Protein AF-A0A2N5Z9Z3-F1 (afdb_monomer_lite)

Secondary structure (DSSP, 8-state):
--HHHHHHHHHHHHHHHHHHHHHHHHHHSGGGGGGGGGGGHHHHHTTTS--S-HHHHHHHHHHHHHHHHHHHHH----HHHHHHHHHHHHHHHHHHHSPP-----HHHHHHHHHHHHHHHHHHHHHHHHHHHHHHHH--GGG--TTS-SSHHHHHHHHHHHHHHHHHHHHHHHHH--HHHHHHHHHHHHHHHHTT-HHHHHHHHHHHHHHHHHS-HHHHHHHHHHHHHHHHHHHSS-HHHHHHHHHHHHHHHHHHTT-GGGS-HHHHHHHHHHHHHHH-HHHHHH-S-TTSSSSHHHHHHSSSS--SHHHHT-----HHIIIIIHHHS-HHHHTSTTS-STTT----HHHHHHHHHHHHHHHHHHHHHHHHHHHHHT-

pLDDT: mean 81.19, std 9.98, range [50.66, 97.0]

Structure (mmCIF, N/CA/C/O backbone):
data_AF-A0A2N5Z9Z3-F1
#
_entry.id   AF-A0A2N5Z9Z3-F1
#
loop_
_atom_site.group_PDB
_atom_site.id
_atom_site.type_symbol
_atom_site.label_atom_id
_atom_site.label_alt_id
_atom_site.label_comp_id
_atom_site.label_asym_id
_atom_site.label_entity_id
_atom_site.label_seq_id
_atom_site.pdbx_PDB_ins_code
_atom_site.Cartn_x
_atom_site.Cartn_y
_atom_site.Cartn_z
_atom_site.occupancy
_atom_site.B_iso_or_equiv
_atom_site.auth_seq_id
_atom_site.auth_comp_id
_atom_site.auth_asym_id
_atom_site.auth_atom_id
_atom_site.pdbx_PDB_model_num
ATOM 1 N N . MET A 1 1 ? -24.033 -25.096 38.921 1.00 54.56 1 MET A N 1
ATOM 2 C CA . MET A 1 1 ? -22.998 -24.870 37.880 1.00 54.56 1 MET A CA 1
ATOM 3 C C . MET A 1 1 ? -21.618 -25.046 38.509 1.00 54.56 1 MET A C 1
ATOM 5 O O . MET A 1 1 ? -21.259 -24.266 39.379 1.00 54.56 1 MET A O 1
ATOM 9 N N . GLY A 1 2 ? -20.897 -26.117 38.164 1.00 56.03 2 GLY A N 1
ATOM 10 C CA . GLY A 1 2 ? -19.723 -26.582 38.920 1.00 56.03 2 GLY A CA 1
ATOM 11 C C . GLY A 1 2 ? -18.459 -25.726 38.762 1.00 56.03 2 GLY A C 1
ATOM 12 O O . GLY A 1 2 ? -18.209 -25.167 37.688 1.00 56.03 2 GLY A O 1
ATOM 13 N N . LYS A 1 3 ? -17.635 -25.684 39.823 1.00 65.38 3 LYS A N 1
ATOM 14 C CA . LYS A 1 3 ? -16.312 -25.023 39.888 1.00 65.38 3 LYS A CA 1
ATOM 15 C C . LYS A 1 3 ? -15.394 -25.376 38.701 1.00 65.38 3 LYS A C 1
ATOM 17 O O . LYS A 1 3 ? -14.640 -24.515 38.250 1.00 65.38 3 LYS A O 1
ATOM 22 N N . SER A 1 4 ? -15.514 -26.575 38.117 1.00 68.62 4 SER A N 1
ATOM 23 C CA . SER A 1 4 ? -14.730 -26.969 36.930 1.00 68.62 4 SER A CA 1
ATOM 24 C C . SER A 1 4 ? -15.049 -26.133 35.679 1.00 68.62 4 SER A C 1
ATOM 26 O O . SER A 1 4 ? -14.159 -25.861 34.874 1.00 68.62 4 SER A O 1
ATOM 28 N N . SER A 1 5 ? -16.281 -25.622 35.536 1.00 74.06 5 SER A N 1
ATOM 29 C CA . SER A 1 5 ? -16.655 -24.751 34.409 1.00 74.06 5 SER A CA 1
ATOM 30 C C . SER A 1 5 ? -16.011 -23.362 34.493 1.00 74.06 5 SER A C 1
ATOM 32 O O . SER A 1 5 ? -15.712 -22.754 33.464 1.00 74.06 5 SER A O 1
ATOM 34 N N . ILE A 1 6 ? -15.749 -22.873 35.709 1.00 71.88 6 ILE A N 1
ATOM 35 C CA . ILE A 1 6 ? -15.115 -21.573 35.958 1.00 71.88 6 ILE A CA 1
ATOM 36 C C . ILE A 1 6 ? -13.612 -21.665 35.679 1.00 71.88 6 ILE A C 1
ATOM 38 O O . ILE A 1 6 ? -13.075 -20.819 34.964 1.00 71.88 6 ILE A O 1
ATOM 42 N N . ILE A 1 7 ? -12.953 -22.729 36.151 1.00 74.56 7 ILE A N 1
ATOM 43 C CA . ILE A 1 7 ? -11.521 -22.978 35.908 1.00 74.56 7 ILE A CA 1
ATOM 44 C C . ILE A 1 7 ? -11.247 -23.139 34.406 1.00 74.56 7 ILE A C 1
ATOM 46 O O . ILE A 1 7 ? -10.340 -22.501 33.871 1.00 74.56 7 ILE A O 1
ATOM 50 N N . ASN A 1 8 ? -12.085 -23.899 33.692 1.00 74.94 8 ASN A N 1
ATOM 51 C CA . ASN A 1 8 ? -11.949 -24.054 32.243 1.00 74.94 8 ASN A CA 1
ATOM 52 C C . ASN A 1 8 ? -12.132 -22.726 31.497 1.00 74.94 8 ASN A C 1
ATOM 54 O O . ASN A 1 8 ? -11.359 -22.421 30.590 1.00 74.94 8 ASN A O 1
ATOM 58 N N . ARG A 1 9 ? -13.094 -21.884 31.901 1.00 70.12 9 ARG A N 1
ATOM 59 C CA . ARG A 1 9 ? -13.259 -20.540 31.318 1.00 70.12 9 ARG A CA 1
ATOM 60 C C . ARG A 1 9 ? -12.046 -19.648 31.580 1.00 70.12 9 ARG A C 1
ATOM 62 O O . ARG A 1 9 ? -11.602 -18.964 30.662 1.00 70.12 9 ARG A O 1
ATOM 69 N N . PHE A 1 10 ? -11.488 -19.681 32.788 1.00 70.50 10 PHE A N 1
ATOM 70 C CA . PHE A 1 10 ? -10.301 -18.904 33.142 1.00 70.50 10 PHE A CA 1
ATOM 71 C C . PHE A 1 10 ? -9.068 -19.324 32.327 1.00 70.50 10 PHE A C 1
ATOM 73 O O . PHE A 1 10 ? -8.393 -18.475 31.744 1.00 70.50 10 PHE A O 1
ATOM 80 N N . LEU A 1 11 ? -8.815 -20.630 32.197 1.00 72.56 11 LEU A N 1
ATOM 81 C CA . LEU A 1 11 ? -7.709 -21.149 31.385 1.00 72.56 11 LEU A CA 1
ATOM 82 C C . LEU A 1 11 ? -7.870 -20.798 29.901 1.00 72.56 11 LEU A C 1
ATOM 84 O O . LEU A 1 11 ? -6.895 -20.426 29.247 1.00 72.56 11 LEU A O 1
ATOM 88 N N . ILE A 1 12 ? -9.094 -20.863 29.370 1.00 72.94 12 ILE A N 1
ATOM 89 C CA . ILE A 1 12 ? -9.394 -20.447 27.994 1.00 72.94 12 ILE A CA 1
ATOM 90 C C . ILE A 1 12 ? -9.092 -18.953 27.806 1.00 72.94 12 ILE A C 1
ATOM 92 O O . ILE A 1 12 ? -8.418 -18.585 26.844 1.00 72.94 12 ILE A O 1
ATOM 96 N N . LEU A 1 13 ? -9.526 -18.092 28.732 1.00 72.00 13 LEU A N 1
ATOM 97 C CA . LEU A 1 13 ? -9.255 -16.652 28.671 1.00 72.00 13 LEU A CA 1
ATOM 98 C C . LEU A 1 13 ? -7.754 -16.345 28.723 1.00 72.00 13 LEU A C 1
ATOM 100 O O . LEU A 1 13 ? -7.278 -15.556 27.909 1.00 72.00 13 LEU A O 1
ATOM 104 N N . LYS A 1 14 ? -6.998 -17.019 29.598 1.00 75.56 14 LYS A N 1
ATOM 105 C CA . LYS A 1 14 ? -5.539 -16.856 29.706 1.00 75.56 14 LYS A CA 1
ATOM 106 C C . LYS A 1 14 ? -4.808 -17.313 28.436 1.00 75.56 14 LYS A C 1
ATOM 108 O O . LYS A 1 14 ? -3.874 -16.649 27.991 1.00 75.56 14 LYS A O 1
ATOM 113 N N . LYS A 1 15 ? -5.262 -18.400 27.795 1.00 76.25 15 LYS A N 1
ATOM 114 C CA . LYS A 1 15 ? -4.733 -18.851 26.491 1.00 76.25 15 LYS A CA 1
ATOM 115 C C . LYS A 1 15 ? -4.973 -17.816 25.387 1.00 76.25 15 LYS A C 1
ATOM 117 O O . LYS A 1 15 ? -4.051 -17.507 24.636 1.00 76.25 15 LYS A O 1
ATOM 122 N N . PHE A 1 16 ? -6.176 -17.240 25.310 1.00 74.94 16 PHE A N 1
ATOM 123 C CA . PHE A 1 16 ? -6.459 -16.149 24.368 1.00 74.94 16 PHE A CA 1
ATOM 124 C C . PHE A 1 16 ? -5.631 -14.901 24.665 1.00 74.94 16 PHE A C 1
ATOM 126 O O . PHE A 1 16 ? -5.175 -14.222 23.748 1.00 74.94 16 PHE A O 1
ATOM 133 N N . GLU A 1 17 ? -5.414 -14.605 25.942 1.00 76.88 17 GLU A N 1
ATOM 134 C CA . GLU A 1 17 ? -4.617 -13.468 26.362 1.00 76.88 17 GLU A CA 1
ATOM 135 C C . GLU A 1 17 ? -3.164 -13.582 25.888 1.00 76.88 17 GLU A C 1
ATOM 137 O O . GLU A 1 17 ? -2.652 -12.628 25.292 1.00 76.88 17 GLU A O 1
ATOM 142 N N . LEU A 1 18 ? -2.535 -14.741 26.102 1.00 81.31 18 LEU A N 1
ATOM 143 C CA . LEU A 1 18 ? -1.186 -15.029 25.620 1.00 81.31 18 LEU A CA 1
ATOM 144 C C . LEU A 1 18 ? -1.124 -14.925 24.094 1.00 81.31 18 LEU A C 1
ATOM 146 O O . LEU A 1 18 ? -0.277 -14.210 23.570 1.00 81.31 18 LEU A O 1
ATOM 150 N N . LEU A 1 19 ? -2.076 -15.545 23.392 1.00 81.12 19 LEU A N 1
ATOM 151 C CA . LEU A 1 19 ? -2.149 -15.506 21.932 1.00 81.12 19 LEU A CA 1
ATOM 152 C C . LEU A 1 19 ? -2.257 -14.072 21.392 1.00 81.12 19 LEU A C 1
ATOM 154 O O . LEU A 1 19 ? -1.574 -13.726 20.431 1.00 81.12 19 LEU A O 1
ATOM 158 N N . PHE A 1 20 ? -3.055 -13.206 22.024 1.00 80.81 20 PHE A N 1
ATOM 159 C CA . PHE A 1 20 ? -3.139 -11.796 21.638 1.00 80.81 20 PHE A CA 1
ATOM 160 C C . PHE A 1 20 ? -1.871 -11.007 21.953 1.00 80.81 20 PHE A C 1
ATOM 162 O O . PHE A 1 20 ? -1.517 -10.130 21.170 1.00 80.81 20 PHE A O 1
ATOM 169 N N . SER A 1 21 ? -1.185 -11.300 23.063 1.00 82.56 21 SER A N 1
ATOM 170 C CA . SER A 1 21 ? 0.122 -10.694 23.349 1.00 82.56 21 SER A CA 1
ATOM 171 C C . SER A 1 21 ? 1.148 -11.101 22.298 1.00 82.56 21 SER A C 1
ATOM 173 O O . SER A 1 21 ? 1.790 -10.232 21.721 1.00 82.56 21 SER A O 1
ATOM 175 N N . SER A 1 22 ? 1.261 -12.397 22.000 1.00 85.50 22 SER A N 1
ATOM 176 C CA . SER A 1 22 ? 2.171 -12.911 20.977 1.00 85.50 22 SER A CA 1
ATOM 177 C C . SER A 1 22 ? 1.860 -12.307 19.612 1.00 85.50 22 SER A C 1
ATOM 179 O O . SER A 1 22 ? 2.761 -11.812 18.946 1.00 85.50 22 SER A O 1
ATOM 181 N N . PHE A 1 23 ? 0.582 -12.254 19.224 1.00 85.12 23 PHE A N 1
ATOM 182 C CA . PHE A 1 23 ? 0.175 -11.610 17.978 1.00 85.12 23 PHE A CA 1
ATOM 183 C C . PHE A 1 23 ? 0.543 -10.126 17.958 1.00 85.12 23 PHE A C 1
ATOM 185 O O . PHE A 1 23 ? 1.104 -9.661 16.973 1.00 85.12 23 PHE A O 1
ATOM 192 N N . ALA A 1 24 ? 0.262 -9.382 19.031 1.00 85.06 24 ALA A N 1
ATOM 193 C CA . ALA A 1 24 ? 0.594 -7.964 19.103 1.00 85.06 24 ALA A CA 1
ATOM 194 C C . ALA A 1 24 ? 2.112 -7.735 19.041 1.00 85.06 24 ALA A C 1
ATOM 196 O O . ALA A 1 24 ? 2.543 -6.828 18.343 1.00 85.06 24 ALA A O 1
ATOM 197 N N . ILE A 1 25 ? 2.926 -8.579 19.684 1.00 87.25 25 ILE A N 1
ATOM 198 C CA . ILE A 1 25 ? 4.393 -8.513 19.599 1.00 87.25 25 ILE A CA 1
ATOM 199 C C . ILE A 1 25 ? 4.853 -8.758 18.165 1.00 87.25 25 ILE A C 1
ATOM 201 O O . ILE A 1 25 ? 5.580 -7.936 17.615 1.00 87.25 25 ILE A O 1
ATOM 205 N N . VAL A 1 26 ? 4.406 -9.844 17.530 1.00 87.75 26 VAL A N 1
ATOM 206 C CA . VAL A 1 26 ? 4.790 -10.145 16.145 1.00 87.75 26 VAL A CA 1
ATOM 207 C C . VAL A 1 26 ? 4.336 -9.014 15.217 1.00 87.75 26 VAL A C 1
ATOM 209 O O . VAL A 1 26 ? 5.104 -8.560 14.379 1.00 87.75 26 VAL A O 1
ATOM 212 N N . PHE A 1 27 ? 3.121 -8.496 15.401 1.00 84.81 27 PHE A N 1
ATOM 213 C CA . PHE A 1 27 ? 2.553 -7.441 14.563 1.00 84.81 27 PHE A CA 1
ATOM 214 C C . PHE A 1 27 ? 3.270 -6.105 14.726 1.00 84.81 27 PHE A C 1
ATOM 216 O O . PHE A 1 27 ? 3.511 -5.431 13.724 1.00 84.81 27 PHE A O 1
ATOM 223 N N . CYS A 1 28 ? 3.624 -5.747 15.963 1.00 86.19 28 CYS A N 1
ATOM 224 C CA . CYS A 1 28 ? 4.224 -4.470 16.336 1.00 86.19 28 CYS A CA 1
ATOM 225 C C . CYS A 1 28 ? 5.763 -4.441 16.228 1.00 86.19 28 CYS A C 1
ATOM 227 O O . CYS A 1 28 ? 6.360 -3.442 16.606 1.00 86.19 28 CYS A O 1
ATOM 229 N N . THR A 1 29 ? 6.422 -5.494 15.736 1.00 87.12 29 THR A N 1
ATOM 230 C CA . THR A 1 29 ? 7.895 -5.568 15.639 1.00 87.12 29 THR A CA 1
ATOM 231 C C . THR A 1 29 ? 8.359 -5.931 14.226 1.00 87.12 29 THR A C 1
ATOM 233 O O . THR A 1 29 ? 7.552 -6.110 13.307 1.00 87.12 29 THR A O 1
ATOM 236 N N . PHE A 1 30 ? 9.676 -6.070 14.040 1.00 84.31 30 PHE A N 1
ATOM 237 C CA . PHE A 1 30 ? 10.276 -6.574 12.801 1.00 84.31 30 PHE A CA 1
ATOM 238 C C . PHE A 1 30 ? 9.795 -7.989 12.417 1.00 84.31 30 PHE A C 1
ATOM 240 O O . PHE A 1 30 ? 9.847 -8.351 11.245 1.00 84.31 30 PHE A O 1
ATOM 247 N N . PHE A 1 31 ? 9.231 -8.761 13.356 1.00 85.75 31 PHE A N 1
ATOM 248 C CA . PHE A 1 31 ? 8.657 -10.084 13.087 1.00 85.75 31 PHE A CA 1
ATOM 249 C C . PHE A 1 31 ? 7.339 -10.065 12.301 1.00 85.75 31 PHE A C 1
ATOM 251 O O . PHE A 1 31 ? 6.829 -11.128 11.952 1.00 85.75 31 PHE A O 1
ATOM 258 N N . ARG A 1 32 ? 6.770 -8.896 11.979 1.00 83.00 32 ARG A N 1
ATOM 259 C CA . ARG A 1 32 ? 5.468 -8.790 11.290 1.00 83.00 32 ARG A CA 1
ATOM 260 C C . ARG A 1 32 ? 5.395 -9.541 9.961 1.00 83.00 32 ARG A C 1
ATOM 262 O O . ARG A 1 32 ? 4.306 -9.896 9.519 1.00 83.00 32 ARG A O 1
ATOM 269 N N . GLU A 1 33 ? 6.533 -9.790 9.322 1.00 80.62 33 GLU A N 1
ATOM 270 C CA . GLU A 1 33 ? 6.615 -10.576 8.088 1.00 80.62 33 GLU A CA 1
ATOM 271 C C . GLU A 1 33 ? 6.126 -12.019 8.302 1.00 80.62 33 GLU A C 1
ATOM 273 O O . GLU A 1 33 ? 5.525 -12.604 7.403 1.00 80.62 33 GLU A O 1
ATOM 278 N N . LEU A 1 34 ? 6.237 -12.548 9.526 1.00 83.50 34 LEU A N 1
ATOM 279 C CA . LEU A 1 34 ? 5.699 -13.855 9.918 1.00 83.50 34 LEU A CA 1
ATOM 280 C C . LEU A 1 34 ? 4.165 -13.899 9.948 1.00 83.50 34 LEU A C 1
ATOM 282 O O . LEU A 1 34 ? 3.579 -14.978 9.929 1.00 83.50 34 LEU A O 1
ATOM 286 N N . ILE A 1 35 ? 3.491 -12.745 9.981 1.00 80.50 35 ILE A N 1
ATOM 287 C CA . ILE A 1 35 ? 2.022 -12.682 9.899 1.00 80.50 35 ILE A CA 1
ATOM 288 C C . ILE A 1 35 ? 1.564 -12.874 8.462 1.00 80.50 35 ILE A C 1
ATOM 290 O O . ILE A 1 35 ? 0.427 -13.277 8.237 1.00 80.50 35 ILE A O 1
ATOM 294 N N . PHE A 1 36 ? 2.434 -12.627 7.484 1.00 73.12 36 PHE A N 1
ATOM 295 C CA . PHE A 1 36 ? 2.062 -12.635 6.081 1.00 73.12 36 PHE A CA 1
ATOM 296 C C . PHE A 1 36 ? 1.407 -13.948 5.618 1.00 73.12 36 PHE A C 1
ATOM 298 O O . PHE A 1 36 ? 0.344 -13.860 5.001 1.00 73.12 36 PHE A O 1
ATOM 305 N N . PRO A 1 37 ? 1.928 -15.144 5.978 1.00 73.88 37 PRO A N 1
ATOM 306 C CA . PRO A 1 37 ? 1.262 -16.437 5.759 1.00 73.88 37 PRO A CA 1
ATOM 307 C C . PRO A 1 37 ? -0.121 -16.552 6.418 1.00 73.88 37 PRO A C 1
ATOM 309 O O . PRO A 1 37 ? -1.036 -17.178 5.888 1.00 73.88 37 PRO A O 1
ATOM 312 N N . LEU A 1 38 ? -0.293 -15.926 7.584 1.00 73.44 38 LEU A N 1
ATOM 313 C CA . LEU A 1 38 ? -1.491 -16.033 8.419 1.00 73.44 38 LEU A CA 1
ATOM 314 C C . LEU A 1 38 ? -2.620 -15.094 7.984 1.00 73.44 38 LEU A C 1
ATOM 316 O O . LEU A 1 38 ? -3.754 -15.246 8.445 1.00 73.44 38 LEU A O 1
ATOM 320 N N . ILE A 1 39 ? -2.347 -14.147 7.083 1.00 71.62 39 ILE A N 1
ATOM 321 C CA . ILE A 1 39 ? -3.350 -13.214 6.564 1.00 71.62 39 ILE A CA 1
ATOM 322 C C . ILE A 1 39 ? -4.531 -13.978 5.924 1.00 71.62 39 ILE A C 1
ATOM 324 O O . ILE A 1 39 ? -5.676 -13.548 6.069 1.00 71.62 39 ILE A O 1
ATOM 328 N N . PHE A 1 40 ? -4.294 -15.143 5.305 1.00 67.81 40 PHE A N 1
ATOM 329 C CA . PHE A 1 40 ? -5.358 -16.005 4.761 1.00 67.81 40 PHE A CA 1
ATOM 330 C C . PHE A 1 40 ? -6.269 -16.598 5.815 1.00 67.81 40 PHE A C 1
ATOM 332 O O . PHE A 1 40 ? -7.462 -16.762 5.578 1.00 67.81 40 PHE A O 1
ATOM 339 N N . CYS A 1 41 ? -5.718 -16.913 6.981 1.00 67.69 41 CYS A N 1
ATOM 340 C CA . CYS A 1 41 ? -6.477 -17.478 8.083 1.00 67.69 41 CYS A CA 1
ATOM 341 C C . CYS A 1 41 ? -7.367 -16.418 8.735 1.00 67.69 41 CYS A C 1
ATOM 343 O O . CYS A 1 41 ? -8.391 -16.761 9.322 1.00 67.69 41 CYS A O 1
ATOM 345 N N . PHE A 1 42 ? -7.017 -15.132 8.612 1.00 67.00 42 PHE A N 1
ATOM 346 C CA . PHE A 1 42 ? -7.687 -14.043 9.317 1.00 67.00 42 PHE A CA 1
ATOM 347 C C . PHE A 1 42 ? -9.194 -13.966 9.012 1.00 67.00 42 PHE A C 1
ATOM 349 O O . PHE A 1 42 ? -9.976 -13.989 9.961 1.00 67.00 42 PHE A O 1
ATOM 356 N N . PRO A 1 43 ? -9.657 -13.993 7.745 1.00 63.50 43 PRO A N 1
ATOM 357 C CA . PRO A 1 43 ? -11.087 -14.057 7.442 1.00 63.50 43 PRO A CA 1
ATOM 358 C C . PRO A 1 43 ? -11.783 -15.311 7.991 1.00 63.50 43 PRO A C 1
ATOM 360 O O . PRO A 1 43 ? -12.929 -15.232 8.438 1.00 63.50 43 PRO A O 1
ATOM 363 N N . PHE A 1 44 ? -11.096 -16.460 8.014 1.00 63.34 44 PHE A N 1
ATOM 364 C CA . PHE A 1 44 ? -11.646 -17.713 8.539 1.00 63.34 44 PHE A CA 1
ATOM 365 C C . PHE A 1 44 ? -11.709 -17.747 10.067 1.00 63.34 44 PHE A C 1
ATOM 367 O O . PHE A 1 44 ? -12.609 -18.380 10.610 1.00 63.34 44 PHE A O 1
ATOM 374 N N . LEU A 1 45 ? -10.831 -17.033 10.778 1.00 60.28 45 LEU A N 1
ATOM 375 C CA . LEU A 1 45 ? -10.908 -16.890 12.238 1.00 60.28 45 LEU A CA 1
ATOM 376 C C . LEU A 1 45 ? -12.194 -16.180 12.678 1.00 60.28 45 LEU A C 1
ATOM 378 O O . LEU A 1 45 ? -12.695 -16.413 13.777 1.00 60.28 45 LEU A O 1
ATOM 382 N N . PHE A 1 46 ? -12.792 -15.381 11.796 1.00 58.41 46 PHE A N 1
ATOM 383 C CA . PHE A 1 46 ? -14.078 -14.747 12.047 1.00 58.41 46 PHE A CA 1
ATOM 384 C C . PHE A 1 46 ? -15.287 -15.546 11.506 1.00 58.41 46 PHE A C 1
ATOM 386 O O . PHE A 1 46 ? -16.402 -15.022 11.508 1.00 58.41 46 PHE A O 1
ATOM 393 N N . LYS A 1 47 ? -15.108 -16.834 11.138 1.00 50.66 47 LYS A N 1
ATOM 394 C CA . LYS A 1 47 ? -16.105 -17.780 10.562 1.00 50.66 47 LYS A CA 1
ATOM 395 C C . LYS A 1 47 ? -17.516 -17.728 11.155 1.00 50.66 47 LYS A C 1
ATOM 397 O O . LYS A 1 47 ? -18.474 -18.095 10.487 1.00 50.66 47 LYS A O 1
ATOM 402 N N . LYS A 1 48 ? -17.669 -17.310 12.413 1.00 53.66 48 LYS A N 1
ATOM 403 C CA . LYS A 1 48 ? -18.954 -17.332 13.122 1.00 53.66 48 LYS A CA 1
ATOM 404 C C . LYS A 1 48 ? -19.954 -16.247 12.691 1.00 53.66 48 LYS A C 1
ATOM 406 O O . LYS A 1 48 ? -21.044 -16.212 13.254 1.00 53.66 48 LYS A O 1
ATOM 411 N N . LYS A 1 49 ? -19.644 -15.353 11.739 1.00 57.06 49 LYS A N 1
ATOM 412 C CA . LYS A 1 49 ? -20.578 -14.294 11.291 1.00 57.06 49 LYS A CA 1
ATOM 413 C C . LYS A 1 49 ? -20.551 -14.113 9.774 1.00 57.06 49 LYS A C 1
ATOM 415 O O . LYS A 1 49 ? -19.499 -14.271 9.168 1.00 57.06 49 LYS A O 1
ATOM 420 N N . LYS A 1 50 ? -21.703 -13.746 9.183 1.00 63.19 50 LYS A N 1
ATOM 421 C CA . LYS A 1 50 ? -21.917 -13.355 7.767 1.00 63.19 50 LYS A CA 1
ATOM 422 C C . LYS A 1 50 ? -21.050 -12.138 7.373 1.00 63.19 50 LYS A C 1
ATOM 424 O O . LYS A 1 50 ? -21.563 -11.036 7.170 1.00 63.19 50 LYS A O 1
ATOM 429 N N . LEU A 1 51 ? -19.732 -12.316 7.366 1.00 64.44 51 LEU A N 1
ATOM 430 C CA . LEU A 1 51 ? -18.732 -11.280 7.108 1.00 64.44 51 LEU A CA 1
ATOM 431 C C . LEU A 1 51 ? -18.514 -11.079 5.625 1.00 64.44 51 LEU A C 1
ATOM 433 O O . LEU A 1 51 ? -18.351 -9.941 5.200 1.00 64.44 51 LEU A O 1
ATOM 437 N N . ILE A 1 52 ? -18.562 -12.169 4.864 1.00 71.25 52 ILE A N 1
ATOM 438 C CA . ILE A 1 52 ? -18.518 -12.124 3.411 1.00 71.25 52 ILE A CA 1
ATOM 439 C C . ILE A 1 52 ? -19.871 -11.589 2.947 1.00 71.25 52 ILE A C 1
ATOM 441 O O . ILE A 1 52 ? -20.923 -12.189 3.177 1.00 71.25 52 ILE A O 1
ATOM 445 N N . SER A 1 53 ? -19.845 -10.395 2.376 1.00 75.00 53 SER A N 1
ATOM 446 C CA . SER A 1 53 ? -21.004 -9.775 1.762 1.00 75.00 53 SER A CA 1
ATOM 447 C C . SER A 1 53 ? -21.259 -10.393 0.382 1.00 75.00 53 SER A C 1
ATOM 449 O O . SER A 1 53 ? -20.344 -10.929 -0.249 1.00 75.00 53 SER A O 1
ATOM 451 N N . VAL A 1 54 ? -22.496 -10.313 -0.114 1.00 80.56 54 VAL A N 1
ATOM 452 C CA . VAL A 1 54 ? -22.799 -10.739 -1.493 1.00 80.56 54 VAL A CA 1
ATOM 453 C C . VAL A 1 54 ? -21.929 -9.955 -2.477 1.00 80.56 54 VAL A C 1
ATOM 455 O O . VAL A 1 54 ? -21.422 -10.524 -3.434 1.00 80.56 54 VAL A O 1
ATOM 458 N N . GLU A 1 55 ? -21.648 -8.681 -2.185 1.00 80.62 55 GLU A N 1
ATOM 459 C CA . GLU A 1 55 ? -20.739 -7.854 -2.975 1.00 80.62 55 GLU A CA 1
ATOM 460 C C . GLU A 1 55 ? -19.314 -8.428 -3.031 1.00 80.62 55 GLU A C 1
ATOM 462 O O . GLU A 1 55 ? -18.723 -8.452 -4.106 1.00 80.62 55 GLU A O 1
ATOM 467 N N . SER A 1 56 ? -18.770 -8.948 -1.921 1.00 78.00 56 SER A N 1
ATOM 468 C CA . SER A 1 56 ? -17.467 -9.629 -1.966 1.00 78.00 56 SER A CA 1
ATOM 469 C C . SER A 1 56 ? -17.495 -10.912 -2.785 1.00 78.00 56 SER A C 1
ATOM 471 O O . SER A 1 56 ? -16.547 -11.157 -3.519 1.00 78.00 56 SER A O 1
ATOM 473 N N . LEU A 1 57 ? -18.563 -11.713 -2.706 1.00 81.56 57 LEU A N 1
ATOM 474 C CA . LEU A 1 57 ? -18.682 -12.923 -3.527 1.00 81.56 57 LEU A CA 1
ATOM 475 C C . LEU A 1 57 ? -18.749 -12.579 -5.015 1.00 81.56 57 LEU A C 1
ATOM 477 O O . LEU A 1 57 ? -18.038 -13.189 -5.805 1.00 81.56 57 LEU A O 1
ATOM 481 N N . LEU A 1 58 ? -19.532 -11.563 -5.385 1.00 81.56 58 LEU A N 1
ATOM 482 C CA . LEU A 1 58 ? -19.604 -11.066 -6.761 1.00 81.56 58 LEU A CA 1
ATOM 483 C C . LEU A 1 58 ? -18.249 -10.545 -7.246 1.00 81.56 58 LEU A C 1
ATOM 485 O O . LEU A 1 58 ? -17.849 -10.821 -8.372 1.00 81.56 58 LEU A O 1
ATOM 489 N N . PHE A 1 59 ? -17.515 -9.834 -6.389 1.00 79.81 59 PHE A N 1
ATOM 490 C CA . PHE A 1 59 ? -16.180 -9.347 -6.721 1.00 79.81 59 PHE A CA 1
ATOM 491 C C . PHE A 1 59 ? -15.181 -10.490 -6.941 1.00 79.81 59 PHE A C 1
ATOM 493 O O . PHE A 1 59 ? -14.391 -10.455 -7.881 1.00 79.81 59 PHE A O 1
ATOM 500 N N . LEU A 1 60 ? -15.229 -11.522 -6.095 1.00 81.62 60 LEU A N 1
ATOM 501 C CA . LEU A 1 60 ? -14.398 -12.720 -6.228 1.00 81.62 60 LEU A CA 1
ATOM 502 C C . LEU A 1 60 ? -14.751 -13.525 -7.476 1.00 81.62 60 LEU A C 1
ATOM 504 O O . LEU A 1 60 ? -13.857 -13.990 -8.177 1.00 81.62 60 LEU A O 1
ATOM 508 N N . PHE A 1 61 ? -16.042 -13.646 -7.776 1.00 83.69 61 PHE A N 1
ATOM 509 C CA . PHE A 1 61 ? -16.519 -14.278 -8.996 1.00 83.69 61 PHE A CA 1
ATOM 510 C C . PHE A 1 61 ? -16.028 -13.523 -10.236 1.00 83.69 61 PHE A C 1
ATOM 512 O O . PHE A 1 61 ? -15.474 -14.135 -11.143 1.00 83.69 61 PHE A O 1
ATOM 519 N N . TYR A 1 62 ? -16.118 -12.191 -10.241 1.00 80.56 62 TYR A N 1
ATOM 520 C CA . TYR A 1 62 ? -15.569 -11.368 -11.319 1.00 80.56 62 TYR A CA 1
ATOM 521 C C . TYR A 1 62 ? -14.050 -11.539 -11.460 1.00 80.56 62 TYR A C 1
ATOM 523 O O . TYR A 1 62 ? -13.549 -11.726 -12.564 1.00 80.56 62 TYR A O 1
ATOM 531 N N . PHE A 1 63 ? -13.305 -11.541 -10.350 1.00 79.75 63 PHE A N 1
ATOM 532 C CA . PHE A 1 63 ? -11.864 -11.810 -10.363 1.00 79.75 63 PHE A CA 1
ATOM 533 C C . PHE A 1 63 ? -11.541 -13.172 -10.999 1.00 79.75 63 PHE A C 1
ATOM 535 O O . PHE A 1 63 ? -10.605 -13.283 -11.788 1.00 79.75 63 PHE A O 1
ATOM 542 N N . PHE A 1 64 ? -12.334 -14.199 -10.692 1.00 82.69 64 PHE A N 1
ATOM 543 C CA . PHE A 1 64 ? -12.193 -15.528 -11.281 1.00 82.69 64 PHE A CA 1
ATOM 544 C C . PHE A 1 64 ? -12.523 -15.543 -12.782 1.00 82.69 64 PHE A C 1
ATOM 546 O O . PHE A 1 64 ? -11.753 -16.095 -13.568 1.00 82.69 64 PHE A O 1
ATOM 553 N N . LEU A 1 65 ? -13.597 -14.868 -13.206 1.00 84.19 65 LEU A N 1
ATOM 554 C CA . LEU A 1 65 ? -13.927 -14.704 -14.627 1.00 84.19 65 LEU A CA 1
ATOM 555 C C . LEU A 1 65 ? -12.801 -14.010 -15.398 1.00 84.19 65 LEU A C 1
ATOM 557 O O . LEU A 1 65 ? -12.473 -14.429 -16.503 1.00 84.19 65 LEU A O 1
ATOM 561 N N . MET A 1 66 ? -12.160 -13.001 -14.805 1.00 76.69 66 MET A N 1
ATOM 562 C CA . MET A 1 66 ? -11.020 -12.312 -15.416 1.00 76.69 66 MET A CA 1
ATOM 563 C C . MET A 1 66 ? -9.819 -13.239 -15.628 1.00 76.69 66 MET A C 1
ATOM 565 O O . MET A 1 66 ? -9.124 -13.106 -16.635 1.00 76.69 66 MET A O 1
ATOM 569 N N . ILE A 1 67 ? -9.581 -14.189 -14.716 1.00 77.69 67 ILE A N 1
ATOM 570 C CA . ILE A 1 67 ? -8.544 -15.217 -14.886 1.00 77.69 67 ILE A CA 1
ATOM 571 C C . ILE A 1 67 ? -8.878 -16.115 -16.079 1.00 77.69 67 ILE A C 1
ATOM 573 O O . ILE A 1 67 ? -8.024 -16.304 -16.944 1.00 77.69 67 ILE A O 1
ATOM 577 N N . ILE A 1 68 ? -10.108 -16.636 -16.143 1.00 80.94 68 ILE A N 1
ATOM 578 C CA . ILE A 1 68 ? -10.549 -17.509 -17.242 1.00 80.94 68 ILE A CA 1
ATOM 579 C C . ILE A 1 68 ? -10.453 -16.768 -18.574 1.00 80.94 68 ILE A C 1
ATOM 581 O O . ILE A 1 68 ? -9.852 -17.265 -19.521 1.00 80.94 68 ILE A O 1
ATOM 585 N N . PHE A 1 69 ? -10.995 -15.555 -18.639 1.00 81.94 69 PHE A N 1
ATOM 586 C CA . PHE A 1 69 ? -11.003 -14.755 -19.856 1.00 81.94 69 PHE A CA 1
ATOM 587 C C . PHE A 1 69 ? -9.585 -14.444 -20.346 1.00 81.94 69 PHE A C 1
ATOM 589 O O . PHE A 1 69 ? -9.295 -14.555 -21.534 1.00 81.94 69 PHE A O 1
ATOM 596 N N . ARG A 1 70 ? -8.660 -14.114 -19.435 1.00 78.00 70 ARG A N 1
ATOM 597 C CA . ARG A 1 70 ? -7.262 -13.863 -19.808 1.00 78.00 70 ARG A CA 1
ATOM 598 C C . ARG A 1 70 ? -6.517 -15.119 -20.229 1.00 78.00 70 ARG A C 1
ATOM 600 O O . ARG A 1 70 ? -5.687 -15.029 -21.131 1.00 78.00 70 ARG A O 1
ATOM 607 N N . PHE A 1 71 ? -6.828 -16.262 -19.626 1.00 77.00 71 PHE A N 1
ATOM 608 C CA . PHE A 1 71 ? -6.324 -17.542 -20.102 1.00 77.00 71 PHE A CA 1
ATOM 609 C C . PHE A 1 71 ? -6.762 -17.807 -21.551 1.00 77.00 71 PHE A C 1
ATOM 611 O O . PHE A 1 71 ? -5.907 -18.113 -22.378 1.00 77.00 71 PHE A O 1
ATOM 618 N N . LEU A 1 72 ? -8.045 -17.592 -21.867 1.00 81.88 72 LEU A N 1
ATOM 619 C CA . LEU A 1 72 ? -8.591 -17.766 -23.219 1.00 81.88 72 LEU A CA 1
ATOM 620 C C . LEU A 1 72 ? -7.972 -16.807 -24.248 1.00 81.88 72 LEU A C 1
ATOM 622 O O . LEU A 1 72 ? -7.724 -17.208 -25.377 1.00 81.88 72 LEU A O 1
ATOM 626 N N . LEU A 1 73 ? -7.710 -15.550 -23.875 1.00 79.69 73 LEU A N 1
ATOM 627 C CA . LEU A 1 73 ? -7.160 -14.558 -24.807 1.00 79.69 73 LEU A CA 1
ATOM 628 C C . LEU A 1 73 ? -5.667 -14.734 -25.096 1.00 79.69 73 LEU A C 1
ATOM 630 O O . LEU A 1 73 ? -5.228 -14.493 -26.216 1.00 79.69 73 LEU A O 1
ATOM 634 N N . ASN A 1 74 ? -4.872 -15.087 -24.085 1.00 72.31 74 ASN A N 1
ATOM 635 C CA . ASN A 1 74 ? -3.413 -15.034 -24.197 1.00 72.31 74 ASN A CA 1
ATOM 636 C C . ASN A 1 74 ? -2.769 -16.413 -24.398 1.00 72.31 74 ASN A C 1
ATOM 638 O O . ASN A 1 74 ? -1.548 -16.475 -24.536 1.00 72.31 74 ASN A O 1
ATOM 642 N N . ASN A 1 75 ? -3.542 -17.509 -24.350 1.00 69.12 75 ASN A N 1
ATOM 643 C CA . ASN A 1 75 ? -3.055 -18.898 -24.399 1.00 69.12 75 ASN A CA 1
ATOM 644 C C . ASN A 1 75 ? -1.899 -19.198 -23.419 1.00 69.12 75 ASN A C 1
ATOM 646 O O . ASN A 1 75 ? -1.130 -20.141 -23.598 1.00 69.12 75 ASN A O 1
ATOM 650 N N . GLN A 1 76 ? -1.759 -18.397 -22.358 1.00 69.88 76 GLN A N 1
ATOM 651 C CA . GLN A 1 76 ? -0.713 -18.525 -21.349 1.00 69.88 76 GLN A CA 1
ATOM 652 C C . GLN A 1 76 ? -1.358 -18.707 -19.980 1.00 69.88 76 GLN A C 1
ATOM 654 O O . GLN A 1 76 ? -1.798 -17.746 -19.346 1.00 69.88 76 GLN A O 1
ATOM 659 N N . LEU A 1 77 ? -1.384 -19.948 -19.489 1.00 70.62 77 LEU A N 1
ATOM 660 C CA . LEU A 1 77 ? -1.816 -20.237 -18.124 1.00 70.62 77 LEU A CA 1
ATOM 661 C C . LEU A 1 77 ? -0.680 -19.931 -17.137 1.00 70.62 77 LEU A C 1
ATOM 663 O O . LEU A 1 77 ? 0.021 -20.825 -16.660 1.00 70.62 77 LEU A O 1
ATOM 667 N N . LEU A 1 78 ? -0.508 -18.660 -16.779 1.00 82.19 78 LEU A N 1
ATOM 668 C CA . LEU A 1 78 ? 0.398 -18.257 -15.698 1.00 82.19 78 LEU A CA 1
ATOM 669 C C . LEU A 1 78 ? -0.255 -18.498 -14.323 1.00 82.19 78 LEU A C 1
ATOM 671 O O . LEU A 1 78 ? -0.396 -17.587 -13.509 1.00 82.19 78 LEU A O 1
ATOM 675 N N . LEU A 1 79 ? -0.655 -19.748 -14.050 1.00 81.19 79 LEU A N 1
ATOM 676 C CA . LEU A 1 79 ? -1.437 -20.126 -12.866 1.00 81.19 79 LEU A CA 1
ATOM 677 C C . LEU A 1 79 ? -0.760 -19.711 -11.556 1.00 81.19 79 LEU A C 1
ATOM 679 O O . LEU A 1 79 ? -1.424 -19.230 -10.644 1.00 81.19 79 LEU A O 1
ATOM 683 N N . LYS A 1 80 ? 0.570 -19.839 -11.471 1.00 83.25 80 LYS A N 1
ATOM 684 C CA . LYS A 1 80 ? 1.340 -19.407 -10.293 1.00 83.25 80 LYS A CA 1
ATOM 685 C C . LYS A 1 80 ? 1.188 -17.903 -10.046 1.00 83.25 80 LYS A C 1
ATOM 687 O O . LYS A 1 80 ? 1.002 -17.495 -8.902 1.00 83.25 80 LYS A O 1
ATOM 692 N N . ASN A 1 81 ? 1.206 -17.095 -11.105 1.00 85.56 81 ASN A N 1
ATOM 693 C CA . ASN A 1 81 ? 1.032 -15.644 -11.036 1.00 85.56 81 ASN A CA 1
ATOM 694 C C . ASN A 1 81 ? -0.377 -15.296 -10.569 1.00 85.56 81 ASN A C 1
ATOM 696 O O . ASN A 1 81 ? -0.530 -14.464 -9.675 1.00 85.56 81 ASN A O 1
ATOM 700 N N . TYR A 1 82 ? -1.387 -15.998 -11.083 1.00 85.00 82 TYR A N 1
ATOM 701 C CA . TYR A 1 82 ? -2.771 -15.820 -10.655 1.00 85.00 82 TYR A CA 1
ATOM 702 C C . TYR A 1 82 ? -2.985 -16.214 -9.197 1.00 85.00 82 TYR A C 1
ATOM 704 O O . TYR A 1 82 ? -3.543 -15.423 -8.441 1.00 85.00 82 TYR A O 1
ATOM 712 N N . LEU A 1 83 ? -2.489 -17.379 -8.775 1.00 84.56 83 LEU A N 1
ATOM 713 C CA . LEU A 1 83 ? -2.602 -17.850 -7.396 1.00 84.56 83 LEU A CA 1
ATOM 714 C C . LEU A 1 83 ? -1.883 -16.920 -6.421 1.00 84.56 83 LEU A C 1
ATOM 716 O O . LEU A 1 83 ? -2.447 -16.581 -5.385 1.00 84.56 83 LEU A O 1
ATOM 720 N N . LEU A 1 84 ? -0.675 -16.457 -6.751 1.00 85.06 84 LEU A N 1
ATOM 721 C CA . LEU A 1 84 ? 0.064 -15.543 -5.885 1.00 85.06 84 LEU A CA 1
ATOM 722 C C . LEU A 1 84 ? -0.548 -14.133 -5.884 1.00 85.06 84 LEU A C 1
ATOM 724 O O . LEU A 1 84 ? -0.594 -13.470 -4.853 1.00 85.06 84 LEU A O 1
ATOM 728 N N . SER A 1 85 ? -1.067 -13.655 -7.013 1.00 86.56 85 SER A N 1
ATOM 729 C CA . SER A 1 85 ? -1.766 -12.370 -7.040 1.00 86.56 85 SER A CA 1
ATOM 730 C C . SER A 1 85 ? -3.075 -12.429 -6.255 1.00 86.56 85 SER A C 1
ATOM 732 O O . SER A 1 85 ? -3.359 -11.541 -5.452 1.00 86.56 85 SER A O 1
ATOM 734 N N . PHE A 1 86 ? -3.835 -13.515 -6.405 1.00 83.94 86 PHE A N 1
ATOM 735 C CA . PHE A 1 86 ? -4.993 -13.802 -5.566 1.00 83.94 86 PHE A CA 1
ATOM 736 C C . PHE A 1 86 ? -4.591 -13.886 -4.097 1.00 83.94 86 PHE A C 1
ATOM 738 O O . PHE A 1 86 ? -5.268 -13.301 -3.256 1.00 83.94 86 PHE A O 1
ATOM 745 N N . TYR A 1 87 ? -3.446 -14.509 -3.801 1.00 83.62 87 TYR A N 1
ATOM 746 C CA . TYR A 1 87 ? -2.881 -14.557 -2.462 1.00 83.62 87 TYR A CA 1
ATOM 747 C C . TYR A 1 87 ? -2.778 -13.138 -1.858 1.00 83.62 87 TYR A C 1
ATOM 749 O O . TYR A 1 87 ? -3.272 -12.849 -0.772 1.00 83.62 87 TYR A O 1
ATOM 757 N N . PHE A 1 88 ? -2.213 -12.190 -2.600 1.00 81.56 88 PHE A N 1
ATOM 758 C CA . PHE A 1 88 ? -2.064 -10.817 -2.121 1.00 81.56 88 PHE A CA 1
ATOM 759 C C . PHE A 1 88 ? -3.380 -10.027 -2.033 1.00 81.56 88 PHE A C 1
ATOM 761 O O . PHE A 1 88 ? -3.587 -9.278 -1.076 1.00 81.56 88 PHE A O 1
ATOM 768 N N . TYR A 1 89 ? -4.264 -10.160 -3.023 1.00 80.62 89 TYR A N 1
ATOM 769 C CA . TYR A 1 89 ? -5.464 -9.325 -3.136 1.00 80.62 89 TYR A CA 1
ATOM 770 C C . TYR A 1 89 ? -6.656 -9.852 -2.333 1.00 80.62 89 TYR A C 1
ATOM 772 O O . TYR A 1 89 ? -7.428 -9.056 -1.796 1.00 80.62 89 TYR A O 1
ATOM 780 N N . PHE A 1 90 ? -6.816 -11.170 -2.221 1.00 81.25 90 PHE A N 1
ATOM 781 C CA . PHE A 1 90 ? -7.981 -11.793 -1.592 1.00 81.25 90 PHE A CA 1
ATOM 782 C C . PHE A 1 90 ? -8.230 -11.312 -0.157 1.00 81.25 90 PHE A C 1
ATOM 784 O O . PHE A 1 90 ? -9.353 -10.895 0.139 1.00 81.25 90 PHE A O 1
ATOM 791 N N . PRO A 1 91 ? -7.225 -11.264 0.737 1.00 79.00 91 PRO A N 1
ATOM 792 C CA . PRO A 1 91 ? -7.459 -10.815 2.102 1.00 79.00 91 PRO A CA 1
ATOM 793 C C . PRO A 1 91 ? -7.827 -9.334 2.173 1.00 79.00 91 PRO A C 1
ATOM 795 O O . PRO A 1 91 ? -8.667 -8.952 2.986 1.00 79.00 91 PRO A O 1
ATOM 798 N N . LEU A 1 92 ? -7.250 -8.505 1.296 1.00 79.94 92 LEU A N 1
ATOM 799 C CA . LEU A 1 92 ? -7.579 -7.082 1.205 1.00 79.94 92 LEU A CA 1
ATOM 800 C C . LEU A 1 92 ? -9.034 -6.888 0.773 1.00 79.94 92 LEU A C 1
ATOM 802 O O . LEU A 1 92 ? -9.760 -6.139 1.420 1.00 79.94 92 LEU A O 1
ATOM 806 N N . ILE A 1 93 ? -9.473 -7.605 -0.265 1.00 79.25 93 ILE A N 1
ATOM 807 C CA . ILE A 1 93 ? -10.858 -7.592 -0.758 1.00 79.25 93 ILE A CA 1
ATOM 808 C C . ILE A 1 93 ? -11.818 -8.031 0.351 1.00 79.25 93 ILE A C 1
ATOM 810 O O . ILE A 1 93 ? -12.823 -7.364 0.603 1.00 79.25 93 ILE A O 1
ATOM 814 N N . LEU A 1 94 ? -11.501 -9.125 1.049 1.00 77.81 94 LEU A N 1
ATOM 815 C CA . LEU A 1 94 ? -12.338 -9.629 2.133 1.00 77.81 94 LEU A CA 1
ATOM 816 C C . LEU A 1 94 ? -12.442 -8.642 3.291 1.00 77.81 94 LEU A C 1
ATOM 818 O O . LEU A 1 94 ? -13.549 -8.371 3.747 1.00 77.81 94 LEU A O 1
ATOM 822 N N . ILE A 1 95 ? -11.324 -8.075 3.749 1.00 76.69 95 ILE A N 1
ATOM 823 C CA . ILE A 1 95 ? -11.324 -7.066 4.816 1.00 76.69 95 ILE A CA 1
ATOM 824 C C . ILE A 1 95 ? -12.143 -5.848 4.382 1.00 76.69 95 ILE A C 1
ATOM 826 O O . ILE A 1 95 ? -12.987 -5.367 5.136 1.00 76.69 95 ILE A O 1
ATOM 830 N N . PHE A 1 96 ? -11.950 -5.382 3.153 1.00 77.56 96 PHE A N 1
ATOM 831 C CA . PHE A 1 96 ? -12.601 -4.191 2.623 1.00 77.56 96 PHE A CA 1
ATOM 832 C C . PHE A 1 96 ? -14.125 -4.324 2.508 1.00 77.56 96 PHE A C 1
ATOM 834 O O . PHE A 1 96 ? -14.876 -3.416 2.873 1.00 77.56 96 PHE A O 1
ATOM 841 N N . PHE A 1 97 ? -14.601 -5.475 2.035 1.00 76.81 97 PHE A N 1
ATOM 842 C CA . PHE A 1 97 ? -16.031 -5.746 1.903 1.00 76.81 97 PHE A CA 1
ATOM 843 C C . PHE A 1 97 ? -16.658 -6.356 3.156 1.00 76.81 97 PHE A C 1
ATOM 845 O O . PHE A 1 97 ? -17.888 -6.462 3.230 1.00 76.81 97 PHE A O 1
ATOM 852 N N . SER A 1 98 ? -15.849 -6.681 4.167 1.00 75.06 98 SER A N 1
ATOM 853 C CA . SER A 1 98 ? -16.351 -7.183 5.439 1.00 75.06 98 SER A CA 1
ATOM 854 C C . SER A 1 98 ? -17.280 -6.176 6.113 1.00 75.06 98 SER A C 1
ATOM 856 O O . SER A 1 98 ? -17.111 -4.951 6.033 1.00 75.06 98 SER A O 1
ATOM 858 N N . LYS A 1 99 ? -18.315 -6.691 6.783 1.00 70.75 99 LYS A N 1
ATOM 859 C CA . LYS A 1 99 ? -19.180 -5.867 7.633 1.00 70.75 99 LYS A CA 1
ATOM 860 C C . LYS A 1 99 ? -18.426 -5.457 8.900 1.00 70.75 99 LYS A C 1
ATOM 862 O O . LYS A 1 99 ? -17.944 -6.354 9.590 1.00 70.75 99 LYS A O 1
ATOM 867 N N . PRO A 1 100 ? -18.355 -4.150 9.241 1.00 65.75 100 PRO A N 1
ATOM 868 C CA . PRO A 1 100 ? -17.819 -3.741 10.526 1.00 65.75 100 PRO A CA 1
ATOM 869 C C . PRO A 1 100 ? -18.673 -4.416 11.590 1.00 65.75 100 PRO A C 1
ATOM 871 O O . PRO A 1 100 ? -19.899 -4.297 11.603 1.00 65.75 100 PRO A O 1
ATOM 874 N N . PHE A 1 101 ? -18.026 -5.196 12.440 1.00 61.66 101 PHE A N 1
ATOM 875 C CA . PHE A 1 101 ? -18.710 -5.893 13.505 1.00 61.66 101 PHE A CA 1
ATOM 876 C C . PHE A 1 101 ? -18.472 -5.122 14.802 1.00 61.66 101 PHE A C 1
ATOM 878 O O . PHE A 1 101 ? -17.375 -5.174 15.362 1.00 61.66 101 PHE A O 1
ATOM 885 N N . TYR A 1 102 ? -19.492 -4.394 15.277 1.00 57.88 102 TYR A N 1
ATOM 886 C CA . TYR A 1 102 ? -19.430 -3.766 16.595 1.00 57.88 102 TYR A CA 1
ATOM 887 C C . TYR A 1 102 ? -19.530 -4.857 17.657 1.00 57.88 102 TYR A C 1
ATOM 889 O O . TYR A 1 102 ? -20.603 -5.333 18.027 1.00 57.88 102 TYR A O 1
ATOM 897 N N . SER A 1 103 ? -18.367 -5.303 18.109 1.00 55.16 103 SER A N 1
ATOM 898 C CA . SER A 1 103 ? -18.266 -6.264 19.186 1.00 55.16 103 SER A CA 1
ATOM 899 C C . SER A 1 103 ? -18.175 -5.519 20.507 1.00 55.16 103 SER A C 1
ATOM 901 O O . SER A 1 103 ? -17.178 -4.848 20.767 1.00 55.16 103 SER A O 1
ATOM 903 N N . LYS A 1 104 ? -19.164 -5.695 21.390 1.00 54.12 104 LYS A N 1
ATOM 904 C CA . LYS A 1 104 ? -18.988 -5.366 22.814 1.00 54.12 104 LYS A CA 1
ATOM 905 C C . LYS A 1 104 ? -17.960 -6.290 23.494 1.00 54.12 104 LYS A C 1
ATOM 907 O O . LYS A 1 104 ? -17.634 -6.058 24.655 1.00 54.12 104 LYS A O 1
ATOM 912 N N . ASN A 1 105 ? -17.443 -7.321 22.806 1.00 57.88 105 ASN A N 1
ATOM 913 C CA . ASN A 1 105 ? -16.545 -8.304 23.408 1.00 57.88 105 ASN A CA 1
ATOM 914 C C . ASN A 1 105 ? -15.272 -7.642 23.946 1.00 57.88 105 ASN A C 1
ATOM 916 O O . ASN A 1 105 ? -14.535 -6.986 23.204 1.00 57.88 105 ASN A O 1
ATOM 920 N N . LEU A 1 106 ? -14.972 -7.930 25.216 1.00 56.72 106 LEU A N 1
ATOM 921 C CA . LEU A 1 106 ? -13.719 -7.572 25.885 1.00 56.72 106 LEU A CA 1
ATOM 922 C C . LEU A 1 106 ? -12.474 -7.967 25.074 1.00 56.72 106 LEU A C 1
ATOM 924 O O . LEU A 1 106 ? -11.483 -7.248 25.101 1.00 56.72 106 LEU A O 1
ATOM 928 N N . LEU A 1 107 ? -12.533 -9.060 24.307 1.00 57.84 107 LEU A N 1
ATOM 929 C CA . LEU A 1 107 ? -11.400 -9.588 23.534 1.00 57.84 107 LEU A CA 1
ATOM 930 C C . LEU A 1 107 ? -10.815 -8.562 22.543 1.00 57.84 107 LEU A C 1
ATOM 932 O O . LEU A 1 107 ? -9.597 -8.423 22.461 1.00 57.84 107 LEU A O 1
ATOM 936 N N . ASN A 1 108 ? -11.660 -7.783 21.856 1.00 64.56 108 ASN A N 1
ATOM 937 C CA . ASN A 1 108 ? -11.189 -6.764 20.908 1.00 64.56 108 ASN A CA 1
ATOM 938 C C . ASN A 1 108 ? -10.569 -5.559 21.628 1.00 64.56 108 ASN A C 1
ATOM 940 O O . ASN A 1 108 ? -9.569 -5.009 21.167 1.00 64.56 108 ASN A O 1
ATOM 944 N N . LYS A 1 109 ? -11.139 -5.168 22.776 1.00 73.81 109 LYS A N 1
ATOM 945 C CA . LYS A 1 109 ? -10.583 -4.100 23.618 1.00 73.81 109 LYS A CA 1
ATOM 946 C C . LYS A 1 109 ? -9.225 -4.507 24.191 1.00 73.81 109 LYS A C 1
ATOM 948 O O . LYS A 1 109 ? -8.305 -3.696 24.180 1.00 73.81 109 LYS A O 1
ATOM 953 N N . ASN A 1 110 ? -9.080 -5.765 24.609 1.00 79.12 110 ASN A N 1
ATOM 954 C CA . ASN A 1 110 ? -7.830 -6.297 25.147 1.00 79.12 110 ASN A CA 1
ATOM 955 C C . ASN A 1 110 ? -6.727 -6.328 24.084 1.00 79.12 110 ASN A C 1
ATOM 957 O O . ASN A 1 110 ? -5.626 -5.856 24.353 1.00 79.12 110 ASN A O 1
ATOM 961 N N . LEU A 1 111 ? -7.012 -6.818 22.871 1.00 82.56 111 LEU A N 1
ATOM 962 C CA . LEU A 1 111 ? -6.023 -6.832 21.789 1.00 82.56 111 LEU A CA 1
ATOM 963 C C . LEU A 1 111 ? -5.563 -5.414 21.422 1.00 82.56 111 LEU A C 1
ATOM 965 O O . LEU A 1 111 ? -4.365 -5.151 21.357 1.00 82.56 111 LEU A O 1
ATOM 969 N N . LEU A 1 112 ? -6.502 -4.484 21.229 1.00 85.62 112 LEU A N 1
ATOM 970 C CA . LEU A 1 112 ? -6.159 -3.109 20.869 1.00 85.62 112 LEU A CA 1
ATOM 971 C C . LEU A 1 112 ? -5.417 -2.379 21.993 1.00 85.62 112 LEU A C 1
ATOM 973 O O . LEU A 1 112 ? -4.496 -1.611 21.718 1.00 85.62 112 LEU A O 1
ATOM 977 N N . SER A 1 113 ? -5.781 -2.635 23.252 1.00 88.44 113 SER A N 1
ATOM 978 C CA . SER A 1 113 ? -5.047 -2.113 24.405 1.00 88.44 113 SER A CA 1
ATOM 979 C C . SER A 1 113 ? -3.611 -2.628 24.415 1.00 88.44 113 SER A C 1
ATOM 981 O O . SER A 1 113 ? -2.704 -1.837 24.624 1.00 88.44 113 SER A O 1
ATOM 983 N N . LYS A 1 114 ? -3.382 -3.918 24.135 1.00 89.75 114 LYS A N 1
ATOM 984 C CA . LYS A 1 114 ? -2.031 -4.498 24.057 1.00 89.75 114 LYS A CA 1
ATOM 985 C C . LYS A 1 114 ? -1.206 -3.903 22.925 1.00 89.75 114 LYS A C 1
ATOM 987 O O . LYS A 1 114 ? -0.071 -3.505 23.159 1.00 89.75 114 LYS A O 1
ATOM 992 N N . ILE A 1 115 ? -1.793 -3.785 21.731 1.00 91.69 115 ILE A N 1
ATOM 993 C CA . ILE A 1 115 ? -1.164 -3.113 20.585 1.00 91.69 115 ILE A CA 1
ATOM 994 C C . ILE A 1 115 ? -0.812 -1.667 20.952 1.00 91.69 115 ILE A C 1
ATOM 996 O O . ILE A 1 115 ? 0.307 -1.230 20.713 1.00 91.69 115 ILE A O 1
ATOM 1000 N N . THR A 1 116 ? -1.739 -0.939 21.585 1.00 94.44 116 THR A N 1
ATOM 1001 C CA . THR A 1 116 ? -1.503 0.440 22.039 1.00 94.44 116 THR A CA 1
ATOM 1002 C C . THR A 1 116 ? -0.341 0.494 23.026 1.00 94.44 116 THR A C 1
ATOM 1004 O O . THR A 1 116 ? 0.571 1.286 22.826 1.00 94.44 116 THR A O 1
ATOM 1007 N N . THR A 1 117 ? -0.348 -0.333 24.073 1.00 94.38 117 THR A N 1
ATOM 1008 C CA . THR A 1 117 ? 0.702 -0.338 25.101 1.00 94.38 117 THR A CA 1
ATOM 1009 C C . THR A 1 117 ? 2.072 -0.665 24.506 1.00 94.38 117 THR A C 1
ATOM 1011 O O . THR A 1 117 ? 3.038 0.039 24.791 1.00 94.38 117 THR A O 1
ATOM 1014 N N . LEU A 1 118 ? 2.156 -1.681 23.640 1.00 93.94 118 LEU A N 1
ATOM 1015 C CA . LEU A 1 118 ? 3.401 -2.046 22.958 1.00 93.94 118 LEU A CA 1
ATOM 1016 C C . LEU A 1 118 ? 3.904 -0.921 22.052 1.00 93.94 118 LEU A C 1
ATOM 1018 O O . LEU A 1 118 ? 5.077 -0.567 22.112 1.00 93.94 118 LEU A O 1
ATOM 1022 N N . LEU A 1 119 ? 3.024 -0.312 21.253 1.00 94.56 119 LEU A N 1
ATOM 1023 C CA . LEU A 1 119 ? 3.421 0.801 20.394 1.00 94.56 119 LEU A CA 1
ATOM 1024 C C . LEU A 1 119 ? 3.800 2.048 21.195 1.00 94.56 119 LEU A C 1
ATOM 1026 O O . LEU A 1 119 ? 4.700 2.759 20.774 1.00 94.56 119 LEU A O 1
ATOM 1030 N N . VAL A 1 120 ? 3.175 2.319 22.349 1.00 96.44 120 VAL A N 1
ATOM 1031 C CA . VAL A 1 120 ? 3.634 3.390 23.252 1.00 96.44 120 VAL A CA 1
ATOM 1032 C C . VAL A 1 120 ? 5.073 3.130 23.675 1.00 96.44 120 VAL A C 1
ATOM 1034 O O . VAL A 1 120 ? 5.910 4.015 23.524 1.00 96.44 120 VAL A O 1
ATOM 1037 N N . PHE A 1 121 ? 5.377 1.915 24.132 1.00 95.50 121 PHE A N 1
ATOM 1038 C CA . PHE A 1 121 ? 6.735 1.537 24.511 1.00 95.50 121 PHE A CA 1
ATOM 1039 C C . PHE A 1 121 ? 7.725 1.694 23.342 1.00 95.50 121 PHE A C 1
ATOM 1041 O O . PHE A 1 121 ? 8.765 2.331 23.497 1.00 95.50 121 PHE A O 1
ATOM 1048 N N . PHE A 1 122 ? 7.379 1.221 22.140 1.00 94.62 122 PHE A N 1
ATOM 1049 C CA . PHE A 1 122 ? 8.244 1.369 20.962 1.00 94.62 122 PHE A CA 1
ATOM 1050 C C . PHE A 1 122 ? 8.396 2.822 20.509 1.00 94.62 122 PHE A C 1
ATOM 1052 O O . PHE A 1 122 ? 9.476 3.206 20.063 1.00 94.62 122 PHE A O 1
ATOM 1059 N N . ASN A 1 123 ? 7.357 3.648 20.645 1.00 96.06 123 ASN A N 1
ATOM 1060 C CA . ASN A 1 123 ? 7.412 5.066 20.296 1.00 96.06 123 ASN A CA 1
ATOM 1061 C C . ASN A 1 123 ? 8.323 5.821 21.255 1.00 96.06 123 ASN A C 1
ATOM 1063 O O . ASN A 1 123 ? 9.075 6.669 20.797 1.00 96.06 123 ASN A O 1
ATOM 1067 N N . LEU A 1 124 ? 8.319 5.486 22.548 1.00 96.38 124 LEU A N 1
ATOM 1068 C CA . LEU A 1 124 ? 9.261 6.061 23.512 1.00 96.38 124 LEU A CA 1
ATOM 1069 C C . LEU A 1 124 ? 10.713 5.719 23.152 1.00 96.38 124 LEU A C 1
ATOM 1071 O O . LEU A 1 124 ? 11.555 6.614 23.138 1.00 96.38 124 LEU A O 1
ATOM 1075 N N . ILE A 1 125 ? 10.989 4.466 22.772 1.00 95.00 125 ILE A N 1
ATOM 1076 C CA . ILE A 1 125 ? 12.305 4.072 22.239 1.00 95.00 125 ILE A CA 1
ATOM 1077 C C . ILE A 1 125 ? 12.631 4.873 20.972 1.00 95.00 125 ILE A C 1
ATOM 1079 O O . ILE A 1 125 ? 13.735 5.390 20.841 1.00 95.00 125 ILE A O 1
ATOM 1083 N N . GLY A 1 126 ? 11.671 5.014 20.054 1.00 93.62 126 GLY A N 1
ATOM 1084 C CA . GLY A 1 126 ? 11.839 5.778 18.817 1.00 93.62 126 GLY A CA 1
ATOM 1085 C C . GLY A 1 126 ? 12.131 7.258 19.061 1.00 93.62 126 GLY A C 1
ATOM 1086 O O . GLY A 1 126 ? 12.997 7.818 18.398 1.00 93.62 126 GLY A O 1
ATOM 1087 N N . PHE A 1 127 ? 11.469 7.886 20.037 1.00 94.38 127 PHE A N 1
ATOM 1088 C CA . PHE A 1 127 ? 11.760 9.260 20.446 1.00 94.38 127 PHE A CA 1
ATOM 1089 C C . PHE A 1 127 ? 13.180 9.372 20.989 1.00 94.38 127 PHE A C 1
ATOM 1091 O O . PHE A 1 127 ? 13.920 10.252 20.565 1.00 94.38 127 PHE A O 1
ATOM 1098 N N . PHE A 1 128 ? 13.581 8.457 21.871 1.00 94.38 128 PHE A N 1
ATOM 1099 C CA . PHE A 1 128 ? 14.935 8.434 22.411 1.00 94.38 128 PHE A CA 1
ATOM 1100 C C . PHE A 1 128 ? 15.996 8.276 21.308 1.00 94.38 128 PHE A C 1
ATOM 1102 O O . PHE A 1 128 ? 16.943 9.056 21.249 1.00 94.38 128 PHE A O 1
ATOM 1109 N N . GLN A 1 129 ? 15.802 7.332 20.380 1.00 92.75 129 GLN A N 1
ATOM 1110 C CA . GLN A 1 129 ? 16.681 7.144 19.219 1.00 92.75 129 GLN A CA 1
ATOM 1111 C C . GLN A 1 129 ? 16.732 8.385 18.320 1.00 92.75 129 GLN A C 1
ATOM 1113 O O . GLN A 1 129 ? 17.810 8.773 17.873 1.00 92.75 129 GLN A O 1
ATOM 1118 N N . PHE A 1 130 ? 15.584 9.022 18.074 1.00 90.94 130 PHE A N 1
ATOM 1119 C CA . PHE A 1 130 ? 15.506 10.254 17.298 1.00 90.94 130 PHE A CA 1
ATOM 1120 C C . PHE A 1 130 ? 16.311 11.378 17.954 1.00 90.94 130 PHE A C 1
ATOM 1122 O O . PHE A 1 130 ? 17.137 11.986 17.281 1.00 90.94 130 PHE A O 1
ATOM 1129 N N . PHE A 1 131 ? 16.149 11.606 19.261 1.00 91.00 131 PHE A N 1
ATOM 1130 C CA . PHE A 1 131 ? 16.915 12.626 19.982 1.00 91.00 131 PHE A CA 1
ATOM 1131 C C . PHE A 1 131 ? 18.422 12.356 19.951 1.00 91.00 131 PHE A C 1
ATOM 1133 O O . PHE A 1 131 ? 19.192 13.274 19.684 1.00 91.00 131 PHE A O 1
ATOM 1140 N N . LEU A 1 132 ? 18.853 11.107 20.156 1.00 90.62 132 LEU A N 1
ATOM 1141 C CA . LEU A 1 132 ? 20.271 10.746 20.067 1.00 90.62 132 LEU A CA 1
ATOM 1142 C C . LEU A 1 132 ? 20.844 10.972 18.661 1.00 90.62 132 LEU A C 1
ATOM 1144 O O . LEU A 1 132 ? 21.918 11.551 18.523 1.00 90.62 132 LEU A O 1
ATOM 1148 N N . SER A 1 133 ? 20.126 10.538 17.623 1.00 88.31 133 SER A N 1
ATOM 1149 C CA . SER A 1 133 ? 20.522 10.724 16.219 1.00 88.31 133 SER A CA 1
ATOM 1150 C C . SER A 1 133 ? 20.602 12.203 15.844 1.00 88.31 133 SER A C 1
ATOM 1152 O O . SER A 1 133 ? 21.533 12.630 15.161 1.00 88.31 133 SER A O 1
ATOM 1154 N N . PHE A 1 134 ? 19.638 12.991 16.320 1.00 86.88 134 PHE A N 1
ATOM 1155 C CA . PHE A 1 134 ? 19.582 14.424 16.080 1.00 86.88 134 PHE A CA 1
ATOM 1156 C C . PHE A 1 134 ? 20.758 15.155 16.740 1.00 86.88 134 PHE A C 1
ATOM 1158 O O . PHE A 1 134 ? 21.403 15.967 16.087 1.00 86.88 134 PHE A O 1
ATOM 1165 N N . ILE A 1 135 ? 21.088 14.826 17.996 1.00 88.31 135 ILE A N 1
ATOM 1166 C CA . ILE A 1 135 ? 22.232 15.421 18.708 1.00 88.31 135 ILE A CA 1
ATOM 1167 C C . ILE A 1 135 ? 23.560 15.041 18.045 1.00 88.31 135 ILE A C 1
ATOM 1169 O O . ILE A 1 135 ? 24.446 15.883 17.933 1.00 88.31 135 ILE A O 1
ATOM 1173 N N . LYS A 1 136 ? 23.713 13.778 17.631 1.00 88.56 136 LYS A N 1
ATOM 1174 C CA . LYS A 1 136 ? 24.989 13.262 17.128 1.00 88.56 136 LYS A CA 1
ATOM 1175 C C . LYS A 1 136 ? 25.315 13.754 15.719 1.00 88.56 136 LYS A C 1
ATOM 1177 O O . LYS A 1 136 ? 26.416 14.235 15.483 1.00 88.56 136 LYS A O 1
ATOM 1182 N N . ASP A 1 137 ? 24.363 13.612 14.798 1.00 84.88 137 ASP A N 1
ATOM 1183 C CA . ASP A 1 137 ? 24.629 13.744 13.363 1.00 84.88 137 ASP A CA 1
ATOM 1184 C C . ASP A 1 137 ? 23.707 14.770 12.676 1.00 84.88 137 ASP A C 1
ATOM 1186 O O . ASP A 1 137 ? 23.780 14.939 11.460 1.00 84.88 137 ASP A O 1
ATOM 1190 N N . GLY A 1 138 ? 22.785 15.414 13.409 1.00 80.75 138 GLY A N 1
ATOM 1191 C CA . GLY A 1 138 ? 21.731 16.248 12.811 1.00 80.75 138 GLY A CA 1
ATOM 1192 C C . GLY A 1 138 ? 20.800 15.465 11.875 1.00 80.75 138 GLY A C 1
ATOM 1193 O O . GLY A 1 138 ? 20.119 16.054 11.038 1.00 80.75 138 GLY A O 1
ATOM 1194 N N . ASN A 1 139 ? 20.804 14.130 11.975 1.00 74.62 139 ASN A N 1
ATOM 1195 C CA . ASN A 1 139 ? 20.076 13.246 11.076 1.00 74.62 139 ASN A CA 1
ATOM 1196 C C . ASN A 1 139 ? 18.662 12.981 11.590 1.00 74.62 139 ASN A C 1
ATOM 1198 O O . ASN A 1 139 ? 18.461 12.402 12.661 1.00 74.62 139 ASN A O 1
ATOM 1202 N N . ASP A 1 140 ? 17.690 13.283 10.736 1.00 70.00 140 ASP A N 1
ATOM 1203 C CA . ASP A 1 140 ? 16.259 13.154 11.015 1.00 70.00 140 ASP A CA 1
ATOM 1204 C C . ASP A 1 140 ? 15.736 11.702 10.950 1.00 70.00 140 ASP A C 1
ATOM 1206 O O . ASP A 1 140 ? 14.586 11.417 11.276 1.00 70.00 140 ASP A O 1
ATOM 1210 N N . THR A 1 141 ? 16.558 10.728 10.553 1.00 69.06 141 THR A N 1
ATOM 1211 C CA . THR A 1 141 ? 16.119 9.340 10.303 1.00 69.06 141 THR A CA 1
ATOM 1212 C C . THR A 1 141 ? 16.090 8.440 11.545 1.00 69.06 141 THR A C 1
ATOM 1214 O O . THR A 1 141 ? 15.914 7.230 11.417 1.00 69.06 141 THR A O 1
ATOM 1217 N N . GLY A 1 142 ? 16.255 8.996 12.748 1.00 78.25 142 GLY A N 1
ATOM 1218 C CA . GLY A 1 142 ? 16.428 8.219 13.982 1.00 78.25 142 GLY A CA 1
ATOM 1219 C C . GLY A 1 142 ? 15.161 7.584 14.576 1.00 78.25 142 GLY A C 1
ATOM 1220 O O . GLY A 1 142 ? 15.270 6.772 15.490 1.00 78.25 142 GLY A O 1
ATOM 1221 N N . PHE A 1 143 ? 13.956 7.906 14.093 1.00 87.94 143 PHE A N 1
ATOM 1222 C CA . PHE A 1 143 ? 12.711 7.397 14.691 1.00 87.94 143 PHE A CA 1
ATOM 1223 C C . PHE A 1 143 ? 12.359 5.980 14.193 1.00 87.94 143 PHE A C 1
ATOM 1225 O O . PHE A 1 143 ? 11.524 5.801 13.301 1.00 87.94 143 PHE A O 1
ATOM 1232 N N . LEU A 1 144 ? 13.008 4.959 14.764 1.00 87.31 144 LEU A N 1
ATOM 1233 C CA . LEU A 1 144 ? 12.887 3.559 14.322 1.00 87.31 144 LEU A CA 1
ATOM 1234 C C . LEU A 1 144 ? 12.141 2.655 15.319 1.00 87.31 144 LEU A C 1
ATOM 1236 O O . LEU A 1 144 ? 11.510 1.675 14.921 1.00 87.31 144 LEU A O 1
ATOM 1240 N N . GLY A 1 145 ? 12.205 2.959 16.616 1.00 87.56 145 GLY A N 1
ATOM 1241 C CA . GLY A 1 145 ? 11.704 2.080 17.673 1.00 87.56 145 GLY A CA 1
ATOM 1242 C C . GLY A 1 145 ? 12.374 0.700 17.628 1.00 87.56 145 GLY A C 1
ATOM 1243 O O . GLY A 1 145 ? 13.584 0.585 17.435 1.00 87.56 145 GLY A O 1
ATOM 1244 N N . LEU A 1 146 ? 11.569 -0.361 17.770 1.00 86.88 146 LEU A N 1
ATOM 1245 C CA . LEU A 1 146 ? 11.993 -1.764 17.600 1.00 86.88 146 LEU A CA 1
ATOM 1246 C C . LEU A 1 146 ? 11.548 -2.363 16.255 1.00 86.88 146 LEU A C 1
ATOM 1248 O O . LEU A 1 146 ? 11.404 -3.579 16.113 1.00 86.88 146 LEU A O 1
ATOM 1252 N N . TYR A 1 147 ? 11.306 -1.512 15.257 1.00 82.00 147 TYR A N 1
ATOM 1253 C CA . TYR A 1 147 ? 10.860 -1.956 13.939 1.00 82.00 147 TYR A CA 1
ATOM 1254 C C . TYR A 1 147 ? 11.992 -2.348 12.991 1.00 82.00 147 TYR A C 1
ATOM 1256 O O . TYR A 1 147 ? 11.740 -3.066 12.025 1.00 82.00 147 TYR A O 1
ATOM 1264 N N . GLY A 1 148 ? 13.222 -1.927 13.289 1.00 82.38 148 GLY A N 1
ATOM 1265 C CA . GLY A 1 148 ? 14.392 -2.106 12.432 1.00 82.38 148 GLY A CA 1
ATOM 1266 C C . GLY A 1 148 ? 14.649 -0.897 11.526 1.00 82.38 148 GLY A C 1
ATOM 1267 O O . GLY A 1 148 ? 13.764 -0.080 11.287 1.00 82.38 148 GLY A O 1
ATOM 1268 N N . GLY A 1 149 ? 15.882 -0.784 11.025 1.00 80.38 149 GLY A N 1
ATOM 1269 C CA . GLY A 1 149 ? 16.357 0.374 10.253 1.00 80.38 149 GLY A CA 1
ATOM 1270 C C . GLY A 1 149 ? 16.037 0.358 8.756 1.00 80.38 149 GLY A C 1
ATOM 1271 O O . GLY A 1 149 ? 16.450 1.262 8.037 1.00 80.38 149 GLY A O 1
ATOM 1272 N N . SER A 1 150 ? 15.337 -0.661 8.246 1.00 79.94 150 SER A N 1
ATOM 1273 C CA . SER A 1 150 ? 14.979 -0.686 6.825 1.00 79.94 150 SER A CA 1
ATOM 1274 C C . SER A 1 150 ? 13.868 0.331 6.529 1.00 79.94 150 SER A C 1
ATOM 1276 O O . SER A 1 150 ? 12.941 0.508 7.320 1.00 79.94 150 SER A O 1
ATOM 1278 N N . GLY A 1 151 ? 13.897 0.975 5.357 1.00 75.69 151 GLY A N 1
ATOM 1279 C CA . GLY A 1 151 ? 12.844 1.934 4.984 1.00 75.69 151 GLY A CA 1
ATOM 1280 C C . GLY A 1 151 ? 11.442 1.308 5.010 1.00 75.69 151 GLY A C 1
ATOM 1281 O O . GLY A 1 151 ? 10.471 1.931 5.431 1.00 75.69 151 GLY A O 1
ATOM 1282 N N . LEU A 1 152 ? 11.329 0.023 4.650 1.00 74.81 152 LEU A N 1
ATOM 1283 C CA . LEU A 1 152 ? 10.072 -0.719 4.734 1.00 74.81 152 LEU A CA 1
ATOM 1284 C C . LEU A 1 152 ? 9.624 -0.922 6.192 1.00 74.81 152 LEU A C 1
ATOM 1286 O O . LEU A 1 152 ? 8.437 -0.756 6.488 1.00 74.81 152 LEU A O 1
ATOM 1290 N N . ALA A 1 153 ? 10.544 -1.249 7.106 1.00 81.75 153 ALA A N 1
ATOM 1291 C CA . ALA A 1 153 ? 10.285 -1.322 8.544 1.00 81.75 153 ALA A CA 1
ATOM 1292 C C . ALA A 1 153 ? 9.712 -0.007 9.080 1.00 81.75 153 ALA A C 1
ATOM 1294 O O . ALA A 1 153 ? 8.581 -0.012 9.582 1.00 81.75 153 ALA A O 1
ATOM 1295 N N . GLN A 1 154 ? 10.434 1.094 8.861 1.00 84.00 154 GLN A N 1
ATOM 1296 C CA . GLN A 1 154 ? 10.078 2.440 9.309 1.00 84.00 154 GLN A CA 1
ATOM 1297 C C . GLN A 1 154 ? 8.737 2.915 8.732 1.00 84.00 154 GLN A C 1
ATOM 1299 O O . GLN A 1 154 ? 7.882 3.414 9.462 1.00 84.00 154 GLN A O 1
ATOM 1304 N N . HIS A 1 155 ? 8.482 2.700 7.437 1.00 84.31 155 HIS A N 1
ATOM 1305 C CA . HIS A 1 155 ? 7.192 3.055 6.838 1.00 84.31 155 HIS A CA 1
ATOM 1306 C C . HIS A 1 155 ? 6.036 2.248 7.428 1.00 84.31 155 HIS A C 1
ATOM 1308 O O . HIS A 1 155 ? 4.982 2.809 7.721 1.00 84.31 155 HIS A O 1
ATOM 1314 N N . GLY A 1 156 ? 6.219 0.941 7.636 1.00 86.19 156 GLY A N 1
ATOM 1315 C CA . GLY A 1 156 ? 5.188 0.120 8.272 1.00 86.19 156 GLY A CA 1
ATOM 1316 C C . GLY A 1 156 ? 4.925 0.533 9.723 1.00 86.19 156 GLY A C 1
ATOM 1317 O O . GLY A 1 156 ? 3.772 0.537 10.148 1.00 86.19 156 GLY A O 1
ATOM 1318 N N . TYR A 1 157 ? 5.958 0.966 10.450 1.00 89.75 157 TYR A N 1
ATOM 1319 C CA . TYR A 1 157 ? 5.807 1.537 11.786 1.00 89.75 157 TYR A CA 1
ATOM 1320 C C . TYR A 1 157 ? 4.986 2.831 11.774 1.00 89.75 157 TYR A C 1
ATOM 1322 O O . TYR A 1 157 ? 4.009 2.962 12.515 1.00 89.75 157 TYR A O 1
ATOM 1330 N N . GLY A 1 158 ? 5.311 3.745 10.856 1.00 91.50 158 GLY A N 1
ATOM 1331 C CA . GLY A 1 158 ? 4.539 4.964 10.633 1.00 91.50 158 GLY A CA 1
ATOM 1332 C C . GLY A 1 158 ? 3.072 4.671 10.300 1.00 91.50 158 GLY A C 1
ATOM 1333 O O . GLY A 1 158 ? 2.177 5.274 10.886 1.00 91.50 158 GLY A O 1
ATOM 1334 N N . ILE A 1 159 ? 2.801 3.698 9.424 1.00 89.81 159 ILE A N 1
ATOM 1335 C CA . ILE A 1 159 ? 1.430 3.290 9.069 1.00 89.81 159 ILE A CA 1
ATOM 1336 C C . ILE A 1 159 ? 0.651 2.804 10.298 1.00 89.81 159 ILE A C 1
ATOM 1338 O O . ILE A 1 159 ? -0.527 3.130 10.440 1.00 89.81 159 ILE A O 1
ATOM 1342 N N . LEU A 1 160 ? 1.277 2.062 11.210 1.00 91.19 160 LEU A N 1
ATOM 1343 C CA . LEU A 1 160 ? 0.604 1.617 12.431 1.00 91.19 160 LEU A CA 1
ATOM 1344 C C . LEU A 1 160 ? 0.285 2.769 13.371 1.00 91.19 160 LEU A C 1
ATOM 1346 O O . LEU A 1 160 ? -0.842 2.858 13.857 1.00 91.19 160 LEU A O 1
ATOM 1350 N N . ASN A 1 161 ? 1.235 3.682 13.568 1.00 94.19 161 ASN A N 1
ATOM 1351 C CA . ASN A 1 161 ? 1.001 4.906 14.328 1.00 94.19 161 ASN A CA 1
ATOM 1352 C C . ASN A 1 161 ? -0.144 5.731 13.716 1.00 94.19 161 ASN A C 1
ATOM 1354 O O . ASN A 1 161 ? -1.031 6.179 14.441 1.00 94.19 161 ASN A O 1
ATOM 1358 N N . ALA A 1 162 ? -0.208 5.835 12.386 1.00 93.25 162 ALA A N 1
ATOM 1359 C CA . ALA A 1 162 ? -1.317 6.468 11.678 1.00 93.25 162 ALA A CA 1
ATOM 1360 C C . ALA A 1 162 ? -2.663 5.761 11.925 1.00 93.25 162 ALA A C 1
ATOM 1362 O O . ALA A 1 162 ? -3.650 6.421 12.246 1.00 93.25 162 ALA A O 1
ATOM 1363 N N . ILE A 1 163 ? -2.722 4.429 11.822 1.00 91.00 163 ILE A N 1
ATOM 1364 C CA . ILE A 1 163 ? -3.954 3.656 12.058 1.00 91.00 163 ILE A CA 1
ATOM 1365 C C . ILE A 1 163 ? -4.454 3.846 13.496 1.00 91.00 163 ILE A C 1
ATOM 1367 O O . ILE A 1 163 ? -5.640 4.104 13.711 1.00 91.00 163 ILE A O 1
ATOM 1371 N N . ILE A 1 164 ? -3.562 3.749 14.485 1.00 93.56 164 ILE A N 1
ATOM 1372 C CA . ILE A 1 164 ? -3.920 3.922 15.897 1.00 93.56 164 ILE A CA 1
ATOM 1373 C C . ILE A 1 164 ? -4.311 5.374 16.192 1.00 93.56 164 ILE A C 1
ATOM 1375 O O . ILE A 1 164 ? -5.271 5.614 16.928 1.00 93.56 164 ILE A O 1
ATOM 1379 N N . SER A 1 165 ? -3.640 6.347 15.572 1.00 95.06 165 SER A N 1
ATOM 1380 C CA . SER A 1 165 ? -4.038 7.751 15.651 1.00 95.06 165 SER A CA 1
ATOM 1381 C C . SER A 1 165 ? -5.461 7.952 15.110 1.00 95.06 165 SER A C 1
ATOM 1383 O O . SER A 1 165 ? -6.310 8.474 15.831 1.00 95.06 165 SER A O 1
ATOM 1385 N N . LEU A 1 166 ? -5.791 7.429 13.921 1.00 91.25 166 LEU A N 1
ATOM 1386 C CA . LEU A 1 166 ? -7.153 7.493 13.366 1.00 91.25 166 LEU A CA 1
ATOM 1387 C C . LEU A 1 166 ? -8.193 6.808 14.261 1.00 91.25 166 LEU A C 1
ATOM 1389 O O . LEU A 1 166 ? -9.309 7.311 14.401 1.00 91.25 166 LEU A O 1
ATOM 1393 N N . TYR A 1 167 ? -7.840 5.693 14.904 1.00 90.50 167 TYR A N 1
ATOM 1394 C CA . TYR A 1 167 ? -8.718 5.036 15.873 1.00 90.50 167 TYR A CA 1
ATOM 1395 C C . TYR A 1 167 ? -9.057 5.960 17.056 1.00 90.50 167 TYR A C 1
ATOM 1397 O O . TYR A 1 167 ? -10.231 6.127 17.412 1.00 90.50 167 TYR A O 1
ATOM 1405 N N . TYR A 1 168 ? -8.051 6.602 17.661 1.00 91.94 168 TYR A N 1
ATOM 1406 C CA . TYR A 1 168 ? -8.288 7.537 18.762 1.00 91.94 168 TYR A CA 1
ATOM 1407 C C . TYR A 1 168 ? -8.993 8.807 18.292 1.00 91.94 168 TYR A C 1
ATOM 1409 O O . TYR A 1 168 ? -9.867 9.295 19.005 1.00 91.94 168 TYR A O 1
ATOM 1417 N N . PHE A 1 169 ? -8.706 9.288 17.082 1.00 90.12 169 PHE A N 1
ATOM 1418 C CA . PHE A 1 169 ? -9.430 10.390 16.452 1.00 90.12 169 PHE A CA 1
ATOM 1419 C C . PHE A 1 169 ? -10.930 10.103 16.345 1.00 90.12 169 PHE A C 1
ATOM 1421 O O . PHE A 1 169 ? -11.748 10.875 16.849 1.00 90.12 169 PHE A O 1
ATOM 1428 N N . ALA A 1 170 ? -11.297 8.949 15.782 1.00 86.38 170 ALA A N 1
ATOM 1429 C CA . ALA A 1 170 ? -12.687 8.509 15.710 1.00 86.38 170 ALA A CA 1
ATOM 1430 C C . ALA A 1 170 ? -13.315 8.406 17.113 1.00 86.38 170 ALA A C 1
ATOM 1432 O O . ALA A 1 170 ? -14.427 8.877 17.347 1.00 86.38 170 ALA A O 1
ATOM 1433 N N . THR A 1 171 ? -12.577 7.874 18.090 1.00 86.56 171 THR A N 1
ATOM 1434 C CA . THR A 1 171 ? -13.059 7.752 19.475 1.00 86.56 171 THR A CA 1
ATOM 1435 C C . THR A 1 171 ? -13.272 9.117 20.150 1.00 86.56 171 THR A C 1
ATOM 1437 O O . THR A 1 171 ? -14.217 9.276 20.927 1.00 86.56 171 THR A O 1
ATOM 1440 N N . ILE A 1 172 ? -12.442 10.125 19.853 1.00 88.94 172 ILE A N 1
ATOM 1441 C CA . ILE A 1 172 ? -12.603 11.504 20.349 1.00 88.94 172 ILE A CA 1
ATOM 1442 C C . ILE A 1 172 ? -13.899 12.109 19.824 1.00 88.94 172 ILE A C 1
ATOM 1444 O O . ILE A 1 172 ? -14.626 12.719 20.605 1.00 88.94 172 ILE A O 1
ATOM 1448 N N . ILE A 1 173 ? -14.208 11.905 18.541 1.00 84.44 173 ILE A N 1
ATOM 1449 C CA . ILE A 1 173 ? -15.438 12.413 17.921 1.00 84.44 173 ILE A CA 1
ATOM 1450 C C . ILE A 1 173 ? -16.684 11.881 18.646 1.00 84.44 173 ILE A C 1
ATOM 1452 O O . ILE A 1 173 ? -17.654 12.619 18.801 1.00 84.44 173 ILE A O 1
ATOM 1456 N N . HIS A 1 174 ? -16.652 10.631 19.120 1.00 82.44 174 HIS A N 1
ATOM 1457 C CA . HIS A 1 174 ? -17.797 10.003 19.787 1.00 82.44 174 HIS A CA 1
ATOM 1458 C C . HIS A 1 174 ? -17.860 10.229 21.302 1.00 82.44 174 HIS A C 1
ATOM 1460 O O . HIS A 1 174 ? -18.949 10.372 21.845 1.00 82.44 174 HIS A O 1
ATOM 1466 N N . THR A 1 175 ? -16.723 10.228 22.002 1.00 87.06 175 THR A N 1
ATOM 1467 C CA . THR A 1 175 ? -16.694 10.201 23.482 1.00 87.06 175 THR A CA 1
ATOM 1468 C C . THR A 1 175 ? -16.107 11.458 24.122 1.00 87.06 175 THR A C 1
ATOM 1470 O O . THR A 1 175 ? -16.281 11.667 25.317 1.00 87.06 175 THR A O 1
ATOM 1473 N N . ASN A 1 176 ? -15.369 12.275 23.362 1.00 86.75 176 ASN A N 1
ATOM 1474 C CA . ASN A 1 176 ? -14.685 13.495 23.814 1.00 86.75 176 ASN A CA 1
ATOM 1475 C C . ASN A 1 176 ? -13.766 13.338 25.054 1.00 86.75 176 ASN A C 1
ATOM 1477 O O . ASN A 1 176 ? -13.429 14.316 25.723 1.00 86.75 176 ASN A O 1
ATOM 1481 N N . GLN A 1 177 ? -13.304 12.123 25.368 1.00 89.81 177 GLN A N 1
ATOM 1482 C CA . GLN A 1 177 ? -12.466 11.873 26.548 1.00 89.81 177 GLN A CA 1
ATOM 1483 C C . GLN A 1 177 ? -11.047 12.456 26.398 1.00 89.81 177 GLN A C 1
ATOM 1485 O O . GLN A 1 177 ? -10.371 12.236 25.389 1.00 89.81 177 GLN A O 1
ATOM 1490 N N . LYS A 1 178 ? -10.542 13.130 27.448 1.00 91.69 178 LYS A N 1
ATOM 1491 C CA . LYS A 1 178 ? -9.188 13.734 27.478 1.00 91.69 178 LYS A CA 1
ATOM 1492 C C . LYS A 1 178 ? -8.066 12.717 27.221 1.00 91.69 178 LYS A C 1
ATOM 1494 O O . LYS A 1 178 ? -7.113 13.035 26.514 1.00 91.69 178 LYS A O 1
ATOM 1499 N N . LYS A 1 179 ? -8.187 11.487 27.741 1.00 93.00 179 LYS A N 1
ATOM 1500 C CA . LYS A 1 179 ? -7.209 10.403 27.521 1.00 93.00 179 LYS A CA 1
ATOM 1501 C C . LYS A 1 179 ? -7.013 10.106 26.029 1.00 93.00 179 LYS A C 1
ATOM 1503 O O . LYS A 1 179 ? -5.879 10.027 25.568 1.00 93.00 179 LYS A O 1
ATOM 1508 N N . ASN A 1 180 ? -8.107 10.021 25.271 1.00 92.25 180 ASN A N 1
ATOM 1509 C CA . ASN A 1 180 ? -8.059 9.721 23.839 1.00 92.25 180 ASN A CA 1
ATOM 1510 C C . ASN A 1 180 ? -7.409 10.860 23.045 1.00 92.25 180 ASN A C 1
ATOM 1512 O O . ASN A 1 180 ? -6.665 10.584 22.113 1.00 92.25 180 ASN A O 1
ATOM 1516 N N . LYS A 1 181 ? -7.604 12.124 23.458 1.00 93.12 181 LYS A N 1
ATOM 1517 C CA . LYS A 1 181 ? -6.915 13.288 22.867 1.00 93.12 181 LYS A CA 1
ATOM 1518 C C . LYS A 1 181 ? -5.398 13.191 23.012 1.00 93.12 181 LYS A C 1
ATOM 1520 O O . LYS A 1 181 ? -4.687 13.386 22.033 1.00 93.12 181 LYS A O 1
ATOM 1525 N N . ARG A 1 182 ? -4.906 12.839 24.205 1.00 95.75 182 ARG A N 1
ATOM 1526 C CA . ARG A 1 182 ? -3.463 12.662 24.452 1.00 95.75 182 ARG A CA 1
ATOM 1527 C C . ARG A 1 182 ? -2.880 11.534 23.601 1.00 95.75 182 ARG A C 1
ATOM 1529 O O . ARG A 1 182 ? -1.851 11.730 22.969 1.00 95.75 182 ARG A O 1
ATOM 1536 N N . LEU A 1 183 ? -3.565 10.389 23.542 1.00 96.06 183 LEU A N 1
ATOM 1537 C CA . LEU A 1 183 ? -3.131 9.250 22.728 1.00 96.06 183 LEU A CA 1
ATOM 1538 C C . LEU A 1 183 ? -3.146 9.583 21.232 1.00 96.06 183 LEU A C 1
ATOM 1540 O O . LEU A 1 183 ? -2.179 9.289 20.541 1.00 96.06 183 LEU A O 1
ATOM 1544 N N . PHE A 1 184 ? -4.190 10.255 20.741 1.00 95.44 184 PHE A N 1
ATOM 1545 C CA . PHE A 1 184 ? -4.250 10.737 19.361 1.00 95.44 184 PHE A CA 1
ATOM 1546 C C . PHE A 1 184 ? -3.036 11.598 19.004 1.00 95.44 184 PHE A C 1
ATOM 1548 O O . PHE A 1 184 ? -2.364 11.298 18.019 1.00 95.44 184 PHE A O 1
ATOM 1555 N N . VAL A 1 185 ? -2.742 12.623 19.815 1.00 95.06 185 VAL A N 1
ATOM 1556 C CA . VAL A 1 185 ? -1.605 13.529 19.589 1.00 95.06 185 VAL A CA 1
ATOM 1557 C C . VAL A 1 185 ? -0.287 12.763 19.636 1.00 95.06 185 VAL A C 1
ATOM 1559 O O . VAL A 1 185 ? 0.528 12.921 18.735 1.00 95.06 185 VAL A O 1
ATOM 1562 N N . PHE A 1 186 ? -0.100 11.894 20.632 1.00 97.00 186 PHE A N 1
ATOM 1563 C CA . PHE A 1 186 ? 1.107 11.078 20.763 1.00 97.00 186 PHE A CA 1
ATOM 1564 C C . PHE A 1 186 ? 1.358 10.230 19.508 1.00 97.00 186 PHE A C 1
ATOM 1566 O O . PHE A 1 186 ? 2.407 10.354 18.883 1.00 97.00 186 PHE A O 1
ATOM 1573 N N . PHE A 1 187 ? 0.370 9.441 19.076 1.00 96.50 187 PHE A N 1
ATOM 1574 C CA . PHE A 1 187 ? 0.502 8.593 17.888 1.00 96.50 187 PHE A CA 1
ATOM 1575 C C . PHE A 1 187 ? 0.602 9.390 16.585 1.00 96.50 187 PHE A C 1
ATOM 1577 O O . PHE A 1 187 ? 1.289 8.963 15.659 1.00 96.50 187 PHE A O 1
ATOM 1584 N N . PHE A 1 188 ? -0.051 10.550 16.502 1.00 94.19 188 PHE A N 1
ATOM 1585 C CA . PHE A 1 188 ? 0.062 11.440 15.349 1.00 94.19 188 PHE A CA 1
ATOM 1586 C C . PHE A 1 188 ? 1.478 12.014 15.218 1.00 94.19 188 PHE A C 1
ATOM 1588 O O . PHE A 1 188 ? 2.048 11.991 14.130 1.00 94.19 188 PHE A O 1
ATOM 1595 N N . LEU A 1 189 ? 2.076 12.462 16.326 1.00 92.62 189 LEU A N 1
ATOM 1596 C CA . LEU A 1 189 ? 3.462 12.925 16.343 1.00 92.62 189 LEU A CA 1
ATOM 1597 C C . LEU A 1 189 ? 4.423 11.791 15.991 1.00 92.62 189 LEU A C 1
ATOM 1599 O O . LEU A 1 189 ? 5.255 11.965 15.109 1.00 92.62 189 LEU A O 1
ATOM 1603 N N . SER A 1 190 ? 4.272 10.608 16.593 1.00 94.38 190 SER A N 1
ATOM 1604 C CA . SER A 1 190 ? 5.096 9.442 16.248 1.00 94.38 190 SER A CA 1
ATOM 1605 C C . SER A 1 190 ? 4.993 9.058 14.768 1.00 94.38 190 SER A C 1
ATOM 1607 O O . SER A 1 190 ? 5.984 8.678 14.147 1.00 94.38 190 SER A O 1
ATOM 1609 N N . PHE A 1 191 ? 3.809 9.193 14.169 1.00 93.12 191 PHE A N 1
ATOM 1610 C CA . PHE A 1 191 ? 3.626 9.008 12.733 1.00 93.12 191 PHE A CA 1
ATOM 1611 C C . PHE A 1 191 ? 4.395 10.047 11.901 1.00 93.12 191 PHE A C 1
ATOM 1613 O O . PHE A 1 191 ? 5.070 9.662 10.946 1.00 93.12 191 PHE A O 1
ATOM 1620 N N . ILE A 1 192 ? 4.344 11.330 12.276 1.00 88.81 192 ILE A N 1
ATOM 1621 C CA . ILE A 1 192 ? 5.109 12.398 11.609 1.00 88.81 192 ILE A CA 1
ATOM 1622 C C . ILE A 1 192 ? 6.615 12.131 11.718 1.00 88.81 192 ILE A C 1
ATOM 1624 O O . ILE A 1 192 ? 7.309 12.149 10.702 1.00 88.81 192 ILE A O 1
ATOM 1628 N N . PHE A 1 193 ? 7.104 11.810 12.919 1.00 88.19 193 PHE A N 1
ATOM 1629 C CA . PHE A 1 193 ? 8.521 11.522 13.165 1.00 88.19 193 PHE A CA 1
ATOM 1630 C C . PHE A 1 193 ? 9.010 10.250 12.473 1.00 88.19 193 PHE A C 1
ATOM 1632 O O . PHE A 1 193 ? 10.198 10.119 12.221 1.00 88.19 193 PHE A O 1
ATOM 1639 N N . SER A 1 194 ? 8.121 9.343 12.064 1.00 86.19 194 SER A N 1
ATOM 1640 C CA . SER A 1 194 ? 8.500 8.199 11.221 1.00 86.19 194 SER A CA 1
ATOM 1641 C C . SER A 1 194 ? 8.875 8.605 9.775 1.00 86.19 194 SER A C 1
ATOM 1643 O O . SER A 1 194 ? 9.118 7.725 8.951 1.00 86.19 194 SER A O 1
ATOM 1645 N N . PHE A 1 195 ? 8.879 9.907 9.436 1.00 71.81 195 PHE A N 1
ATOM 1646 C CA . PHE A 1 195 ? 9.267 10.505 8.143 1.00 71.81 195 PHE A CA 1
ATOM 1647 C C . PHE A 1 195 ? 8.643 9.850 6.899 1.00 71.81 195 PHE A C 1
ATOM 1649 O O . PHE A 1 195 ? 9.217 9.818 5.809 1.00 71.81 195 PHE A O 1
ATOM 1656 N N . TYR A 1 196 ? 7.406 9.366 7.019 1.00 72.50 196 TYR A N 1
ATOM 1657 C CA . TYR A 1 196 ? 6.662 8.813 5.890 1.00 72.50 196 TYR A CA 1
ATOM 1658 C C . TYR A 1 196 ? 5.829 9.905 5.198 1.00 72.50 196 TYR A C 1
ATOM 1660 O O . TYR A 1 196 ? 4.612 9.982 5.357 1.00 72.50 196 TYR A O 1
ATOM 1668 N N . SER A 1 197 ? 6.491 10.761 4.411 1.00 72.50 197 SER A N 1
ATOM 1669 C CA . SER A 1 197 ? 5.888 11.942 3.761 1.00 72.50 197 SER A CA 1
ATOM 1670 C C . SER A 1 197 ? 4.657 11.623 2.901 1.00 72.50 197 SER A C 1
ATOM 1672 O O . SER A 1 197 ? 3.620 12.272 3.031 1.00 72.50 197 SER A O 1
ATOM 1674 N N . LEU A 1 198 ? 4.724 10.576 2.071 1.00 73.19 198 LEU A N 1
ATOM 1675 C CA . LEU A 1 198 ? 3.572 10.103 1.295 1.00 73.19 198 LEU A CA 1
ATOM 1676 C C . LEU A 1 198 ? 2.441 9.601 2.206 1.00 73.19 198 LEU A C 1
ATOM 1678 O O . LEU A 1 198 ? 1.264 9.797 1.910 1.00 73.19 198 LEU A O 1
ATOM 1682 N N . GLY A 1 199 ? 2.796 8.991 3.336 1.00 78.31 199 GLY A N 1
ATOM 1683 C CA . GLY A 1 199 ? 1.840 8.617 4.365 1.00 78.31 199 GLY A CA 1
ATOM 1684 C C . GLY A 1 199 ? 1.075 9.809 4.890 1.00 78.31 199 GLY A C 1
ATOM 1685 O O . GLY A 1 199 ? -0.140 9.718 5.007 1.00 78.31 199 GLY A O 1
ATOM 1686 N N . ILE A 1 200 ? 1.756 10.915 5.205 1.00 80.38 200 ILE A N 1
ATOM 1687 C CA . ILE A 1 200 ? 1.112 12.131 5.726 1.00 80.38 200 ILE A CA 1
ATOM 1688 C C . ILE A 1 200 ? 0.073 12.638 4.725 1.00 80.38 200 ILE A C 1
ATOM 1690 O O . ILE A 1 200 ? -1.050 12.954 5.112 1.00 80.38 200 ILE A O 1
ATOM 1694 N N . ILE A 1 201 ? 0.403 12.627 3.432 1.00 80.69 201 ILE A N 1
ATOM 1695 C CA . ILE A 1 201 ? -0.537 12.983 2.364 1.00 80.69 201 ILE A CA 1
ATOM 1696 C C . ILE A 1 201 ? -1.756 12.049 2.380 1.00 80.69 201 ILE A C 1
ATOM 1698 O O . ILE A 1 201 ? -2.890 12.524 2.391 1.00 80.69 201 ILE A O 1
ATOM 1702 N N . PHE A 1 202 ? -1.556 10.727 2.439 1.00 81.81 202 PHE A N 1
ATOM 1703 C CA . PHE A 1 202 ? -2.669 9.773 2.522 1.00 81.81 202 PHE A CA 1
ATOM 1704 C C . PHE A 1 202 ? -3.485 9.904 3.807 1.00 81.81 202 PHE A C 1
ATOM 1706 O O . PHE A 1 202 ? -4.701 9.743 3.774 1.00 81.81 202 PHE A O 1
ATOM 1713 N N . TYR A 1 203 ? -2.842 10.217 4.925 1.00 84.69 203 TYR A N 1
ATOM 1714 C CA . TYR A 1 203 ? -3.488 10.450 6.208 1.00 84.69 203 TYR A CA 1
ATOM 1715 C C . TYR A 1 203 ? -4.389 11.686 6.149 1.00 84.69 203 TYR A C 1
ATOM 1717 O O . TYR A 1 203 ? -5.554 11.630 6.542 1.00 84.69 203 TYR A O 1
ATOM 1725 N N . ILE A 1 204 ? -3.878 12.780 5.577 1.00 81.81 204 ILE A N 1
ATOM 1726 C CA . ILE A 1 204 ? -4.649 13.993 5.306 1.00 81.81 204 ILE A CA 1
ATOM 1727 C C . ILE A 1 204 ? -5.815 13.662 4.372 1.00 81.81 204 ILE A C 1
ATOM 1729 O O . ILE A 1 204 ? -6.951 13.974 4.711 1.00 81.81 204 ILE A O 1
ATOM 1733 N N . PHE A 1 205 ? -5.585 12.956 3.259 1.00 80.25 205 PHE A N 1
ATOM 1734 C CA . PHE A 1 205 ? -6.665 12.518 2.371 1.00 80.25 205 PHE A CA 1
ATOM 1735 C C . PHE A 1 205 ? -7.701 11.645 3.076 1.00 80.25 205 PHE A C 1
ATOM 1737 O O . PHE A 1 205 ? -8.887 11.827 2.829 1.00 80.25 205 PHE A O 1
ATOM 1744 N N . ALA A 1 206 ? -7.299 10.744 3.971 1.00 82.75 206 ALA A N 1
ATOM 1745 C CA . ALA A 1 206 ? -8.225 9.914 4.733 1.00 82.75 206 ALA A CA 1
ATOM 1746 C C . ALA A 1 206 ? -9.108 10.760 5.664 1.00 82.75 206 ALA A C 1
ATOM 1748 O O . ALA A 1 206 ? -10.319 10.549 5.714 1.00 82.75 206 ALA A O 1
ATOM 1749 N N . ILE A 1 207 ? -8.530 11.757 6.342 1.00 81.69 207 ILE A N 1
ATOM 1750 C CA . ILE A 1 207 ? -9.277 12.718 7.165 1.00 81.69 207 ILE A CA 1
ATOM 1751 C C . ILE A 1 207 ? -10.206 13.576 6.298 1.00 81.69 207 ILE A C 1
ATOM 1753 O O . ILE A 1 207 ? -11.376 13.744 6.645 1.00 81.69 207 ILE A O 1
ATOM 1757 N N . ILE A 1 208 ? -9.717 14.078 5.156 1.00 77.44 208 ILE A N 1
ATOM 1758 C CA . ILE A 1 208 ? -10.518 14.850 4.197 1.00 77.44 208 ILE A CA 1
ATOM 1759 C C . ILE A 1 208 ? -11.713 14.028 3.744 1.00 77.44 208 ILE A C 1
ATOM 1761 O O . ILE A 1 208 ? -12.854 14.475 3.830 1.00 77.44 208 ILE A O 1
ATOM 1765 N N . PHE A 1 209 ? -11.449 12.810 3.288 1.00 77.94 209 PHE A N 1
ATOM 1766 C CA . PHE A 1 209 ? -12.462 11.895 2.810 1.00 77.94 209 PHE A CA 1
ATOM 1767 C C . PHE A 1 209 ? -13.488 11.617 3.908 1.00 77.94 209 PHE A C 1
ATOM 1769 O O . PHE A 1 209 ? -14.678 11.809 3.683 1.00 77.94 209 PHE A O 1
ATOM 1776 N N . PHE A 1 210 ? -13.047 11.288 5.125 1.00 78.62 210 PHE A N 1
ATOM 1777 C CA . PHE A 1 210 ? -13.934 11.113 6.274 1.00 78.62 210 PHE A CA 1
ATOM 1778 C C . PHE A 1 210 ? -14.847 12.333 6.483 1.00 78.62 210 PHE A C 1
ATOM 1780 O O . PHE A 1 210 ? -16.065 12.178 6.545 1.00 78.62 210 PHE A O 1
ATOM 1787 N N . PHE A 1 211 ? -14.303 13.553 6.511 1.00 76.88 211 PHE A N 1
ATOM 1788 C CA . PHE A 1 211 ? -15.094 14.765 6.743 1.00 76.88 211 PHE A CA 1
ATOM 1789 C C . PHE A 1 211 ? -15.986 15.196 5.575 1.00 76.88 211 PHE A C 1
ATOM 1791 O O . PHE A 1 211 ? -17.027 15.807 5.815 1.00 76.88 211 PHE A O 1
ATOM 1798 N N . LEU A 1 212 ? -15.636 14.869 4.328 1.00 73.25 212 LEU A N 1
ATOM 1799 C CA . LEU A 1 212 ? -16.504 15.113 3.168 1.00 73.25 212 LEU A CA 1
ATOM 1800 C C . LEU A 1 212 ? -17.825 14.347 3.265 1.00 73.25 212 LEU A C 1
ATOM 1802 O O . LEU A 1 212 ? -18.845 14.795 2.726 1.00 73.25 212 LEU A O 1
ATOM 1806 N N . PHE A 1 213 ? -17.784 13.209 3.949 1.00 72.25 213 PHE A N 1
ATOM 1807 C CA . PHE A 1 213 ? -18.913 12.326 4.174 1.00 72.25 213 PHE A CA 1
ATOM 1808 C C . PHE A 1 213 ? -19.513 12.443 5.583 1.00 72.25 213 PHE A C 1
ATOM 1810 O O . PHE A 1 213 ? -20.659 12.053 5.793 1.00 72.25 213 PHE A O 1
ATOM 1817 N N . TYR A 1 214 ? -18.786 13.026 6.537 1.00 74.25 214 TYR A N 1
ATOM 1818 C CA . TYR A 1 214 ? -19.280 13.318 7.879 1.00 74.25 214 TYR A CA 1
ATOM 1819 C C . TYR A 1 214 ? -20.197 14.555 7.877 1.00 74.25 214 TYR A C 1
ATOM 1821 O O . TYR A 1 214 ? -19.972 15.500 7.125 1.00 74.25 214 TYR A O 1
ATOM 1829 N N . LYS A 1 215 ? -21.243 14.542 8.720 1.00 69.62 215 LYS A N 1
ATOM 1830 C CA . LYS A 1 215 ? -22.291 15.576 8.929 1.00 69.62 215 LYS A CA 1
ATOM 1831 C C . LYS A 1 215 ? -22.114 16.901 8.147 1.00 69.62 215 LYS A C 1
ATOM 1833 O O . LYS A 1 215 ? -21.168 17.653 8.385 1.00 69.62 215 LYS A O 1
ATOM 1838 N N . LYS A 1 216 ? -23.125 17.287 7.343 1.00 71.25 216 LYS A N 1
ATOM 1839 C CA . LYS A 1 216 ? -23.133 18.471 6.438 1.00 71.25 216 LYS A CA 1
ATOM 1840 C C . LYS A 1 216 ? -22.543 19.775 7.019 1.00 71.25 216 LYS A C 1
ATOM 1842 O O . LYS A 1 216 ? -21.905 20.522 6.283 1.00 71.25 216 LYS A O 1
ATOM 1847 N N . LYS A 1 217 ? -22.734 20.067 8.314 1.00 71.00 217 LYS A N 1
ATOM 1848 C CA . LYS A 1 217 ? -22.221 21.293 8.965 1.00 71.00 217 LYS A CA 1
ATOM 1849 C C . LYS A 1 217 ? -20.688 21.326 9.095 1.00 71.00 217 LYS A C 1
ATOM 1851 O O . LYS A 1 217 ? -20.096 22.395 8.991 1.00 71.00 217 LYS A O 1
ATOM 1856 N N . ILE A 1 218 ? -20.039 20.177 9.296 1.00 69.94 218 ILE A N 1
ATOM 1857 C CA . ILE A 1 218 ? -18.578 20.083 9.474 1.00 69.94 218 ILE A CA 1
ATOM 1858 C C . ILE A 1 218 ? -17.862 20.146 8.119 1.00 69.94 218 ILE A C 1
ATOM 1860 O O . ILE A 1 218 ? -16.803 20.763 8.008 1.00 69.94 218 ILE A O 1
ATOM 1864 N N . LYS A 1 219 ? -18.505 19.624 7.068 1.00 71.94 219 LYS A N 1
ATOM 1865 C CA . LYS A 1 219 ? -18.016 19.660 5.685 1.00 71.94 219 LYS A CA 1
ATOM 1866 C C . LYS A 1 219 ? -17.620 21.067 5.217 1.00 71.94 219 LYS A C 1
ATOM 1868 O O . LYS A 1 219 ? -16.563 21.219 4.618 1.00 71.94 219 LYS A O 1
ATOM 1873 N N . LYS A 1 220 ? -18.420 22.102 5.519 1.00 74.00 220 LYS A N 1
ATOM 1874 C CA . LYS A 1 220 ? -18.132 23.492 5.100 1.00 74.00 220 LYS A CA 1
ATOM 1875 C C . LYS A 1 220 ? -16.855 24.051 5.741 1.00 74.00 220 LYS A C 1
ATOM 1877 O O . LYS A 1 220 ? -15.996 24.558 5.030 1.00 74.00 220 LYS A O 1
ATOM 1882 N N . LYS A 1 221 ? -16.704 23.901 7.066 1.00 75.31 221 LYS A N 1
ATOM 1883 C CA . LYS A 1 221 ? -15.500 24.342 7.804 1.00 75.31 221 LYS A CA 1
ATOM 1884 C C . LYS A 1 221 ? -14.240 23.644 7.296 1.00 75.31 221 LYS A C 1
ATOM 1886 O O . LYS A 1 221 ? -13.168 24.233 7.247 1.00 75.31 221 LYS A O 1
ATOM 1891 N N . PHE A 1 222 ? -14.390 22.386 6.905 1.00 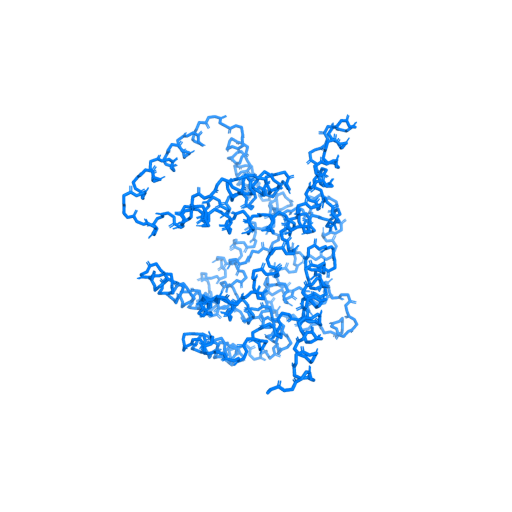70.19 222 PHE A N 1
ATOM 1892 C CA . PHE A 1 222 ? -13.280 21.576 6.449 1.00 70.19 222 PHE A CA 1
ATOM 1893 C C . PHE A 1 222 ? -12.874 21.874 4.992 1.00 70.19 222 PHE A C 1
ATOM 1895 O O . PHE A 1 222 ? -11.686 21.981 4.711 1.00 70.19 222 PHE A O 1
ATOM 1902 N N . ILE A 1 223 ? -13.833 22.094 4.081 1.00 75.62 223 ILE A N 1
ATOM 1903 C CA . ILE A 1 223 ? -13.544 22.586 2.718 1.00 75.62 223 ILE A CA 1
ATOM 1904 C C . ILE A 1 223 ? -12.801 23.926 2.783 1.00 75.62 223 ILE A C 1
ATOM 1906 O O . ILE A 1 223 ? -11.833 24.121 2.058 1.00 75.62 223 ILE A O 1
ATOM 1910 N N . PHE A 1 224 ? -13.200 24.814 3.694 1.00 75.50 224 PHE A N 1
ATOM 1911 C CA . PHE A 1 224 ? -12.512 26.085 3.914 1.00 75.50 224 PHE A CA 1
ATOM 1912 C C . PHE A 1 224 ? -11.048 25.897 4.356 1.00 75.50 224 PHE A C 1
ATOM 1914 O O . PHE A 1 224 ? -10.153 26.499 3.770 1.00 75.50 224 PHE A O 1
ATOM 1921 N N . LEU A 1 225 ? -10.779 24.999 5.313 1.00 77.56 225 LEU A N 1
ATOM 1922 C CA . LEU A 1 225 ? -9.408 24.653 5.724 1.00 77.56 225 LEU A CA 1
ATOM 1923 C C . LEU A 1 225 ? -8.581 24.035 4.587 1.00 77.56 225 LEU A C 1
ATOM 1925 O O . LEU A 1 225 ? -7.397 24.337 4.467 1.00 77.56 225 LEU A O 1
ATOM 1929 N N . LEU A 1 226 ? -9.190 23.196 3.743 1.00 77.00 226 LEU A N 1
ATOM 1930 C CA . LEU A 1 226 ? -8.531 22.631 2.563 1.00 77.00 226 LEU A CA 1
ATOM 1931 C C . LEU A 1 226 ? -8.136 23.729 1.570 1.00 77.00 226 LEU A C 1
ATOM 1933 O O . LEU A 1 226 ? -7.017 23.717 1.069 1.00 77.00 226 LEU A O 1
ATOM 1937 N N . ILE A 1 227 ? -9.036 24.680 1.304 1.00 78.25 227 ILE A N 1
ATOM 1938 C CA . ILE A 1 227 ? -8.763 25.820 0.423 1.00 78.25 227 ILE A CA 1
ATOM 1939 C C . ILE A 1 227 ? -7.609 26.648 0.992 1.00 78.25 227 ILE A C 1
ATOM 1941 O O . ILE A 1 227 ? -6.671 26.931 0.259 1.00 78.25 227 ILE A O 1
ATOM 1945 N N . ILE A 1 228 ? -7.607 26.947 2.296 1.00 76.56 228 ILE A N 1
ATOM 1946 C CA . ILE A 1 228 ? -6.482 27.634 2.952 1.00 76.56 228 ILE A CA 1
ATOM 1947 C C . ILE A 1 228 ? -5.180 26.845 2.784 1.00 76.56 228 ILE A C 1
ATOM 1949 O O . ILE A 1 228 ? -4.164 27.419 2.412 1.00 76.56 228 ILE A O 1
ATOM 1953 N N . PHE A 1 229 ? -5.197 25.530 3.012 1.00 75.19 229 PHE A N 1
ATOM 1954 C CA . PHE A 1 229 ? -4.011 24.690 2.847 1.00 75.19 229 PHE A CA 1
ATOM 1955 C C . PHE A 1 229 ? -3.487 24.703 1.402 1.00 75.19 229 PHE A C 1
ATOM 1957 O O . PHE A 1 229 ? -2.281 24.796 1.187 1.00 75.19 229 PHE A O 1
ATOM 1964 N N . LEU A 1 230 ? -4.382 24.659 0.409 1.00 74.25 230 LEU A N 1
ATOM 1965 C CA . LEU A 1 230 ? -4.030 24.752 -1.010 1.00 74.25 230 LEU A CA 1
ATOM 1966 C C . LEU A 1 230 ? -3.499 26.142 -1.383 1.00 74.25 230 LEU A C 1
ATOM 1968 O O . LEU A 1 230 ? -2.536 26.230 -2.139 1.00 74.25 230 LEU A O 1
ATOM 1972 N N . LEU A 1 231 ? -4.071 27.210 -0.822 1.00 71.00 231 LEU A N 1
ATOM 1973 C CA . LEU A 1 231 ? -3.603 28.584 -1.018 1.00 71.00 231 LEU A CA 1
ATOM 1974 C 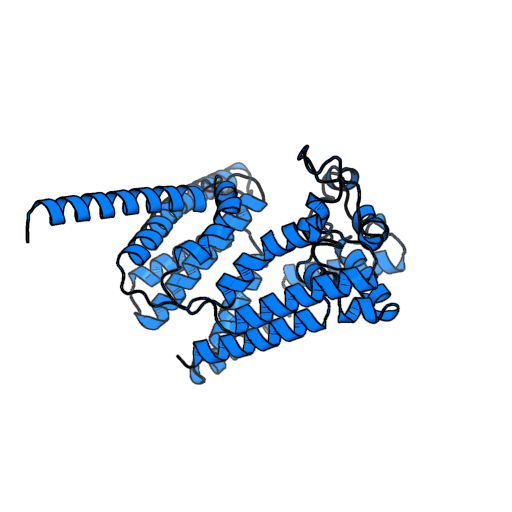C . LEU A 1 231 ? -2.215 28.791 -0.399 1.00 71.00 231 LEU A C 1
ATOM 1976 O O . LEU A 1 231 ? -1.325 29.318 -1.060 1.00 71.00 231 LEU A O 1
ATOM 1980 N N . ILE A 1 232 ? -1.975 28.287 0.815 1.00 68.62 232 ILE A N 1
ATOM 1981 C CA . ILE A 1 232 ? -0.642 28.293 1.439 1.00 68.62 232 ILE A CA 1
ATOM 1982 C C . ILE A 1 232 ? 0.337 27.471 0.589 1.00 68.62 232 ILE A C 1
ATOM 1984 O O . ILE A 1 232 ? 1.453 27.916 0.328 1.00 68.62 232 ILE A O 1
ATOM 1988 N N . GLY A 1 233 ? -0.092 26.313 0.082 1.00 62.72 233 GLY A N 1
ATOM 1989 C CA . GLY A 1 233 ? 0.688 25.489 -0.844 1.00 62.72 233 GLY A CA 1
ATOM 1990 C C . GLY A 1 233 ? 0.946 26.131 -2.213 1.00 62.72 233 GLY A C 1
ATOM 1991 O O . GLY A 1 233 ? 1.845 25.687 -2.916 1.00 62.72 233 GLY A O 1
ATOM 1992 N N . SER A 1 234 ? 0.201 27.168 -2.600 1.00 63.50 234 SER A N 1
ATOM 1993 C CA . SER A 1 234 ? 0.417 27.905 -3.854 1.00 63.50 234 SER A CA 1
ATOM 1994 C C . SER A 1 234 ? 1.443 29.039 -3.739 1.00 63.50 234 SER A C 1
ATOM 1996 O O . SER A 1 234 ? 1.912 29.540 -4.758 1.00 63.50 234 SER A O 1
ATOM 1998 N N . SER A 1 235 ? 1.822 29.416 -2.512 1.00 58.69 235 SER A N 1
ATOM 1999 C CA . SER A 1 235 ? 2.896 30.383 -2.252 1.00 58.69 235 SER A CA 1
ATOM 2000 C C . SER A 1 235 ? 4.286 29.778 -2.518 1.00 58.69 235 SER A C 1
ATOM 2002 O O . SER A 1 235 ? 4.405 28.574 -2.746 1.00 58.69 235 SER A O 1
ATOM 2004 N N . ASP A 1 236 ? 5.348 30.595 -2.470 1.00 66.19 236 ASP A N 1
ATOM 2005 C CA . ASP A 1 236 ? 6.778 30.257 -2.672 1.00 66.19 236 ASP A CA 1
ATOM 2006 C C . ASP A 1 236 ? 7.367 29.217 -1.680 1.00 66.19 236 ASP A C 1
ATOM 2008 O O . ASP A 1 236 ? 8.567 29.165 -1.390 1.00 66.19 236 ASP A O 1
ATOM 2012 N N . PHE A 1 237 ? 6.530 28.334 -1.148 1.00 69.69 237 PHE A N 1
ATOM 2013 C CA . PHE A 1 237 ? 6.889 27.246 -0.269 1.00 69.69 237 PHE A CA 1
ATOM 2014 C C . PHE A 1 237 ? 7.929 26.334 -0.937 1.00 69.69 237 PHE A C 1
ATOM 2016 O O . PHE A 1 237 ? 7.679 25.690 -1.963 1.00 69.69 237 PHE A O 1
ATOM 2023 N N . LYS A 1 238 ? 9.124 26.262 -0.333 1.00 71.56 238 LYS A N 1
ATOM 2024 C CA . LYS A 1 238 ? 10.298 25.551 -0.878 1.00 71.56 238 LYS A CA 1
ATOM 2025 C C . LYS A 1 238 ? 9.985 24.134 -1.400 1.00 71.56 238 LYS A C 1
ATOM 2027 O O . LYS A 1 238 ? 10.451 23.819 -2.495 1.00 71.56 238 LYS A O 1
ATOM 2032 N N . PRO A 1 239 ? 9.186 23.287 -0.715 1.00 67.12 239 PRO A N 1
ATOM 2033 C CA . PRO A 1 239 ? 8.816 21.962 -1.223 1.00 67.12 239 PRO A CA 1
ATOM 2034 C C . PRO A 1 239 ? 8.034 21.978 -2.541 1.00 67.12 239 PRO A C 1
ATOM 2036 O O . PRO A 1 239 ? 8.269 21.133 -3.404 1.00 67.12 239 PRO A O 1
ATOM 2039 N N . VAL A 1 240 ? 7.134 22.945 -2.728 1.00 68.94 240 VAL A N 1
ATOM 2040 C CA . VAL A 1 240 ? 6.319 23.073 -3.947 1.00 68.94 240 VAL A CA 1
ATOM 2041 C C . VAL A 1 240 ? 7.187 23.556 -5.101 1.00 68.94 240 VAL A C 1
ATOM 2043 O O . VAL A 1 240 ? 7.162 22.969 -6.183 1.00 68.94 240 VAL A O 1
ATOM 2046 N N . LYS A 1 241 ? 8.052 24.545 -4.848 1.00 77.19 241 LYS A N 1
ATOM 2047 C CA . LYS A 1 241 ? 9.062 25.001 -5.813 1.00 77.19 241 LYS A CA 1
ATOM 2048 C C . LYS A 1 241 ? 10.017 23.873 -6.210 1.00 77.19 241 LYS A C 1
ATOM 2050 O O . LYS A 1 241 ? 10.291 23.682 -7.392 1.00 77.19 241 LYS A O 1
ATOM 2055 N N . TYR A 1 242 ? 10.475 23.075 -5.245 1.00 76.00 242 TYR A N 1
ATOM 2056 C CA . TYR A 1 242 ? 11.296 21.890 -5.498 1.00 76.00 242 TYR A CA 1
ATOM 2057 C C . TYR A 1 242 ? 10.564 20.853 -6.361 1.00 76.00 242 TYR A C 1
ATOM 2059 O O . TYR A 1 242 ? 11.135 20.364 -7.340 1.00 76.00 242 TYR A O 1
ATOM 2067 N N . ALA A 1 243 ? 9.303 20.540 -6.046 1.00 76.62 243 ALA A N 1
ATOM 2068 C CA . ALA A 1 243 ? 8.491 19.607 -6.823 1.00 76.62 243 ALA A CA 1
ATOM 2069 C C . ALA A 1 243 ? 8.291 20.103 -8.264 1.00 76.62 243 ALA A C 1
ATOM 2071 O O . ALA A 1 243 ? 8.550 19.355 -9.207 1.00 76.62 243 ALA A O 1
ATOM 2072 N N . ARG A 1 244 ? 7.933 21.381 -8.443 1.00 81.88 244 ARG A N 1
ATOM 2073 C CA . ARG A 1 244 ? 7.799 22.024 -9.759 1.00 81.88 244 ARG A CA 1
ATOM 2074 C C . ARG A 1 244 ? 9.100 21.949 -10.555 1.00 81.88 244 ARG A C 1
ATOM 2076 O O . ARG A 1 244 ? 9.096 21.461 -11.681 1.00 81.88 244 ARG A O 1
ATOM 2083 N N . ASN A 1 245 ? 10.221 22.353 -9.959 1.00 85.50 245 ASN A N 1
ATOM 2084 C CA . ASN A 1 245 ? 11.533 22.308 -10.609 1.00 85.50 245 ASN A CA 1
ATOM 2085 C C . ASN A 1 245 ? 11.939 20.878 -10.978 1.00 85.50 245 ASN A C 1
ATOM 2087 O O . ASN A 1 245 ? 12.552 20.654 -12.018 1.00 85.50 245 ASN A O 1
ATOM 2091 N N . THR A 1 246 ? 11.586 19.900 -10.144 1.00 83.12 246 THR A N 1
ATOM 2092 C CA . THR A 1 246 ? 11.828 18.483 -10.429 1.00 83.12 246 THR A CA 1
ATOM 2093 C C . THR A 1 246 ? 11.015 18.020 -11.636 1.00 83.12 246 THR A C 1
ATOM 2095 O O . THR A 1 246 ? 11.578 17.385 -12.522 1.00 83.12 246 THR A O 1
ATOM 2098 N N . ILE A 1 247 ? 9.729 18.374 -11.715 1.00 84.12 247 ILE A N 1
ATOM 2099 C CA . ILE A 1 247 ? 8.863 18.051 -12.861 1.00 84.12 247 ILE A CA 1
ATOM 2100 C C . ILE A 1 247 ? 9.409 18.681 -14.148 1.00 84.12 247 ILE A C 1
ATOM 2102 O O . ILE A 1 247 ? 9.565 17.981 -15.145 1.00 84.12 247 ILE A O 1
ATOM 2106 N N . VAL A 1 248 ? 9.774 19.967 -14.112 1.00 87.50 248 VAL A N 1
ATOM 2107 C CA . VAL A 1 248 ? 10.357 20.672 -15.266 1.00 87.50 248 VAL A CA 1
ATOM 2108 C C . VAL A 1 248 ? 11.657 20.003 -15.719 1.00 87.50 248 VAL A C 1
ATOM 2110 O O . VAL A 1 248 ? 11.823 19.728 -16.902 1.00 87.50 248 VAL A O 1
ATOM 2113 N N . LYS A 1 249 ? 12.557 19.653 -14.790 1.00 87.69 249 LYS A N 1
ATOM 2114 C CA . LYS A 1 249 ? 13.799 18.929 -15.117 1.00 87.69 249 LYS A CA 1
ATOM 2115 C C . LYS A 1 249 ? 13.534 17.569 -15.762 1.00 87.69 249 LYS A C 1
ATOM 2117 O O . LYS A 1 249 ? 14.248 17.188 -16.683 1.00 87.69 249 LYS A O 1
ATOM 2122 N N . ILE A 1 250 ? 12.535 16.829 -15.278 1.00 85.81 250 ILE A N 1
ATOM 2123 C CA . ILE A 1 250 ? 12.142 15.543 -15.871 1.00 85.81 250 ILE A CA 1
ATOM 2124 C C . ILE A 1 250 ? 11.650 15.752 -17.304 1.00 85.81 250 ILE A C 1
ATOM 2126 O O . ILE A 1 250 ? 12.050 15.002 -18.189 1.00 85.81 250 ILE A O 1
ATOM 2130 N N . TYR A 1 251 ? 10.831 16.778 -17.530 1.00 85.31 251 TYR A N 1
ATOM 2131 C CA . TYR A 1 251 ? 10.301 17.110 -18.848 1.00 85.31 251 TYR A CA 1
ATOM 2132 C C . TYR A 1 251 ? 11.400 17.518 -19.841 1.00 85.31 251 TYR A C 1
ATOM 2134 O O . TYR A 1 251 ? 11.437 16.996 -20.949 1.00 85.31 251 TYR A O 1
ATOM 2142 N N . ILE A 1 252 ? 12.351 18.360 -19.423 1.00 88.00 252 ILE A N 1
ATOM 2143 C CA . ILE A 1 252 ? 13.515 18.729 -20.249 1.00 88.00 252 ILE A CA 1
ATOM 2144 C C . ILE A 1 252 ? 14.341 17.486 -20.600 1.00 88.00 252 ILE A C 1
ATOM 2146 O O . ILE A 1 252 ? 14.623 17.244 -21.765 1.00 88.00 252 ILE A O 1
ATOM 2150 N N . ASN A 1 253 ? 14.668 16.641 -19.613 1.00 88.00 253 ASN A N 1
ATOM 2151 C CA . ASN A 1 253 ? 15.417 15.406 -19.872 1.00 88.00 253 ASN A CA 1
ATOM 2152 C C . ASN A 1 253 ? 14.683 14.451 -20.826 1.00 88.00 253 ASN A C 1
ATOM 2154 O O . ASN A 1 253 ? 15.337 13.677 -21.522 1.00 88.00 253 ASN A O 1
ATOM 2158 N N . TYR A 1 254 ? 13.348 14.479 -20.826 1.00 85.00 254 TYR A N 1
ATOM 2159 C CA . TYR A 1 254 ? 12.529 13.709 -21.754 1.00 85.00 254 TYR A CA 1
ATOM 2160 C C . TYR A 1 254 ? 12.636 14.244 -23.186 1.00 85.00 254 TYR A C 1
ATOM 2162 O O . TYR A 1 254 ? 12.872 13.451 -24.091 1.00 85.00 254 TYR A O 1
ATOM 2170 N N . ILE A 1 255 ? 12.524 15.561 -23.384 1.00 86.50 255 ILE A N 1
ATOM 2171 C CA . ILE A 1 255 ? 12.682 16.197 -24.705 1.00 86.50 255 ILE A CA 1
ATOM 2172 C C . ILE A 1 255 ? 14.097 15.983 -25.253 1.00 86.50 255 ILE A C 1
ATOM 2174 O O . ILE A 1 255 ? 14.257 15.617 -26.413 1.00 86.50 255 ILE A O 1
ATOM 2178 N N . ASP A 1 256 ? 15.115 16.129 -24.405 1.00 89.12 256 ASP A N 1
ATOM 2179 C CA . ASP A 1 256 ? 16.526 15.973 -24.781 1.00 89.12 256 ASP A CA 1
ATOM 2180 C C . ASP A 1 256 ? 16.940 14.503 -25.018 1.00 89.12 256 ASP A C 1
ATOM 2182 O O . ASP A 1 256 ? 18.128 14.215 -25.168 1.00 89.12 256 ASP A O 1
ATOM 2186 N N . ASN A 1 257 ? 16.002 13.546 -24.973 1.00 83.38 257 ASN A N 1
ATOM 2187 C CA . ASN A 1 257 ? 16.256 12.103 -25.088 1.00 83.38 257 ASN A CA 1
ATOM 2188 C C . ASN A 1 257 ? 17.324 11.566 -24.114 1.00 83.38 257 ASN A C 1
ATOM 2190 O O . ASN A 1 257 ? 17.993 10.562 -24.368 1.00 83.38 257 ASN A O 1
ATOM 2194 N N . ARG A 1 258 ? 17.462 12.184 -22.935 1.00 82.56 258 ARG A N 1
ATOM 2195 C CA . ARG A 1 258 ? 18.409 11.759 -21.892 1.00 82.56 258 ARG A CA 1
ATOM 2196 C C . ARG A 1 258 ? 17.804 10.642 -21.048 1.00 82.56 258 ARG A C 1
ATOM 2198 O O . ARG A 1 258 ? 17.558 10.827 -19.854 1.00 82.56 258 ARG A O 1
ATOM 2205 N N . ALA A 1 259 ? 17.577 9.482 -21.670 1.00 73.88 259 ALA A N 1
ATOM 2206 C CA . ALA A 1 259 ? 16.865 8.337 -21.092 1.00 73.88 259 ALA A CA 1
ATOM 2207 C C . ALA A 1 259 ? 17.351 7.952 -19.681 1.00 73.88 259 ALA A C 1
ATOM 2209 O O . ALA A 1 259 ? 16.543 7.679 -18.795 1.00 73.88 259 ALA A O 1
ATOM 2210 N N . GLU A 1 260 ? 18.659 8.027 -19.427 1.00 77.88 260 GLU A N 1
ATOM 2211 C CA . GLU A 1 260 ? 19.264 7.697 -18.129 1.00 77.88 260 GLU A CA 1
ATOM 2212 C C . GLU A 1 260 ? 18.847 8.620 -16.974 1.00 77.88 260 GLU A C 1
ATOM 2214 O O . GLU A 1 260 ? 18.925 8.233 -15.804 1.00 77.88 260 GLU A O 1
ATOM 2219 N N . LYS A 1 261 ? 18.417 9.848 -17.287 1.00 81.75 261 LYS A N 1
ATOM 2220 C CA . LYS A 1 261 ? 18.006 10.865 -16.309 1.00 81.75 261 LYS A CA 1
ATOM 2221 C C . LYS A 1 261 ? 16.492 10.897 -16.092 1.00 81.75 261 LYS A C 1
ATOM 2223 O O . LYS A 1 261 ? 16.023 11.608 -15.198 1.00 81.75 261 LYS A O 1
ATOM 2228 N N . ILE A 1 262 ? 15.724 10.142 -16.879 1.00 86.56 262 ILE A N 1
ATOM 2229 C CA . ILE A 1 262 ? 14.267 10.077 -16.767 1.00 86.56 262 ILE A CA 1
ATOM 2230 C C . ILE A 1 262 ? 13.901 9.076 -15.661 1.00 86.56 262 ILE A C 1
ATOM 2232 O O . ILE A 1 262 ? 14.358 7.931 -15.680 1.00 86.56 262 ILE A O 1
ATOM 2236 N N . PRO A 1 263 ? 13.065 9.456 -14.676 1.00 89.88 263 PRO A N 1
ATOM 2237 C CA . PRO A 1 263 ? 12.620 8.523 -13.653 1.00 89.88 263 PRO A CA 1
ATOM 2238 C C . PRO A 1 263 ? 11.871 7.344 -14.273 1.00 89.88 263 PRO A C 1
ATOM 2240 O O . PRO A 1 263 ? 10.903 7.517 -15.009 1.00 89.88 263 PRO A O 1
ATOM 2243 N N . ARG A 1 264 ? 12.266 6.122 -13.923 1.00 90.00 264 ARG A N 1
ATOM 2244 C CA . ARG A 1 264 ? 11.707 4.895 -14.520 1.00 90.00 264 ARG A CA 1
ATOM 2245 C C . ARG A 1 264 ? 10.219 4.705 -14.227 1.00 90.00 264 ARG A C 1
ATOM 2247 O O . ARG A 1 264 ? 9.503 4.104 -15.019 1.00 90.00 264 ARG A O 1
ATOM 2254 N N . LYS A 1 265 ? 9.720 5.292 -13.132 1.00 90.06 265 LYS A N 1
ATOM 2255 C CA . LYS A 1 265 ? 8.279 5.382 -12.870 1.00 90.06 265 LYS A CA 1
ATOM 2256 C C . LYS A 1 265 ? 7.552 6.210 -13.930 1.00 90.06 265 LYS A C 1
ATOM 2258 O O . LYS A 1 265 ? 6.459 5.833 -14.316 1.00 90.06 265 LYS A O 1
ATOM 2263 N N . PHE A 1 266 ? 8.138 7.300 -14.420 1.00 89.88 266 PHE A N 1
ATOM 2264 C CA . PHE A 1 266 ? 7.542 8.078 -15.508 1.00 89.88 266 PHE A CA 1
ATOM 2265 C C . PHE A 1 266 ? 7.484 7.255 -16.801 1.00 89.88 266 PHE A C 1
ATOM 2267 O O . PHE A 1 266 ? 6.425 7.175 -17.418 1.00 89.88 266 PHE A O 1
ATOM 2274 N N . LEU A 1 267 ? 8.584 6.574 -17.147 1.00 91.31 267 LEU A N 1
ATOM 2275 C CA . LEU A 1 267 ? 8.644 5.683 -18.312 1.00 91.31 267 LEU A CA 1
ATOM 2276 C C . LEU A 1 267 ? 7.569 4.593 -18.246 1.00 91.31 267 LEU A C 1
ATOM 2278 O O . LEU A 1 267 ? 6.820 4.431 -19.196 1.00 91.31 267 LEU A O 1
ATOM 2282 N N . LEU A 1 268 ? 7.400 3.933 -17.097 1.00 92.94 268 LEU A N 1
ATOM 2283 C CA . LEU A 1 268 ? 6.320 2.963 -16.892 1.00 92.94 268 LEU A CA 1
ATOM 2284 C C . LEU A 1 268 ? 4.932 3.538 -17.215 1.00 92.94 268 LEU A C 1
ATOM 2286 O O . LEU A 1 268 ? 4.126 2.866 -17.854 1.00 92.94 268 LEU A O 1
ATOM 2290 N N . TYR A 1 269 ? 4.615 4.734 -16.706 1.00 93.25 269 TYR A N 1
ATOM 2291 C CA . TYR A 1 269 ? 3.306 5.344 -16.947 1.00 93.25 269 TYR A CA 1
ATOM 2292 C C . TYR A 1 269 ? 3.116 5.627 -18.437 1.00 93.25 269 TYR A C 1
ATOM 2294 O O . TYR A 1 269 ? 2.054 5.318 -18.969 1.00 93.25 269 TYR A O 1
ATOM 2302 N N . LYS A 1 270 ? 4.147 6.158 -19.106 1.00 92.12 270 LYS A N 1
ATOM 2303 C CA . LYS A 1 270 ? 4.137 6.378 -20.554 1.00 92.12 270 LYS A CA 1
ATOM 2304 C C . LYS A 1 270 ? 3.865 5.074 -21.312 1.00 92.12 270 LYS A C 1
ATOM 2306 O O . LYS A 1 270 ? 2.888 5.015 -22.046 1.00 92.12 270 LYS A O 1
ATOM 2311 N N . GLU A 1 271 ? 4.652 4.029 -21.058 1.00 93.19 271 GLU A N 1
ATOM 2312 C CA . GLU A 1 271 ? 4.496 2.715 -21.699 1.00 93.19 271 GLU A CA 1
ATOM 2313 C C . GLU A 1 271 ? 3.084 2.150 -21.500 1.00 93.19 271 GLU A C 1
ATOM 2315 O O . GLU A 1 271 ? 2.443 1.695 -22.443 1.00 93.19 271 GLU A O 1
ATOM 2320 N N . TYR A 1 272 ? 2.543 2.243 -20.280 1.00 94.19 272 TYR A N 1
ATOM 2321 C CA . TYR A 1 272 ? 1.162 1.841 -20.015 1.00 94.19 272 TYR A CA 1
ATOM 2322 C C . TYR A 1 272 ? 0.155 2.600 -20.895 1.00 94.19 272 TYR A C 1
ATOM 2324 O O . TYR A 1 272 ? -0.752 1.978 -21.454 1.00 94.19 272 TYR A O 1
ATOM 2332 N N . PHE A 1 273 ? 0.290 3.924 -21.021 1.00 94.75 273 PHE A N 1
ATOM 2333 C CA . PHE A 1 273 ? -0.620 4.733 -21.835 1.00 94.75 273 PHE A CA 1
ATOM 2334 C C . PHE A 1 273 ? -0.476 4.449 -23.330 1.00 94.75 273 PHE A C 1
ATOM 2336 O O . PHE A 1 273 ? -1.491 4.358 -24.016 1.00 94.75 273 PHE A O 1
ATOM 2343 N N . ASP A 1 274 ? 0.743 4.278 -23.831 1.00 94.69 274 ASP A N 1
ATOM 2344 C CA . ASP A 1 274 ? 0.991 4.017 -25.250 1.00 94.69 274 ASP A CA 1
ATOM 2345 C C . ASP A 1 274 ? 0.454 2.637 -25.668 1.00 94.69 274 ASP A C 1
ATOM 2347 O O . ASP A 1 274 ? -0.217 2.509 -26.695 1.00 94.69 274 ASP A O 1
ATOM 2351 N N . ILE A 1 275 ? 0.602 1.622 -24.811 1.00 93.88 275 ILE A N 1
ATOM 2352 C CA . ILE A 1 275 ? -0.023 0.307 -25.024 1.00 93.88 275 ILE A CA 1
ATOM 2353 C C . ILE A 1 275 ? -1.544 0.412 -24.934 1.00 93.88 275 ILE A C 1
ATOM 2355 O O . ILE A 1 275 ? -2.251 -0.167 -25.746 1.00 93.88 275 ILE A O 1
ATOM 2359 N N . SER A 1 276 ? -2.076 1.173 -23.978 1.00 94.81 276 SER A N 1
ATOM 2360 C CA . SER A 1 276 ? -3.529 1.323 -23.821 1.00 94.81 276 SER A CA 1
ATOM 2361 C C . SER A 1 276 ? -4.205 1.991 -25.024 1.00 94.81 276 SER A C 1
ATOM 2363 O O . SER A 1 276 ? -5.386 1.752 -25.260 1.00 94.81 276 SER A O 1
ATOM 2365 N N . LYS A 1 277 ? -3.477 2.826 -25.780 1.00 95.88 277 LYS A N 1
ATOM 2366 C CA . LYS A 1 277 ? -3.969 3.442 -27.025 1.00 95.88 277 LYS A CA 1
ATOM 2367 C C . LYS A 1 277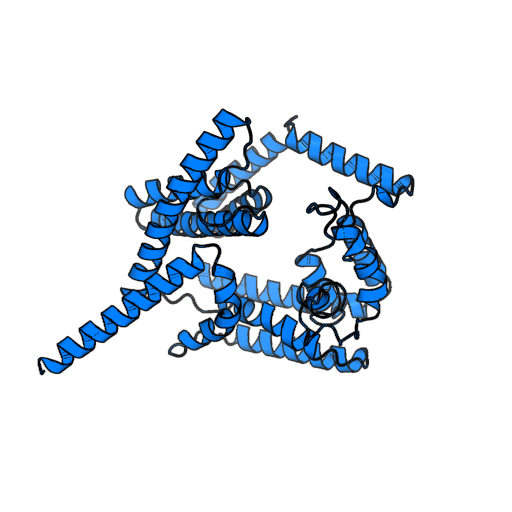 ? -4.009 2.463 -28.196 1.00 95.88 277 LYS A C 1
ATOM 2369 O O . LYS A 1 277 ? -4.835 2.625 -29.084 1.00 95.88 277 LYS A O 1
ATOM 2374 N N . THR A 1 278 ? -3.101 1.491 -28.214 1.00 95.06 278 THR A N 1
ATOM 2375 C CA . THR A 1 278 ? -2.911 0.558 -29.337 1.00 95.06 278 THR A CA 1
ATOM 2376 C C . THR A 1 278 ? -3.601 -0.788 -29.113 1.00 95.06 278 THR A C 1
ATOM 2378 O O . THR A 1 278 ? -4.024 -1.430 -30.066 1.00 95.06 278 THR A O 1
ATOM 2381 N N . ASP A 1 279 ? -3.772 -1.196 -27.856 1.00 93.88 279 ASP A N 1
ATOM 2382 C CA . ASP A 1 279 ? -4.384 -2.453 -27.434 1.00 93.88 279 ASP A CA 1
ATOM 2383 C C . ASP A 1 279 ? -5.558 -2.157 -26.485 1.00 93.88 279 ASP A C 1
ATOM 2385 O O . ASP A 1 279 ? -5.428 -2.101 -25.256 1.00 93.88 279 ASP A O 1
ATOM 2389 N N . PHE A 1 280 ? -6.741 -1.956 -27.071 1.00 93.19 280 PHE A N 1
ATOM 2390 C CA . PHE A 1 280 ? -7.962 -1.658 -26.317 1.00 93.19 280 PHE A CA 1
ATOM 2391 C C . PHE A 1 280 ? -8.380 -2.817 -25.394 1.00 93.19 280 PHE A C 1
ATOM 2393 O O . PHE A 1 280 ? -8.921 -2.589 -24.309 1.00 93.19 280 PHE A O 1
ATOM 2400 N N . SER A 1 281 ? -8.070 -4.065 -25.771 1.00 91.25 281 SER A N 1
ATOM 2401 C CA . SER A 1 281 ? -8.303 -5.235 -24.915 1.00 91.25 281 SER A CA 1
ATOM 2402 C C . SER A 1 281 ? -7.474 -5.146 -23.638 1.00 91.25 281 SER A C 1
ATOM 2404 O O . SER A 1 281 ? -7.987 -5.400 -22.545 1.00 91.25 281 SER A O 1
ATOM 2406 N N . PHE A 1 282 ? -6.204 -4.751 -23.737 1.00 91.44 282 PHE A N 1
ATOM 2407 C CA . PHE A 1 282 ? -5.359 -4.510 -22.569 1.00 91.44 282 PHE A CA 1
ATOM 2408 C C . PHE A 1 282 ? -5.886 -3.387 -21.679 1.00 91.44 282 PHE A C 1
ATOM 2410 O O . PHE A 1 282 ? -5.907 -3.559 -20.461 1.00 91.44 282 PHE A O 1
ATOM 2417 N N . LEU A 1 283 ? -6.369 -2.281 -22.250 1.00 94.62 283 LEU A N 1
ATOM 2418 C CA . LEU A 1 283 ? -6.980 -1.212 -21.457 1.00 94.62 283 LEU A CA 1
ATOM 2419 C C . LEU A 1 283 ? -8.191 -1.722 -20.657 1.00 94.62 283 LEU A C 1
ATOM 2421 O O . LEU A 1 283 ? -8.298 -1.466 -19.456 1.00 94.62 283 LEU A O 1
ATOM 2425 N N . LEU A 1 284 ? -9.101 -2.459 -21.300 1.00 92.81 284 LEU A N 1
ATOM 2426 C CA . LEU A 1 284 ? -10.337 -2.914 -20.660 1.00 92.81 284 LEU A CA 1
ATOM 2427 C C . LEU A 1 284 ? -10.121 -4.039 -19.647 1.00 92.81 284 LEU A C 1
ATOM 2429 O O . LEU A 1 284 ? -10.698 -3.981 -18.557 1.00 92.81 284 LEU A O 1
ATOM 2433 N N . PHE A 1 285 ? -9.293 -5.032 -19.988 1.00 90.00 285 PHE A N 1
ATOM 2434 C CA . PHE A 1 285 ? -9.178 -6.285 -19.233 1.00 90.00 285 PHE A CA 1
ATOM 2435 C C . PHE A 1 285 ? -7.767 -6.568 -18.672 1.00 90.00 285 PHE A C 1
ATOM 2437 O O . PHE A 1 285 ? -7.521 -7.644 -18.126 1.00 90.00 285 PHE A O 1
ATOM 2444 N N . GLY A 1 286 ? -6.809 -5.650 -18.819 1.00 90.94 286 GLY A N 1
ATOM 2445 C CA . GLY A 1 286 ? -5.452 -5.762 -18.260 1.00 90.94 286 GLY A CA 1
ATOM 2446 C C . GLY A 1 286 ? -4.565 -6.776 -18.988 1.00 90.94 286 GLY A C 1
ATOM 2447 O O . GLY A 1 286 ? -4.778 -7.071 -20.147 1.00 90.94 286 GLY A O 1
ATOM 2448 N N . ASN A 1 287 ? -3.551 -7.337 -18.345 1.00 89.00 287 ASN A N 1
ATOM 2449 C CA . ASN A 1 287 ? -2.662 -8.368 -18.900 1.00 89.00 287 ASN A CA 1
ATOM 2450 C C . ASN A 1 287 ? -2.835 -9.718 -18.192 1.00 89.00 287 ASN A C 1
ATOM 2452 O O . ASN A 1 287 ? -2.287 -10.731 -18.619 1.00 89.00 287 ASN A O 1
ATOM 2456 N N . GLY A 1 288 ? -3.603 -9.729 -17.102 1.00 88.31 288 GLY A N 1
ATOM 2457 C CA . GLY A 1 288 ? -3.760 -10.848 -16.189 1.00 88.31 288 GLY A CA 1
ATOM 2458 C C . GLY A 1 288 ? -3.052 -10.599 -14.845 1.00 88.31 288 GLY A C 1
ATOM 2459 O O . GLY A 1 288 ? -1.968 -10.003 -14.820 1.00 88.31 288 GLY A O 1
ATOM 2460 N N . PRO A 1 289 ? -3.622 -11.077 -13.724 1.00 87.56 289 PRO A N 1
ATOM 2461 C CA . PRO A 1 289 ? -3.045 -10.917 -12.390 1.00 87.56 289 PRO A CA 1
ATOM 2462 C C . PRO A 1 289 ? -1.602 -11.426 -12.296 1.00 87.56 289 PRO A C 1
ATOM 2464 O O . PRO A 1 289 ? -1.296 -12.536 -12.725 1.00 87.56 289 PRO A O 1
ATOM 2467 N N . GLY A 1 290 ? -0.701 -10.653 -11.695 1.00 86.75 290 GLY A N 1
ATOM 2468 C CA . GLY A 1 290 ? 0.669 -11.111 -11.484 1.00 86.75 290 GLY A CA 1
ATOM 2469 C C . GLY A 1 290 ? 1.559 -11.102 -12.726 1.00 86.75 290 GLY A C 1
ATOM 2470 O O . GLY A 1 290 ? 2.631 -11.696 -12.684 1.00 86.75 290 GLY A O 1
ATOM 2471 N N . THR A 1 291 ? 1.143 -10.496 -13.839 1.00 87.38 291 THR A N 1
ATOM 2472 C CA . THR A 1 291 ? 1.853 -10.624 -15.126 1.00 87.38 291 THR A CA 1
ATOM 2473 C C . THR A 1 291 ? 2.500 -9.339 -15.628 1.00 87.38 291 THR A C 1
ATOM 2475 O O . THR A 1 291 ? 3.102 -9.371 -16.699 1.00 87.38 291 THR A O 1
ATOM 2478 N N . PHE A 1 292 ? 2.375 -8.216 -14.919 1.00 88.19 292 PHE A N 1
ATOM 2479 C CA . PHE A 1 292 ? 2.940 -6.942 -15.359 1.00 88.19 292 PHE A CA 1
ATOM 2480 C C . PHE A 1 292 ? 3.808 -6.342 -14.257 1.00 88.19 292 PHE A C 1
ATOM 2482 O O . PHE A 1 292 ? 4.997 -6.621 -14.204 1.00 88.19 292 PHE A O 1
ATOM 2489 N N . ASN A 1 293 ? 3.235 -5.578 -13.331 1.00 87.69 293 ASN A N 1
ATOM 2490 C CA . ASN A 1 293 ? 3.996 -4.740 -12.398 1.00 87.69 293 ASN A CA 1
ATOM 2491 C C . ASN A 1 293 ? 3.588 -4.929 -10.925 1.00 87.69 293 ASN A C 1
ATOM 2493 O O . ASN A 1 293 ? 3.873 -4.108 -10.052 1.00 87.69 293 ASN A O 1
ATOM 2497 N N . SER A 1 294 ? 2.881 -6.009 -10.614 1.00 86.25 294 SER A N 1
ATOM 2498 C CA . SER A 1 294 ? 2.624 -6.373 -9.222 1.00 86.25 294 SER A CA 1
ATOM 2499 C C . SER A 1 294 ? 3.849 -7.008 -8.572 1.00 86.25 294 SER A C 1
ATOM 2501 O O . SER A 1 294 ? 4.712 -7.592 -9.228 1.00 86.25 294 SER A O 1
ATOM 2503 N N . ARG A 1 295 ? 3.880 -6.997 -7.235 1.00 81.00 295 ARG A N 1
ATOM 2504 C CA . ARG A 1 295 ? 4.849 -7.788 -6.455 1.00 81.00 295 ARG A CA 1
ATOM 2505 C C . ARG A 1 295 ? 4.812 -9.272 -6.819 1.00 81.00 295 ARG A C 1
ATOM 2507 O O . ARG A 1 295 ? 5.862 -9.900 -6.850 1.00 81.00 295 ARG A O 1
ATOM 2514 N N . SER A 1 296 ? 3.634 -9.809 -7.133 1.00 84.62 296 SER A N 1
ATOM 2515 C CA . SER A 1 296 ? 3.457 -11.184 -7.603 1.00 84.62 296 SER A CA 1
ATOM 2516 C C . SER A 1 296 ? 4.271 -11.441 -8.875 1.00 84.62 296 SER A C 1
ATOM 2518 O O . SER A 1 296 ? 4.955 -12.456 -8.957 1.00 84.62 296 SER A O 1
ATOM 2520 N N . SER A 1 297 ? 4.257 -10.492 -9.820 1.00 85.75 297 SER A N 1
ATOM 2521 C CA . SER A 1 297 ? 5.069 -10.549 -11.041 1.00 85.75 297 SER A CA 1
ATOM 2522 C C . SER A 1 297 ? 6.559 -10.617 -10.710 1.00 85.75 297 SER A C 1
ATOM 2524 O O . SER A 1 297 ? 7.236 -11.553 -11.119 1.00 85.75 297 SER A O 1
ATOM 2526 N N . PHE A 1 298 ? 7.076 -9.693 -9.897 1.00 83.19 298 PHE A N 1
ATOM 2527 C CA . PHE A 1 298 ? 8.508 -9.667 -9.569 1.00 83.19 298 PHE A CA 1
ATOM 2528 C C . PHE A 1 298 ? 8.978 -10.899 -8.787 1.00 83.19 298 PHE A C 1
ATOM 2530 O O . PHE A 1 298 ? 10.055 -11.419 -9.068 1.00 83.19 298 PHE A O 1
ATOM 2537 N N . LEU A 1 299 ? 8.172 -11.395 -7.843 1.00 81.00 299 LEU A N 1
ATOM 2538 C CA . LEU A 1 299 ? 8.517 -12.573 -7.040 1.00 81.00 299 LEU A CA 1
ATOM 2539 C C . LEU A 1 299 ? 8.594 -13.862 -7.864 1.00 81.00 299 LEU A C 1
ATOM 2541 O O . LEU A 1 299 ? 9.357 -14.756 -7.512 1.00 81.00 299 LEU A O 1
ATOM 2545 N N . LEU A 1 300 ? 7.803 -13.971 -8.933 1.00 79.38 300 LEU A N 1
ATOM 2546 C CA . LEU A 1 300 ? 7.721 -15.185 -9.747 1.00 79.38 300 LEU A CA 1
ATOM 2547 C C . LEU A 1 300 ? 8.585 -15.133 -11.002 1.00 79.38 300 LEU A C 1
ATOM 2549 O O . LEU A 1 300 ? 8.997 -16.176 -11.500 1.00 79.38 300 LEU A O 1
ATOM 2553 N N . ASN A 1 301 ? 8.885 -13.939 -11.506 1.00 70.50 301 ASN A N 1
ATOM 2554 C CA . ASN A 1 301 ? 9.552 -13.755 -12.789 1.00 70.50 301 ASN A CA 1
ATOM 2555 C C . ASN A 1 301 ? 11.075 -13.675 -12.643 1.00 70.50 301 ASN A C 1
ATOM 2557 O O . ASN A 1 301 ? 11.691 -12.727 -13.118 1.00 70.50 301 ASN A O 1
ATOM 2561 N N . GLY A 1 302 ? 11.662 -14.702 -12.010 1.00 62.06 302 GLY A N 1
ATOM 2562 C CA . GLY A 1 302 ? 13.084 -15.090 -12.036 1.00 62.06 302 GLY A CA 1
ATOM 2563 C C . GLY A 1 302 ? 14.090 -14.127 -11.400 1.00 62.06 302 GLY A C 1
ATOM 2564 O O . GLY A 1 302 ? 14.906 -14.544 -10.585 1.00 62.06 302 GLY A O 1
ATOM 2565 N N . ASP A 1 303 ? 14.019 -12.847 -11.742 1.00 71.44 303 ASP A N 1
ATOM 2566 C CA . ASP A 1 303 ? 15.043 -11.862 -11.430 1.00 71.44 303 ASP A CA 1
ATOM 2567 C C . ASP A 1 303 ? 15.039 -11.473 -9.951 1.00 71.44 303 ASP A C 1
ATOM 2569 O O . ASP A 1 303 ? 16.088 -11.218 -9.395 1.00 71.44 303 ASP A O 1
ATOM 2573 N N . TYR A 1 304 ? 13.900 -11.513 -9.256 1.00 70.25 304 TYR A N 1
ATOM 2574 C CA . TYR A 1 304 ? 13.829 -11.265 -7.803 1.00 70.25 304 TYR A CA 1
ATOM 2575 C C . TYR A 1 304 ? 13.495 -12.519 -6.989 1.00 70.25 304 TYR A C 1
ATOM 2577 O O . TYR A 1 304 ? 13.352 -12.454 -5.767 1.00 70.25 304 TYR A O 1
ATOM 2585 N N . SER A 1 305 ? 13.389 -13.674 -7.647 1.00 69.31 305 SER A N 1
ATOM 2586 C CA . SER A 1 305 ? 13.083 -14.936 -6.984 1.00 69.31 305 SER A CA 1
ATOM 2587 C C . SER A 1 305 ? 14.329 -15.503 -6.301 1.00 69.31 305 SER A C 1
ATOM 2589 O O . SER A 1 305 ? 15.094 -16.261 -6.897 1.00 69.31 305 SER A O 1
ATOM 2591 N N . THR A 1 306 ? 14.505 -15.206 -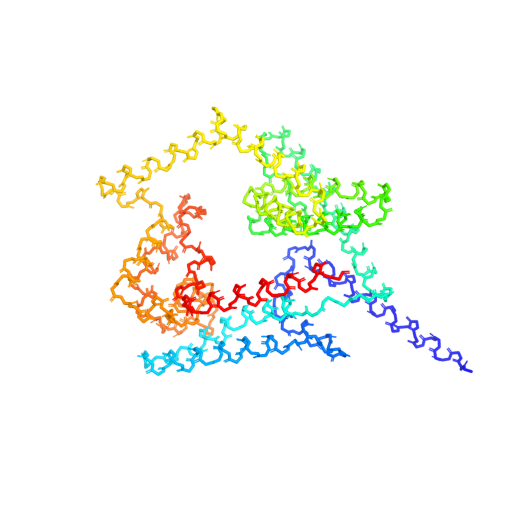5.015 1.00 65.19 306 THR A N 1
ATOM 2592 C CA . THR A 1 306 ? 15.517 -15.871 -4.172 1.00 65.19 306 THR A CA 1
ATOM 2593 C C . THR A 1 306 ? 15.108 -17.292 -3.771 1.00 65.19 306 THR A C 1
ATOM 2595 O O . THR A 1 306 ? 15.954 -18.097 -3.390 1.00 65.19 306 THR A O 1
ATOM 2598 N N . ASN A 1 307 ? 13.821 -17.632 -3.888 1.00 66.38 307 ASN A N 1
ATOM 2599 C CA . ASN A 1 307 ? 13.288 -18.931 -3.495 1.00 66.38 307 ASN A CA 1
ATOM 2600 C C . ASN A 1 307 ? 13.596 -20.007 -4.552 1.00 66.38 307 ASN A C 1
ATOM 2602 O O . ASN A 1 307 ? 13.258 -19.854 -5.728 1.00 66.38 307 ASN A O 1
ATOM 2606 N N . PHE A 1 308 ? 14.181 -21.126 -4.117 1.00 66.62 308 PHE A N 1
ATOM 2607 C CA . PHE A 1 308 ? 14.526 -22.275 -4.960 1.00 66.62 308 PHE A CA 1
ATOM 2608 C C . PHE A 1 308 ? 13.331 -22.829 -5.759 1.00 66.62 308 PHE A C 1
ATOM 2610 O O . PHE A 1 308 ? 13.499 -23.234 -6.909 1.00 66.62 308 PHE A O 1
ATOM 2617 N N . ILE A 1 309 ? 12.119 -22.778 -5.193 1.00 66.25 309 ILE A N 1
ATOM 2618 C CA . ILE A 1 309 ? 10.878 -23.261 -5.823 1.00 66.25 309 ILE A CA 1
ATOM 2619 C C . ILE A 1 309 ? 10.518 -22.428 -7.063 1.00 66.25 309 ILE A C 1
ATOM 2621 O O . ILE A 1 309 ? 10.035 -22.961 -8.063 1.00 66.25 309 ILE A O 1
ATOM 2625 N N . PHE A 1 310 ? 10.767 -21.118 -7.019 1.00 65.00 310 PHE A N 1
ATOM 2626 C CA . PHE A 1 310 ? 10.373 -20.180 -8.074 1.00 65.00 310 PHE A CA 1
ATOM 2627 C C . PHE A 1 310 ? 11.532 -19.814 -9.012 1.00 65.00 310 PHE A C 1
ATOM 2629 O O . PHE A 1 310 ? 11.291 -19.445 -10.158 1.00 65.00 310 PHE A O 1
ATOM 2636 N N . LYS A 1 311 ? 12.788 -20.036 -8.597 1.00 64.81 311 LYS A N 1
ATOM 2637 C CA . LYS A 1 311 ? 13.999 -19.750 -9.389 1.00 64.81 311 LYS A CA 1
ATOM 2638 C C . LYS A 1 311 ? 14.067 -20.531 -10.711 1.00 64.81 311 LYS A C 1
ATOM 2640 O O . LYS A 1 311 ? 14.659 -20.055 -11.675 1.00 64.81 311 LYS A O 1
ATOM 2645 N N . LYS A 1 312 ? 13.441 -21.714 -10.779 1.00 59.62 312 LYS A N 1
ATOM 2646 C CA . LYS A 1 312 ? 13.361 -22.534 -12.006 1.00 59.62 312 LYS A CA 1
ATOM 2647 C C . LYS A 1 312 ? 12.281 -22.066 -12.990 1.00 59.62 312 LYS A C 1
ATOM 2649 O O . LYS A 1 312 ? 12.269 -22.503 -14.136 1.00 59.62 312 LYS A O 1
ATOM 2654 N N . ASN A 1 313 ? 11.381 -21.176 -12.574 1.00 60.12 313 ASN A N 1
ATOM 2655 C CA . ASN A 1 313 ? 10.239 -20.761 -13.375 1.00 60.12 313 ASN A CA 1
ATOM 2656 C C . ASN A 1 313 ? 10.576 -19.475 -14.149 1.00 60.12 313 ASN A C 1
ATOM 2658 O O . ASN A 1 313 ? 10.530 -18.378 -13.607 1.00 60.12 313 ASN A O 1
ATOM 2662 N N . LYS A 1 314 ? 10.920 -19.605 -15.436 1.00 64.88 314 LYS A N 1
ATOM 2663 C CA . LYS A 1 314 ? 11.223 -18.460 -16.321 1.00 64.88 314 LYS A CA 1
ATOM 2664 C C . LYS A 1 314 ? 10.013 -17.951 -17.116 1.00 64.88 314 LYS A C 1
ATOM 2666 O O . LYS A 1 314 ? 10.186 -17.170 -18.047 1.00 64.88 314 LYS A O 1
ATOM 2671 N N . SER A 1 315 ? 8.799 -18.398 -16.790 1.00 69.38 315 SER A N 1
ATOM 2672 C CA . SER A 1 315 ? 7.580 -18.045 -17.526 1.00 69.38 315 SER A CA 1
ATOM 2673 C C . SER A 1 315 ? 7.145 -16.606 -17.221 1.00 69.38 315 SER A C 1
ATOM 2675 O O . SER A 1 315 ? 6.209 -16.379 -16.457 1.00 69.38 315 SER A O 1
ATOM 2677 N N . MET A 1 316 ? 7.854 -15.636 -17.796 1.00 79.94 316 MET A N 1
ATOM 2678 C CA . MET A 1 316 ? 7.459 -14.231 -17.779 1.00 79.94 316 MET A CA 1
ATOM 2679 C C . MET A 1 316 ? 6.470 -13.967 -18.909 1.00 79.94 316 MET A C 1
ATOM 2681 O O . MET A 1 316 ? 6.640 -14.479 -20.016 1.00 79.94 316 MET A O 1
ATOM 2685 N N . SER A 1 317 ? 5.473 -13.119 -18.657 1.00 84.75 317 SER A N 1
ATOM 2686 C CA . SER A 1 317 ? 4.640 -12.607 -19.745 1.00 84.75 317 SER A CA 1
ATOM 2687 C C . SER A 1 317 ? 5.492 -11.776 -20.713 1.00 84.75 317 SER A C 1
ATOM 2689 O O . SER A 1 317 ? 6.501 -11.179 -20.316 1.00 84.75 317 SER A O 1
ATOM 2691 N N . TYR A 1 318 ? 5.065 -11.688 -21.975 1.00 86.69 318 TYR A N 1
ATOM 2692 C CA . TYR A 1 318 ? 5.740 -10.856 -22.974 1.00 86.69 318 TYR A CA 1
ATOM 2693 C C . TYR A 1 318 ? 5.895 -9.407 -22.487 1.00 86.69 318 TYR A C 1
ATOM 2695 O O . TYR A 1 318 ? 7.008 -8.889 -22.453 1.00 86.69 318 TYR A O 1
ATOM 2703 N N . LYS A 1 319 ? 4.804 -8.796 -21.998 1.00 88.25 319 LYS A N 1
ATOM 2704 C CA . LYS A 1 319 ? 4.796 -7.406 -21.516 1.00 88.25 319 LYS A CA 1
ATOM 2705 C C . LYS A 1 319 ? 5.680 -7.198 -20.275 1.00 88.25 319 LYS A C 1
ATOM 2707 O O . LYS A 1 319 ? 6.330 -6.164 -20.160 1.00 88.25 319 LYS A O 1
ATOM 2712 N N . MET A 1 320 ? 5.782 -8.176 -19.368 1.00 87.56 320 MET A N 1
ATOM 2713 C CA . MET A 1 320 ? 6.749 -8.114 -18.259 1.00 87.56 320 MET A CA 1
ATOM 2714 C C . MET A 1 320 ? 8.186 -8.062 -18.788 1.00 87.56 320 MET A C 1
ATOM 2716 O O . MET A 1 320 ? 8.982 -7.232 -18.350 1.00 87.56 320 MET A O 1
ATOM 2720 N N . LYS A 1 321 ? 8.515 -8.943 -19.739 1.00 88.25 321 LYS A N 1
ATOM 2721 C CA . LYS A 1 321 ? 9.868 -9.078 -20.285 1.00 88.25 321 LYS A CA 1
ATOM 2722 C C . LYS A 1 321 ? 10.302 -7.849 -21.085 1.00 88.25 321 LYS A C 1
ATOM 2724 O O . LYS A 1 321 ? 11.460 -7.458 -20.983 1.00 88.25 321 LYS A O 1
ATOM 2729 N N . THR A 1 322 ? 9.408 -7.259 -21.876 1.00 89.75 322 THR A N 1
ATOM 2730 C CA . THR A 1 322 ? 9.751 -6.164 -22.798 1.00 89.75 322 THR A CA 1
ATOM 2731 C C . THR A 1 322 ? 9.627 -4.774 -22.189 1.00 89.75 322 THR A C 1
ATOM 2733 O O . THR A 1 322 ? 10.361 -3.886 -22.603 1.00 89.75 322 THR A O 1
ATOM 2736 N N . ILE A 1 323 ? 8.751 -4.572 -21.200 1.00 90.19 323 ILE A N 1
ATOM 2737 C CA . ILE A 1 323 ? 8.472 -3.233 -20.651 1.00 90.19 323 ILE A CA 1
ATOM 2738 C C . ILE A 1 323 ? 9.001 -3.093 -19.228 1.00 90.19 323 ILE A C 1
ATOM 2740 O O . ILE A 1 323 ? 9.658 -2.114 -18.890 1.00 90.19 323 ILE A O 1
ATOM 2744 N N . ILE A 1 324 ? 8.727 -4.071 -18.365 1.00 90.69 324 ILE A N 1
ATOM 2745 C CA . ILE A 1 324 ? 8.992 -3.932 -16.930 1.00 90.69 324 ILE A CA 1
ATOM 2746 C C . ILE A 1 324 ? 10.423 -4.323 -16.572 1.00 90.69 324 ILE A C 1
ATOM 2748 O O . ILE A 1 324 ? 11.104 -3.574 -15.873 1.00 90.69 324 ILE A O 1
ATOM 2752 N N . LEU A 1 325 ? 10.902 -5.467 -17.061 1.00 89.25 325 LEU A N 1
ATOM 2753 C CA . LEU A 1 325 ? 12.239 -5.977 -16.752 1.00 89.25 325 LEU A CA 1
ATOM 2754 C C . LEU A 1 325 ? 13.380 -5.023 -17.177 1.00 89.25 325 LEU A C 1
ATOM 2756 O O . LEU A 1 325 ? 14.329 -4.859 -16.401 1.00 89.25 325 LEU A O 1
ATOM 2760 N N . PRO A 1 326 ? 13.312 -4.330 -18.335 1.00 90.31 326 PRO A N 1
ATOM 2761 C CA . PRO A 1 326 ? 14.311 -3.320 -18.692 1.00 90.31 326 PRO A CA 1
ATOM 2762 C C . PRO A 1 326 ? 14.289 -2.114 -17.748 1.00 90.31 326 PRO A C 1
ATOM 2764 O O . PRO A 1 326 ? 15.326 -1.509 -17.484 1.00 90.31 326 PRO A O 1
ATOM 2767 N N . LEU A 1 327 ? 13.119 -1.783 -17.192 1.00 89.38 327 LEU A N 1
ATOM 2768 C CA . LEU A 1 327 ? 12.969 -0.703 -16.224 1.00 89.38 327 LEU A CA 1
ATOM 2769 C C . LEU A 1 327 ? 13.367 -1.125 -14.809 1.00 89.38 327 LEU A C 1
ATOM 2771 O O . LEU A 1 327 ? 13.700 -0.259 -14.008 1.00 89.38 327 LEU A O 1
ATOM 2775 N N . TRP A 1 328 ? 13.334 -2.404 -14.437 1.00 88.75 328 TRP A N 1
ATOM 2776 C CA . TRP A 1 328 ? 13.679 -2.832 -13.079 1.00 88.75 328 TRP A CA 1
ATOM 2777 C C . TRP A 1 328 ? 14.110 -4.298 -13.024 1.00 88.75 328 TRP A C 1
ATOM 2779 O O . TRP A 1 328 ? 13.301 -5.206 -13.201 1.00 88.75 328 TRP A O 1
ATOM 2789 N N . ASN A 1 329 ? 15.395 -4.495 -12.737 1.00 87.19 329 ASN A N 1
ATOM 2790 C CA . ASN A 1 329 ? 16.064 -5.785 -12.579 1.00 87.19 329 ASN A CA 1
ATOM 2791 C C . ASN A 1 329 ? 17.134 -5.694 -11.478 1.00 87.19 329 ASN A C 1
ATOM 2793 O O . ASN A 1 329 ? 17.486 -4.587 -11.039 1.00 87.19 329 ASN A O 1
ATOM 2797 N N . GLN A 1 330 ? 17.652 -6.843 -11.029 1.00 83.75 330 GLN A N 1
ATOM 2798 C CA . GLN A 1 330 ? 18.635 -6.895 -9.935 1.00 83.75 330 GLN A CA 1
ATOM 2799 C C . GLN A 1 330 ? 19.848 -5.998 -10.194 1.00 83.75 330 GLN A C 1
ATOM 2801 O O . GLN A 1 330 ? 20.257 -5.255 -9.297 1.00 83.75 330 GLN A O 1
ATOM 2806 N N . LYS A 1 331 ? 20.359 -6.009 -11.434 1.00 87.06 331 LYS A N 1
ATOM 2807 C CA . LYS A 1 331 ? 21.522 -5.213 -11.851 1.00 87.06 331 LYS A CA 1
ATOM 2808 C C . LYS A 1 331 ? 21.283 -3.716 -11.693 1.00 87.06 331 LYS A C 1
ATOM 2810 O O . LYS A 1 331 ? 22.193 -2.989 -11.311 1.00 87.06 331 LYS A O 1
ATOM 2815 N N . ILE A 1 332 ? 20.071 -3.229 -11.972 1.00 86.25 332 ILE A N 1
ATOM 2816 C CA . ILE A 1 332 ? 19.775 -1.807 -11.778 1.00 86.25 332 ILE A CA 1
ATOM 2817 C C . ILE A 1 332 ? 19.536 -1.495 -10.296 1.00 86.25 332 ILE A C 1
ATOM 2819 O O . ILE A 1 332 ? 19.949 -0.436 -9.827 1.00 86.25 332 ILE A O 1
ATOM 2823 N N . SER A 1 333 ? 18.879 -2.386 -9.543 1.00 82.44 333 SER A N 1
ATOM 2824 C CA . SER A 1 333 ? 18.648 -2.159 -8.108 1.00 82.44 333 SER A CA 1
ATOM 2825 C C . SER A 1 333 ? 19.928 -2.176 -7.269 1.00 82.44 333 SER A C 1
ATOM 2827 O O . SER A 1 333 ? 19.946 -1.552 -6.216 1.00 82.44 333 SER A O 1
ATOM 2829 N N . SER A 1 334 ? 21.001 -2.824 -7.735 1.00 83.75 334 SER A N 1
ATOM 2830 C CA . SER A 1 334 ? 22.310 -2.787 -7.070 1.00 83.75 334 SER A CA 1
ATOM 2831 C C . SER A 1 334 ? 23.070 -1.469 -7.271 1.00 83.75 334 SER A C 1
ATOM 2833 O O . SER A 1 334 ? 24.069 -1.236 -6.596 1.00 83.75 334 SER A O 1
ATOM 2835 N N . ILE A 1 335 ? 22.625 -0.585 -8.174 1.00 84.50 335 ILE A N 1
ATOM 2836 C CA . ILE A 1 335 ? 23.271 0.716 -8.392 1.00 84.50 335 ILE A CA 1
ATOM 2837 C C . ILE A 1 335 ? 22.833 1.692 -7.292 1.00 84.50 335 ILE A C 1
ATOM 2839 O O . ILE A 1 335 ? 21.665 2.088 -7.218 1.00 84.50 335 ILE A O 1
ATOM 2843 N N . ARG A 1 336 ? 23.790 2.134 -6.468 1.00 80.81 336 ARG A N 1
ATOM 2844 C CA . ARG A 1 336 ? 23.558 3.074 -5.360 1.00 80.81 336 ARG A CA 1
ATOM 2845 C C . ARG A 1 336 ? 22.854 4.349 -5.845 1.00 80.81 336 ARG A C 1
ATOM 2847 O O . ARG A 1 336 ? 23.269 4.971 -6.820 1.00 80.81 336 ARG A O 1
ATOM 2854 N N . GLY A 1 337 ? 21.773 4.740 -5.167 1.00 75.94 337 GLY A N 1
ATOM 2855 C CA . GLY A 1 337 ? 21.005 5.953 -5.476 1.00 75.94 337 GLY A CA 1
ATOM 2856 C C . GLY A 1 337 ? 20.025 5.822 -6.651 1.00 75.94 337 GLY A C 1
ATOM 2857 O O . GLY A 1 337 ? 19.229 6.737 -6.895 1.00 75.94 337 GLY A O 1
ATOM 2858 N N . LYS A 1 338 ? 20.015 4.688 -7.369 1.00 78.62 338 LYS A N 1
ATOM 2859 C CA . LYS A 1 338 ? 18.993 4.383 -8.387 1.00 78.62 338 LYS A CA 1
ATOM 2860 C C . LYS A 1 338 ? 17.804 3.600 -7.827 1.00 78.62 338 LYS A C 1
ATOM 2862 O O . LYS A 1 338 ? 16.835 3.392 -8.552 1.00 78.62 338 LYS A O 1
ATOM 2867 N N . ASP A 1 339 ? 17.823 3.247 -6.553 1.00 71.31 339 ASP A N 1
ATOM 2868 C CA . ASP A 1 339 ? 16.816 2.463 -5.839 1.00 71.31 339 ASP A CA 1
ATOM 2869 C C . ASP A 1 339 ? 15.675 3.293 -5.219 1.00 71.31 339 ASP A C 1
ATOM 2871 O O . ASP A 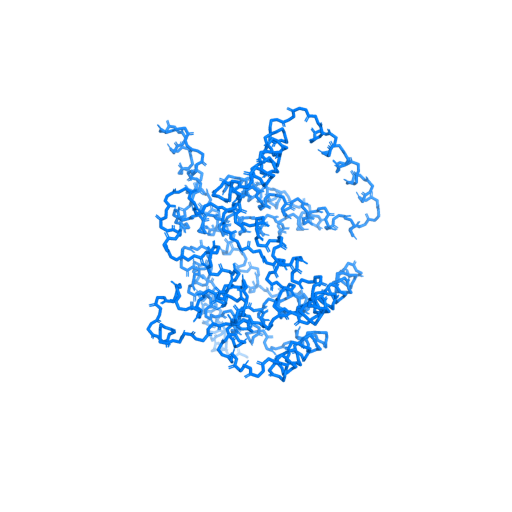1 339 ? 14.694 2.733 -4.733 1.00 71.31 339 ASP A O 1
ATOM 2875 N N . GLY A 1 340 ? 15.754 4.627 -5.275 1.00 75.31 340 GLY A N 1
ATOM 2876 C CA . GLY A 1 340 ? 14.734 5.517 -4.713 1.00 75.31 340 GLY A CA 1
ATOM 2877 C C . GLY A 1 340 ? 13.341 5.398 -5.359 1.00 75.31 340 GLY A C 1
ATOM 2878 O O . GLY A 1 340 ? 13.186 5.007 -6.516 1.00 75.31 340 GLY A O 1
ATOM 2879 N N . VAL A 1 341 ? 12.301 5.836 -4.635 1.00 76.94 341 VAL A N 1
ATOM 2880 C CA . VAL A 1 341 ? 10.868 5.707 -5.004 1.00 76.94 341 VAL A CA 1
ATOM 2881 C C . VAL A 1 341 ? 10.515 6.277 -6.388 1.00 76.94 341 VAL A C 1
ATOM 2883 O O . VAL A 1 341 ? 9.588 5.788 -7.037 1.00 76.94 341 VAL A O 1
ATOM 2886 N N . LYS A 1 342 ? 11.233 7.304 -6.861 1.00 79.81 342 LYS A N 1
ATOM 2887 C CA . LYS A 1 342 ? 11.055 7.876 -8.213 1.00 79.81 342 LYS A CA 1
ATOM 2888 C C . LYS A 1 342 ? 11.506 6.925 -9.333 1.00 79.81 342 LYS A C 1
ATOM 2890 O O . LYS A 1 342 ? 10.978 6.970 -10.439 1.00 79.81 342 LYS A O 1
ATOM 2895 N N . ASN A 1 343 ? 12.472 6.063 -9.030 1.00 84.50 343 ASN A N 1
ATOM 2896 C CA . ASN A 1 343 ? 13.110 5.141 -9.962 1.00 84.50 343 ASN A CA 1
ATOM 2897 C C . ASN A 1 343 ? 12.594 3.708 -9.825 1.00 84.50 343 ASN A C 1
ATOM 2899 O O . ASN A 1 343 ? 12.834 2.905 -10.714 1.00 84.50 343 ASN A O 1
ATOM 2903 N N . GLN A 1 344 ? 11.879 3.388 -8.749 1.00 86.44 344 GLN A N 1
ATOM 2904 C CA . GLN A 1 344 ? 11.105 2.157 -8.646 1.00 86.44 344 GLN A CA 1
ATOM 2905 C C . GLN A 1 344 ? 9.881 2.266 -9.560 1.00 86.44 344 GLN A C 1
ATOM 2907 O O . GLN A 1 344 ? 8.991 3.065 -9.253 1.00 86.44 344 GLN A O 1
ATOM 2912 N N . PRO A 1 345 ? 9.759 1.485 -10.647 1.00 85.31 345 PRO A N 1
ATOM 2913 C CA . PRO A 1 345 ? 8.585 1.528 -11.500 1.00 85.31 345 PRO A CA 1
ATOM 2914 C C . PRO A 1 345 ? 7.428 0.767 -10.849 1.00 85.31 345 PRO A C 1
ATOM 2916 O O . PRO A 1 345 ? 6.660 0.144 -11.548 1.00 85.31 345 PRO A O 1
ATOM 2919 N N . PHE A 1 346 ? 7.267 0.796 -9.527 1.00 84.81 346 PHE A N 1
ATOM 2920 C CA . PHE A 1 346 ? 6.121 0.195 -8.857 1.00 84.81 346 PHE A CA 1
ATOM 2921 C C . PHE A 1 346 ? 5.025 1.242 -8.678 1.00 84.81 346 PHE A C 1
ATOM 2923 O O . PHE A 1 346 ? 5.259 2.338 -8.155 1.00 84.81 346 PHE A O 1
ATOM 2930 N N . SER A 1 347 ? 3.808 0.891 -9.075 1.00 87.62 347 SER A N 1
ATOM 2931 C CA . SER A 1 347 ? 2.613 1.682 -8.798 1.00 87.62 347 SER A CA 1
ATOM 2932 C C . SER A 1 347 ? 1.434 0.745 -8.613 1.00 87.62 347 SER A C 1
ATOM 2934 O O . SER A 1 347 ? 1.093 0.004 -9.528 1.00 87.62 347 SER A O 1
ATOM 2936 N N . SER A 1 348 ? 0.783 0.790 -7.448 1.00 85.94 348 SER A N 1
ATOM 2937 C CA . SER A 1 348 ? -0.424 -0.007 -7.200 1.00 85.94 348 SER A CA 1
ATOM 2938 C C . SER A 1 348 ? -1.553 0.356 -8.166 1.00 85.94 348 SER A C 1
ATOM 2940 O O . SER A 1 348 ? -2.337 -0.509 -8.542 1.00 85.94 348 SER A O 1
ATOM 2942 N N . PHE A 1 349 ? -1.615 1.621 -8.599 1.00 88.56 349 PHE A N 1
ATOM 2943 C CA . PHE A 1 349 ? -2.594 2.092 -9.577 1.00 88.56 349 PHE A CA 1
ATOM 2944 C C . PHE A 1 349 ? -2.343 1.465 -10.951 1.00 88.56 349 PHE A C 1
ATOM 2946 O O . PHE A 1 349 ? -3.228 0.800 -11.483 1.00 88.56 349 PHE A O 1
ATOM 2953 N N . ILE A 1 350 ? -1.114 1.586 -11.473 1.00 91.50 350 ILE A N 1
ATOM 2954 C CA . ILE A 1 350 ? -0.748 0.967 -12.754 1.00 91.50 350 ILE A CA 1
ATOM 2955 C C . ILE A 1 350 ? -0.845 -0.546 -12.656 1.00 91.50 350 ILE A C 1
ATOM 2957 O O . ILE A 1 350 ? -1.445 -1.145 -13.529 1.00 91.50 350 ILE A O 1
ATOM 2961 N N . SER A 1 351 ? -0.338 -1.177 -11.598 1.00 90.81 351 SER A N 1
ATOM 2962 C CA . SER A 1 351 ? -0.463 -2.625 -11.400 1.00 90.81 351 SER A CA 1
ATOM 2963 C C . SER A 1 351 ? -1.922 -3.072 -11.430 1.00 90.81 351 SER A C 1
ATOM 2965 O O . SER A 1 351 ? -2.216 -4.086 -12.044 1.00 90.81 351 SER A O 1
ATOM 2967 N N . THR A 1 352 ? -2.842 -2.325 -10.815 1.00 89.62 352 THR A N 1
ATOM 2968 C CA . THR A 1 352 ? -4.256 -2.715 -10.813 1.00 89.62 352 THR A CA 1
ATOM 2969 C C . THR A 1 352 ? -4.876 -2.562 -12.204 1.00 89.62 352 THR A C 1
ATOM 2971 O O . THR A 1 352 ? -5.506 -3.494 -12.693 1.00 89.62 352 THR A O 1
ATOM 2974 N N . LEU A 1 353 ? -4.656 -1.428 -12.874 1.00 93.00 353 LEU A N 1
ATOM 2975 C CA . LEU A 1 353 ? -5.179 -1.195 -14.223 1.00 93.00 353 LEU A CA 1
ATOM 2976 C C . LEU A 1 353 ? -4.557 -2.124 -15.271 1.00 93.00 353 LEU A C 1
ATOM 2978 O O . LEU A 1 353 ? -5.262 -2.761 -16.037 1.00 93.00 353 LEU A O 1
ATOM 2982 N N . SER A 1 354 ? -3.236 -2.237 -15.290 1.00 92.75 354 SER A N 1
ATOM 2983 C CA . SER A 1 354 ? -2.507 -3.050 -16.266 1.00 92.75 354 SER A CA 1
ATOM 2984 C C . SER A 1 354 ? -2.675 -4.549 -16.061 1.00 92.75 354 SER A C 1
ATOM 2986 O O . SER A 1 354 ? -2.500 -5.279 -17.023 1.00 92.75 354 SER A O 1
ATOM 2988 N N . GLU A 1 355 ? -2.993 -5.046 -14.860 1.00 90.81 355 GLU A N 1
ATOM 2989 C CA . GLU A 1 355 ? -3.184 -6.487 -14.635 1.00 90.81 355 GLU A CA 1
ATOM 2990 C C . GLU A 1 355 ? -4.654 -6.903 -14.679 1.00 90.81 355 GLU A C 1
ATOM 2992 O O . GLU A 1 355 ? -4.950 -7.961 -15.231 1.00 90.81 355 GLU A O 1
ATOM 2997 N N . TYR A 1 356 ? -5.568 -6.077 -14.162 1.00 90.06 356 TYR A N 1
ATOM 2998 C CA . TYR A 1 356 ? -6.996 -6.409 -14.071 1.00 90.06 356 TYR A CA 1
ATOM 2999 C C . TYR A 1 356 ? -7.894 -5.600 -15.014 1.00 90.06 356 TYR A C 1
ATOM 3001 O O . TYR A 1 356 ? -9.058 -5.948 -15.197 1.00 90.06 356 TYR A O 1
ATOM 3009 N N . GLY A 1 357 ? -7.372 -4.537 -15.621 1.00 92.50 357 GLY A N 1
ATOM 3010 C CA . GLY A 1 357 ? -8.095 -3.702 -16.572 1.00 92.50 357 GLY A CA 1
ATOM 3011 C C . GLY A 1 357 ? -8.929 -2.592 -15.940 1.00 92.50 357 GLY A C 1
ATOM 3012 O O . GLY A 1 357 ? -9.212 -2.568 -14.735 1.00 92.50 357 GLY A O 1
ATOM 3013 N N . LEU A 1 358 ? -9.356 -1.658 -16.789 1.00 94.12 358 LEU A N 1
ATOM 3014 C CA . LEU A 1 358 ? -10.222 -0.544 -16.417 1.00 94.12 358 LEU A CA 1
ATOM 3015 C C . LEU A 1 358 ? -11.582 -1.023 -15.890 1.00 94.12 358 LEU A C 1
ATOM 3017 O O . LEU A 1 358 ? -12.093 -0.442 -14.935 1.00 94.12 358 LEU A O 1
ATOM 3021 N N . LEU A 1 359 ? -12.151 -2.098 -16.446 1.00 91.25 359 LEU A N 1
ATOM 3022 C CA . LEU A 1 359 ? -13.453 -2.614 -16.004 1.00 91.25 359 LEU A CA 1
ATOM 3023 C C . LEU A 1 359 ? -13.411 -3.105 -14.554 1.00 91.25 359 LEU A C 1
ATOM 3025 O O . LEU A 1 359 ? -14.282 -2.754 -13.756 1.00 91.25 359 LEU A O 1
ATOM 3029 N N . PHE A 1 360 ? -12.361 -3.844 -14.182 1.00 88.06 360 PHE A N 1
ATOM 3030 C CA . PHE A 1 360 ? -12.147 -4.255 -12.793 1.00 88.06 360 PHE A CA 1
ATOM 3031 C C . PHE A 1 360 ? -12.025 -3.045 -11.869 1.00 88.06 360 PHE A C 1
ATOM 3033 O O . PHE A 1 360 ? -12.626 -3.008 -10.795 1.00 88.06 360 PHE A O 1
ATOM 3040 N N . PHE A 1 361 ? -11.259 -2.040 -12.296 1.00 88.94 361 PHE A N 1
ATOM 3041 C CA . PHE A 1 361 ? -11.050 -0.823 -11.527 1.00 88.94 361 PHE A CA 1
ATOM 3042 C C . PHE A 1 361 ? -12.363 -0.058 -11.300 1.00 88.94 361 PHE A C 1
ATOM 3044 O O . PHE A 1 361 ? -12.673 0.304 -10.164 1.00 88.94 361 PHE A O 1
ATOM 3051 N N . LEU A 1 362 ? -13.175 0.128 -12.344 1.00 91.38 362 LEU A N 1
ATOM 3052 C CA . LEU A 1 362 ? -14.489 0.769 -12.246 1.00 91.38 362 LEU A CA 1
ATOM 3053 C C . LEU A 1 362 ? -15.438 -0.018 -11.335 1.00 91.38 362 LEU A C 1
ATOM 3055 O O . LEU A 1 362 ? -16.095 0.576 -10.477 1.00 91.38 362 LEU A O 1
ATOM 3059 N N . LEU A 1 363 ? -15.467 -1.347 -11.461 1.00 87.44 363 LEU A N 1
ATOM 3060 C CA . LEU A 1 363 ? -16.293 -2.216 -10.624 1.00 87.44 363 LEU A CA 1
ATOM 3061 C C . LEU A 1 363 ? -15.885 -2.130 -9.146 1.00 87.44 363 LEU A C 1
ATOM 3063 O O . LEU A 1 363 ? -16.738 -1.986 -8.266 1.00 87.44 363 LEU A O 1
ATOM 3067 N N . PHE A 1 364 ? -14.578 -2.159 -8.869 1.00 86.62 364 PHE A N 1
ATOM 3068 C CA . PHE A 1 364 ? -14.034 -1.967 -7.527 1.00 86.62 364 PHE A CA 1
ATOM 3069 C C . PHE A 1 364 ? -14.473 -0.622 -6.936 1.00 86.62 364 PHE A C 1
ATOM 3071 O O . PHE A 1 364 ? -14.995 -0.583 -5.820 1.00 86.62 364 PHE A O 1
ATOM 3078 N N . PHE A 1 365 ? -14.329 0.472 -7.692 1.00 86.94 365 PHE A N 1
ATOM 3079 C CA . PHE A 1 365 ? -14.734 1.808 -7.249 1.00 86.94 365 PHE A CA 1
ATOM 3080 C C . PHE A 1 365 ? -16.245 1.934 -7.035 1.00 86.94 365 PHE A C 1
ATOM 3082 O O . PHE A 1 365 ? -16.674 2.528 -6.044 1.00 86.94 365 PHE A O 1
ATOM 3089 N N . TYR A 1 366 ? -17.061 1.344 -7.908 1.00 88.56 366 TYR A N 1
ATOM 3090 C CA . TYR A 1 366 ? -18.513 1.316 -7.751 1.00 88.56 366 TYR A CA 1
ATOM 3091 C C . TYR A 1 366 ? -18.920 0.656 -6.425 1.00 88.56 366 TYR A C 1
ATOM 3093 O O . TYR A 1 366 ? -19.630 1.259 -5.609 1.00 88.56 366 TYR A O 1
ATOM 3101 N N . PHE A 1 367 ? -18.421 -0.557 -6.162 1.00 86.25 367 PHE A N 1
ATOM 3102 C CA . PHE A 1 367 ? -18.724 -1.261 -4.917 1.00 86.25 367 PHE A CA 1
ATOM 3103 C C . PHE A 1 367 ? -18.139 -0.552 -3.694 1.00 86.25 367 PHE A C 1
ATOM 3105 O O . PHE A 1 367 ? -18.790 -0.515 -2.647 1.00 86.25 367 PHE A O 1
ATOM 3112 N N . PHE A 1 368 ? -16.961 0.063 -3.821 1.00 83.31 368 PHE A N 1
ATOM 3113 C CA . PHE A 1 368 ? -16.369 0.881 -2.766 1.00 83.31 368 PHE A CA 1
ATOM 3114 C C . PHE A 1 368 ? -17.270 2.054 -2.374 1.00 83.31 368 PHE A C 1
ATOM 3116 O O . PHE A 1 368 ? -17.597 2.218 -1.198 1.00 83.31 368 PHE A O 1
ATOM 3123 N N . ILE A 1 369 ? -17.740 2.839 -3.346 1.00 83.75 369 ILE A N 1
ATOM 3124 C CA . ILE A 1 369 ? -18.619 3.987 -3.092 1.00 83.75 369 ILE A CA 1
ATOM 3125 C C . ILE A 1 369 ? -19.934 3.525 -2.456 1.00 83.75 369 ILE A C 1
ATOM 3127 O O . ILE A 1 369 ? -20.390 4.115 -1.472 1.00 83.75 369 ILE A O 1
ATOM 3131 N N . LYS A 1 370 ? -20.534 2.441 -2.970 1.00 83.94 370 LYS A N 1
ATOM 3132 C CA . LYS A 1 370 ? -21.747 1.841 -2.390 1.00 83.94 370 LYS A CA 1
ATOM 3133 C C . LYS A 1 370 ? -21.524 1.442 -0.927 1.00 83.94 370 LYS A C 1
ATOM 3135 O O . LYS A 1 370 ? -22.378 1.691 -0.073 1.00 83.94 370 LYS A O 1
ATOM 3140 N N . ARG A 1 371 ? -20.360 0.862 -0.622 1.00 80.06 371 ARG A N 1
ATOM 3141 C CA . ARG A 1 371 ? -19.975 0.438 0.727 1.00 80.06 371 ARG A CA 1
ATOM 3142 C C . ARG A 1 371 ? -19.827 1.618 1.681 1.00 80.06 371 ARG A C 1
ATOM 3144 O O . ARG A 1 371 ? -20.389 1.575 2.773 1.00 80.06 371 ARG A O 1
ATOM 3151 N N . ILE A 1 372 ? -19.119 2.662 1.258 1.00 78.12 372 ILE A N 1
ATOM 3152 C CA . ILE A 1 372 ? -18.918 3.885 2.040 1.00 78.12 372 ILE A CA 1
ATOM 3153 C C . ILE A 1 372 ? -20.261 4.523 2.387 1.00 78.12 372 ILE A C 1
ATOM 3155 O O . ILE A 1 372 ? -20.527 4.771 3.560 1.00 78.12 372 ILE A O 1
ATOM 3159 N N . LYS A 1 373 ? -21.148 4.707 1.397 1.00 79.12 373 LYS A N 1
ATOM 3160 C CA . LYS A 1 373 ? -22.491 5.272 1.616 1.00 79.12 373 LYS A CA 1
ATOM 3161 C C . LYS A 1 373 ? -23.274 4.495 2.677 1.00 79.12 373 LYS A C 1
ATOM 3163 O O . LYS A 1 373 ? -23.876 5.100 3.557 1.00 79.12 373 LYS A O 1
ATOM 3168 N N . LYS A 1 374 ? -23.214 3.160 2.633 1.00 78.25 374 LYS A N 1
ATOM 3169 C CA . LYS A 1 374 ? -23.857 2.292 3.630 1.00 78.25 374 LYS A CA 1
ATOM 3170 C C . LYS A 1 374 ? -23.249 2.430 5.028 1.00 78.25 374 LYS A C 1
ATOM 3172 O O . LYS A 1 374 ? -23.969 2.264 6.002 1.00 78.25 374 LYS A O 1
ATOM 3177 N N . PHE A 1 375 ? -21.945 2.685 5.126 1.00 72.00 375 PHE A N 1
ATOM 3178 C CA . PHE A 1 375 ? -21.264 2.875 6.406 1.00 72.00 375 PHE A CA 1
ATOM 3179 C C . PHE A 1 375 ? -21.604 4.220 7.052 1.00 72.00 375 PHE A C 1
ATOM 3181 O O . PHE A 1 375 ? -21.786 4.268 8.255 1.00 72.00 375 PHE A O 1
ATOM 3188 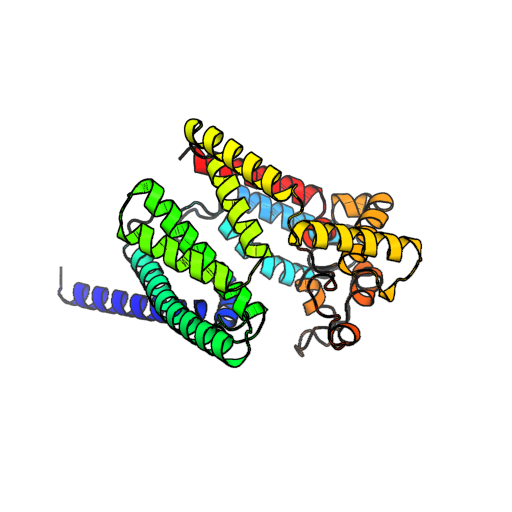N N . ILE A 1 376 ? -21.721 5.288 6.260 1.00 68.44 376 ILE A N 1
ATOM 3189 C CA . ILE A 1 376 ? -22.048 6.640 6.750 1.00 68.44 376 ILE A CA 1
ATOM 3190 C C . ILE A 1 376 ? -23.519 6.775 7.157 1.00 68.44 376 ILE A C 1
ATOM 3192 O O . ILE A 1 376 ? -23.851 7.598 8.003 1.00 68.44 376 ILE A O 1
ATOM 3196 N N . ALA A 1 377 ? -24.413 6.015 6.518 1.00 61.91 377 ALA A N 1
ATOM 3197 C CA . ALA A 1 377 ? -25.832 5.994 6.870 1.00 61.91 377 ALA A CA 1
ATOM 3198 C C . ALA A 1 377 ? -26.113 5.313 8.226 1.00 61.91 377 ALA A C 1
ATOM 3200 O O . ALA A 1 377 ? -27.243 5.379 8.704 1.00 61.91 377 ALA A O 1
ATOM 3201 N N . PHE A 1 378 ? -25.106 4.650 8.802 1.00 52.12 378 PHE A N 1
ATOM 3202 C CA . PHE A 1 378 ? -25.125 4.004 10.112 1.00 52.12 378 PHE A CA 1
ATOM 3203 C C . PHE A 1 378 ? -24.452 4.914 11.143 1.00 52.12 378 PHE A C 1
ATOM 3205 O O . PHE A 1 378 ? -24.928 4.937 12.299 1.00 52.12 378 PHE A O 1
#

Organism: Muiribacterium halophilum (NCBI:txid2053465)

Sequence (378 aa):
MGKSSIINRFLILKKFELLFSSFAIVFCTFFRELIFPLIFCFPFLFKKKKLISVESLLFLFYFFLMIIFRFLLNNQLLLKNYLLSFYFYFPLILIFFSKPFYSKNLLNKNLLSKITTLLVFFNLIGFFQFFLSFIKDGNDTGFLGLYGGSGLAQHGYGILNAIISLYYFATIIHTNQKKNKRLFVFFFLSFIFSFYSLGIIFYIFAIIFFFLFYKKKIKKKFIFLLIIFLLIGSSDFKPVKYARNTIVKIYINYIDNRAEKIPRKFLLYKEYFDISKTDFSFLLFGNGPGTFNSRSSFLLNGDYSTNFIFKKNKSMSYKMKTIILPLWNQKISSIRGKDGVKNQPFSSFISTLSEYGLLFFLLFFYFFIKRIKKFIAF

Radius of gyration: 23.62 Å; chains: 1; bounding box: 51×57×69 Å

Foldseek 3Di:
DDPVVVVVVVVVVVVLLVVLLVVLVCCLALNVVVCLVVLVCVLVVVVPDPFCDPLLVVLVVLLVVLLVVLCVPPVDCPVLLSVVLCSVCVSVSSVLSTDPDPDPDPSVVSSLVSNLVVLVQQQVQQVVQQVVCCVPPVDLQRRQRRQDSDLVSLLSSLVSLLVLLVVLVVVCVPPVDPVSVVSNVSSPVSSVSSVPVVVVVVSVVVVLVVQCLPDPVSNVVSVVVVVVVVVVLVPPPVVSVVVVVLVVVLVVCVVVVVVVSHALLVQLVVVLVVCCVVPVCQQAFANARLAAADPSVQCQCQQNPPDPVRNPRNPHDPNNVPRVCVLDGPVQCPDPPCVDPSSRNHDPVSNCCRHGHPNSVVSVVVVSVVSVNVVSVD